Protein 5U4S (pdb70)

B-factor: mean 19.59, std 11.09, range [6.73, 88.9]

Secondary structure (DSSP, 8-state):
--STT-EEEESSTTSHHHHHHHHHHHHTT-SEEEEEES---TTEEEEE--TT-HHHHHHHHHT-TT--EEEE---------SSS-SSTTHHHHHHIIIIIIHHHHHHHHHHHHHHH-EEEEEE--GGGSS--GGGHHHHHHHHHHHHHHHHHHHHHGGGTEEEEEEEE--BSSGGGTTSPSP-B-HHHHHHHHHHTTTS--SEEEESHHHHHHHHHHHHSHHHHHHHHH-/--STT-EEEESSTTSHHHHHHHHHHHHTT-SEEEEEESSGGG-S---TTEEEEE--TT-HHHHHHHHHT-TT--EEEE---------SSS-SSTTHHHHHHIIIIIIHHHHHHHHHHHHHHH-EEEEEE--GGGTS--GGGHHHHHHHHHHHHHHHHHHHHHGGGTEEEEEEEE--BSSGGGTTSPSP-B-HHHHHHHHHHGGGSS-SEEEESHHHHHHHHHHHHHHHHHHHHHT--

Sequence (467 aa):
MQIIEGCVACVVTGADRGLGAGLLEALLERGARKVYAGVRKKGPRRVVPVVEIDITNVEQVARAASRAKDITLLINNAGLNRMMQPVLEAHDPEAARAEMEVNYFGTLNMMMRAFSSPALKSSNGGAIINVLSILARVALLPSMASLSSASKAAALRMMTEGARAELAPHRVRVISSVVLPGPIDTEMSRNVPPPKIAVREEAVDAVLAALEGGADEVYMMGAMAQEIIAQGLAADRQALHARLLTMQIEGCVACVVTGADRGLGAGLLEALLERGARKKVYAGVRKKECLSDVGPRVVPVVEIDITNVEQVARAASSRAKDITLLINNAGLNRMMQPVLEAHDPEAARAEMEVNYFGTLNMMMRAFSSPALKSSNGGAIINVLSILARVALPSMASLSSASKAAALRMMTEGARAELAPHRVRVISSVVLPGPIDTEMSSRNVPPPPKIAVREAVDAVLAALEGGADEVYMMGAMAQEIIAQGLAADRQALHARLLTP

Nearest PDB structures (foldseek):
  5u4s-assembly1_B  TM=1.004E+00  e=1.227E-51  Burkholderia cenocepacia J2315
  5u4s-assembly1_A  TM=1.000E+00  e=6.648E-48  Burkholderia cenocepacia J2315
  8sbz-assembly1_A  TM=8.765E-01  e=1.008E-16  Klebsiella aerogenes KCTC 2190
  8sbz-assembly2_B  TM=8.788E-01  e=4.267E-16  Klebsiella aerogenes KCTC 2190
  6hno-assembly1_A  TM=8.871E-01  e=1.497E-15  Homo sapiens

InterPro domains:
  IPR002347 Short-chain dehydrogenase/reductase SDR [PF00106] (7-185)
  IPR002347 Short-chain dehydrogenase/reductase SDR [PR00080] (71-82)
  IPR002347 Short-chain dehydrogenase/reductase SDR [PR00080] (124-132)
  IPR002347 Short-chain dehydrogenase/reductase SDR [PR00080] (144-163)
  IPR002347 Short-chain dehydrogenase/reductase SDR [PR00081] (7-24)
  IPR002347 Short-chain dehydrogenase/reductase SDR [PR00081] (71-82)
  IPR002347 Short-chain dehydrogenase/reductase SDR [PR00081] (118-134)
  IPR002347 Short-chain dehydrogenase/reductase SDR [PR00081] (144-163)
  IPR002347 Short-chain dehydrogenase/reductase SDR [PR00081] (165-182)
  IPR036291 NAD(P)-binding domain superfamily [SSF51735] (2-217)

Organism: Burkholderia cenocepacia (strain ATCC BAA-245 / DSM 16553 / LMG 16656 / NCTC 13227 / J2315 / CF5610) (NCBI:txid216591)

Structure (mmCIF, N/CA/C/O backbone):
data_5U4S
#
_entry.id   5U4S
#
_cell.length_a   39.270
_cell.length_b   75.660
_cell.length_c   146.010
_cell.angle_alpha   90.000
_cell.angle_beta   90.000
_cell.angle_gamma   90.000
#
_symmetry.space_group_name_H-M   'P 21 21 21'
#
loop_
_entity.id
_entity.type
_entity.pdbx_description
1 polymer 'Putative short chain dehydrogenase'
2 non-polymer 'NADP NICOTINAMIDE-ADENINE-DINUCLEOTIDE PHOSPHATE'
3 non-polymer 'BENZOIC ACID'
4 non-polymer 'PHOSPHATE ION'
5 water water
#
loop_
_atom_site.group_PDB
_atom_site.id
_atom_site.type_symbol
_atom_site.label_atom_id
_atom_site.label_alt_id
_atom_site.label_comp_id
_atom_site.label_asym_id
_atom_site.label_entity_id
_atom_site.label_seq_id
_atom_site.pdbx_PDB_ins_code
_atom_site.Cartn_x
_atom_site.Cartn_y
_atom_site.Cartn_z
_atom_site.occupancy
_atom_site.B_iso_or_equiv
_atom_site.auth_seq_id
_atom_site.auth_comp_id
_atom_site.auth_asym_id
_atom_site.auth_atom_id
_atom_site.pdbx_PDB_model_num
ATOM 1 N N . MET A 1 9 ? 39.250 35.521 51.192 1.00 61.39 1 MET A N 1
ATOM 2 C CA . MET A 1 9 ? 37.870 35.080 51.027 1.00 54.44 1 MET A CA 1
ATOM 3 C C . MET A 1 9 ? 37.730 33.597 51.336 1.00 50.70 1 MET A C 1
ATOM 4 O O . MET A 1 9 ? 38.020 32.739 50.499 1.00 48.20 1 MET A O 1
ATOM 9 N N . GLN A 1 10 ? 37.289 33.299 52.548 1.00 48.01 2 GLN A N 1
ATOM 10 C CA . GLN A 1 10 ? 36.963 31.939 52.932 1.00 38.61 2 GLN A CA 1
ATOM 11 C C . GLN A 1 10 ? 35.454 31.747 52.882 1.00 27.88 2 GLN A C 1
ATOM 12 O O . GLN A 1 10 ? 34.677 32.696 53.018 1.00 27.03 2 GLN A O 1
ATOM 14 N N . ILE A 1 11 ? 35.050 30.500 52.680 1.00 23.51 3 ILE A N 1
ATOM 15 C CA A ILE A 1 11 ? 33.642 30.155 52.804 0.53 19.91 3 ILE A CA 1
ATOM 16 C CA B ILE A 1 11 ? 33.645 30.129 52.810 0.47 20.12 3 ILE A CA 1
ATOM 17 C C . ILE A 1 11 ? 33.200 30.221 54.263 1.00 19.27 3 ILE A C 1
ATOM 18 O O . ILE A 1 11 ? 32.047 30.571 54.558 1.00 18.81 3 ILE A O 1
ATOM 27 N N . GLU A 1 12 ? 34.087 29.900 55.185 1.00 20.35 4 GLU A N 1
ATOM 28 C CA . GLU A 1 12 ? 33.750 29.895 56.594 1.00 19.79 4 GLU A CA 1
ATOM 29 C C . GLU A 1 12 ? 33.264 31.274 57.024 1.00 21.26 4 GLU A C 1
ATOM 30 O O . GLU A 1 12 ? 33.995 32.261 56.897 1.00 23.38 4 GLU A O 1
ATOM 36 N N . GLY A 1 13 ? 32.013 31.352 57.516 1.00 21.51 5 GLY A N 1
ATOM 37 C CA . GLY A 1 13 ? 31.442 32.603 57.983 1.00 18.13 5 GLY A CA 1
ATOM 38 C C . GLY A 1 13 ? 30.785 33.460 56.909 1.00 18.35 5 GLY A C 1
ATOM 39 O O . GLY A 1 13 ? 30.229 34.518 57.239 1.00 19.75 5 GLY A O 1
ATOM 40 N N . CYS A 1 14 ? 30.831 33.055 55.641 1.00 16.36 6 CYS A N 1
ATOM 41 C CA . CYS A 1 14 ? 30.335 33.932 54.591 1.00 16.13 6 CYS A CA 1
ATOM 42 C C . CYS A 1 14 ? 28.804 33.923 54.521 1.00 16.82 6 CYS A C 1
ATOM 43 O O . CYS A 1 14 ? 28.126 33.067 55.104 1.00 16.02 6 CYS A O 1
ATOM 46 N N . VAL A 1 15 ? 28.261 34.883 53.765 1.00 15.90 7 VAL A N 1
ATOM 47 C CA . VAL A 1 15 ? 26.853 34.908 53.389 1.00 14.94 7 VAL A CA 1
ATOM 48 C C . VAL A 1 15 ? 26.810 34.694 51.884 1.00 15.14 7 VAL A C 1
ATOM 49 O O . VAL A 1 15 ? 27.307 35.529 51.115 1.00 15.94 7 VAL A O 1
ATOM 53 N N . ALA A 1 16 ? 26.245 33.574 51.453 1.00 12.78 8 ALA A N 1
ATOM 54 C CA . ALA A 1 16 ? 26.253 33.196 50.047 1.00 13.57 8 ALA A CA 1
ATOM 55 C C . ALA A 1 16 ? 24.851 33.248 49.460 1.00 13.05 8 ALA A C 1
ATOM 56 O O . ALA A 1 16 ? 23.850 33.123 50.169 1.00 15.04 8 ALA A O 1
ATOM 58 N N . CYS A 1 17 ? 24.788 33.468 48.152 1.00 13.43 9 CYS A N 1
ATOM 59 C CA . CYS A 1 17 ? 23.577 33.223 47.376 1.00 12.94 9 CYS A CA 1
ATOM 60 C C . CYS A 1 17 ? 23.972 32.344 46.204 1.00 12.73 9 CYS A C 1
ATOM 61 O O . CYS A 1 17 ? 24.962 32.628 45.511 1.00 12.60 9 CYS A O 1
ATOM 64 N N . VAL A 1 18 ? 23.226 31.272 45.990 1.00 10.96 10 VAL A N 1
ATOM 65 C CA A VAL A 1 18 ? 23.436 30.364 44.862 0.37 12.31 10 VAL A CA 1
ATOM 66 C CA B VAL A 1 18 ? 23.447 30.420 44.833 0.63 11.85 10 VAL A CA 1
ATOM 67 C C . VAL A 1 18 ? 22.118 30.221 44.123 1.00 10.90 10 VAL A C 1
ATOM 68 O O . VAL A 1 18 ? 21.105 29.882 44.741 1.00 13.25 10 VAL A O 1
ATOM 75 N N . THR A 1 19 ? 22.123 30.456 42.812 1.00 9.97 11 THR A N 1
ATOM 76 C CA . THR A 1 19 ? 20.931 30.241 42.006 1.00 10.60 11 THR A CA 1
ATOM 77 C C . THR A 1 19 ? 20.908 28.808 41.483 1.00 10.58 11 THR A C 1
ATOM 78 O O . THR A 1 19 ? 21.929 28.118 41.430 1.00 11.91 11 THR A O 1
ATOM 82 N N . GLY A 1 20 ? 19.717 28.364 41.090 1.00 12.98 12 GLY A N 1
ATOM 83 C CA . GLY A 1 20 ? 19.577 26.972 40.697 1.00 13.82 12 GLY A CA 1
ATOM 84 C C . GLY A 1 20 ? 19.820 26.006 41.837 1.00 14.00 12 GLY A C 1
ATOM 85 O O . GLY A 1 20 ? 20.379 24.929 41.625 1.00 14.19 12 GLY A O 1
ATOM 86 N N . ALA A 1 21 ? 19.379 26.347 43.052 1.00 12.96 13 ALA A N 1
ATOM 87 C CA . ALA A 1 21 ? 19.748 25.564 44.225 1.00 12.72 13 ALA A CA 1
ATOM 88 C C . ALA A 1 21 ? 18.889 24.321 44.440 1.00 14.51 13 ALA A C 1
ATOM 89 O O . ALA A 1 21 ? 19.132 23.572 45.402 1.00 16.23 13 ALA A O 1
ATOM 91 N N . ASP A 1 22 ? 17.885 24.076 43.594 1.00 14.89 14 ASP A N 1
ATOM 92 C CA . ASP A 1 22 ? 16.951 22.969 43.791 1.00 16.27 14 ASP A CA 1
ATOM 93 C C . ASP A 1 22 ? 17.412 21.648 43.172 1.00 16.52 14 ASP A C 1
ATOM 94 O O . ASP A 1 22 ? 16.833 20.594 43.493 1.00 18.28 14 ASP A O 1
ATOM 99 N N . ARG A 1 23 ? 18.421 21.666 42.294 1.00 14.09 15 ARG A N 1
ATOM 100 C CA . ARG A 1 23 ? 18.880 20.422 41.688 1.00 15.72 15 ARG A CA 1
ATOM 101 C C . ARG A 1 23 ? 20.304 20.605 41.181 1.00 11.84 15 ARG A C 1
ATOM 102 O O . ARG A 1 23 ? 20.838 21.715 41.150 1.00 12.20 15 ARG A O 1
ATOM 110 N N . GLY A 1 24 ? 20.909 19.480 40.794 1.00 14.87 16 GLY A N 1
ATOM 111 C CA . GLY A 1 24 ? 22.175 19.500 40.080 1.00 13.83 16 GLY A CA 1
ATOM 112 C C . GLY A 1 24 ? 23.303 20.168 40.839 1.00 12.33 16 GLY A C 1
ATOM 113 O O . GLY A 1 24 ? 23.463 20.002 42.060 1.00 14.34 16 GLY A O 1
ATOM 114 N N . LEU A 1 25 ? 24.109 20.938 40.101 1.00 11.82 17 LEU A N 1
ATOM 115 C CA . LEU A 1 25 ? 25.292 21.554 40.699 1.00 10.87 17 LEU A CA 1
ATOM 116 C C . LEU A 1 25 ? 24.902 22.552 41.783 1.00 11.37 17 LEU A C 1
ATOM 117 O O . LEU A 1 25 ? 25.553 22.621 42.831 1.00 11.01 17 LEU A O 1
ATOM 122 N N . GLY A 1 26 ? 23.819 23.304 41.571 1.00 11.87 18 GLY A N 1
ATOM 123 C CA . GLY A 1 26 ? 23.419 24.289 42.570 1.00 10.19 18 GLY A CA 1
ATOM 124 C C . GLY A 1 26 ? 23.006 23.656 43.885 1.00 12.13 18 GLY A C 1
ATOM 125 O O . GLY A 1 26 ? 23.349 24.151 44.961 1.00 12.09 18 GLY A O 1
ATOM 126 N N . ALA A 1 27 ? 22.279 22.542 43.823 1.00 11.18 19 ALA A N 1
ATOM 127 C CA . ALA A 1 27 ? 21.924 21.829 45.049 1.00 10.79 19 ALA A CA 1
ATOM 128 C C . ALA A 1 27 ? 23.168 21.295 45.755 1.00 12.65 19 ALA A C 1
ATOM 129 O O . ALA A 1 27 ? 23.254 21.321 46.996 1.00 14.45 19 ALA A O 1
ATOM 131 N N . GLY A 1 28 ? 24.143 20.803 44.989 1.00 13.55 20 GLY A N 1
ATOM 132 C CA . GLY A 1 28 ? 25.392 20.364 45.597 1.00 12.95 20 GLY A CA 1
ATOM 133 C C . GLY A 1 28 ? 26.161 21.510 46.231 1.00 12.18 20 GLY A C 1
ATOM 134 O O . GLY A 1 28 ? 26.780 21.343 47.289 1.00 13.31 20 GLY A O 1
ATOM 135 N N . LEU A 1 29 ? 26.150 22.672 45.590 1.00 12.06 21 LEU A N 1
ATOM 136 C CA . LEU A 1 29 ? 26.823 23.846 46.135 1.00 11.33 21 LEU A CA 1
ATOM 137 C C . LEU A 1 29 ? 26.159 24.306 47.422 1.00 11.63 21 LEU A C 1
ATOM 138 O O . LEU A 1 29 ? 26.852 24.673 48.379 1.00 12.71 21 LEU A O 1
ATOM 143 N N . LEU A 1 30 ? 24.822 24.321 47.466 1.00 11.82 22 LEU A N 1
ATOM 144 C CA . LEU A 1 30 ? 24.120 24.683 48.699 1.00 11.78 22 LEU A CA 1
ATOM 145 C C . LEU A 1 30 ? 24.563 23.795 49.852 1.00 12.58 22 LEU A C 1
ATOM 146 O O . LEU A 1 30 ? 24.919 24.287 50.940 1.00 13.78 22 LEU A O 1
ATOM 151 N N . GLU A 1 31 ? 24.550 22.474 49.632 1.00 12.99 23 GLU A N 1
ATOM 152 C CA . GLU A 1 31 ? 24.929 21.541 50.683 1.00 15.87 23 GLU A CA 1
ATOM 153 C C . GLU A 1 31 ? 26.377 21.756 51.120 1.00 14.57 23 GLU A C 1
ATOM 154 O O . GLU A 1 31 ? 26.681 21.805 52.321 1.00 15.02 23 GLU A O 1
ATOM 160 N N . ALA A 1 32 ? 27.282 21.927 50.157 1.00 14.25 24 ALA A N 1
ATOM 161 C CA . ALA A 1 32 ? 28.688 22.071 50.516 1.00 15.05 24 ALA A CA 1
ATOM 162 C C . ALA A 1 32 ? 28.962 23.399 51.208 1.00 13.65 24 ALA A C 1
ATOM 163 O O . ALA A 1 32 ? 29.788 23.458 52.126 1.00 16.09 24 ALA A O 1
ATOM 165 N N . LEU A 1 33 ? 28.278 24.472 50.802 1.00 13.65 25 LEU A N 1
ATOM 166 C CA . LEU A 1 33 ? 28.473 25.756 51.476 1.00 14.81 25 LEU A CA 1
ATOM 167 C C . LEU A 1 33 ? 28.115 25.652 52.948 1.00 15.67 25 LEU A C 1
ATOM 168 O O . LEU A 1 33 ? 28.827 26.183 53.809 1.00 15.90 25 LEU A O 1
ATOM 173 N N . LEU A 1 34 ? 27.014 24.966 53.252 1.00 13.51 26 LEU A N 1
ATOM 174 C CA . LEU A 1 34 ? 26.620 24.769 54.641 1.00 15.93 26 LEU A CA 1
ATOM 175 C C . LEU A 1 34 ? 27.656 23.940 55.391 1.00 16.28 26 LEU A C 1
ATOM 176 O O . LEU A 1 34 ? 28.071 24.296 56.499 1.00 17.34 26 LEU A O 1
ATOM 181 N N . GLU A 1 35 ? 28.107 22.835 54.785 1.00 15.42 27 GLU A N 1
ATOM 182 C CA . GLU A 1 35 ? 29.077 21.960 55.437 1.00 16.75 27 GLU A CA 1
ATOM 183 C C . GLU A 1 35 ? 30.385 22.684 55.691 1.00 15.67 27 GLU A C 1
ATOM 184 O O . GLU A 1 35 ? 31.057 22.419 56.693 1.00 17.76 27 GLU A O 1
ATOM 190 N N . ARG A 1 36 ? 30.752 23.604 54.805 1.00 16.28 28 ARG A N 1
ATOM 191 C CA . ARG A 1 36 ? 32.010 24.323 54.924 1.00 18.41 28 ARG A CA 1
ATOM 192 C C . ARG A 1 36 ? 31.901 25.599 55.747 1.00 18.26 28 ARG A C 1
ATOM 193 O O . ARG A 1 36 ? 32.889 26.324 55.872 1.00 18.79 28 ARG A O 1
ATOM 201 N N . GLY A 1 37 ? 30.738 25.890 56.312 1.00 15.64 29 GLY A N 1
ATOM 202 C CA . GLY A 1 37 ? 30.641 26.923 57.321 1.00 18.23 29 GLY A CA 1
ATOM 203 C C . GLY A 1 37 ? 30.063 28.262 56.893 1.00 17.11 29 GLY A C 1
ATOM 204 O O . GLY A 1 37 ? 30.227 29.236 57.647 1.00 18.61 29 GLY A O 1
ATOM 205 N N . ALA A 1 38 ? 29.369 28.343 55.755 1.00 15.04 30 ALA A N 1
ATOM 206 C CA . ALA A 1 38 ? 28.659 29.578 55.449 1.00 13.67 30 ALA A CA 1
ATOM 207 C C . ALA A 1 38 ? 27.686 29.857 56.588 1.00 16.86 30 ALA A C 1
ATOM 208 O O . ALA A 1 38 ? 26.999 28.944 57.059 1.00 17.42 30 ALA A O 1
ATOM 210 N N . ARG A 1 39 ? 27.638 31.113 57.053 1.00 14.85 31 ARG A N 1
ATOM 211 C CA . ARG A 1 39 ? 26.722 31.445 58.143 1.00 15.65 31 ARG A CA 1
ATOM 212 C C . ARG A 1 39 ? 25.274 31.568 57.678 1.00 15.20 31 ARG A C 1
ATOM 213 O O . ARG A 1 39 ? 24.367 31.418 58.520 1.00 16.40 31 ARG A O 1
ATOM 221 N N . LYS A 1 40 ? 25.052 31.815 56.381 1.00 14.89 32 LYS A N 1
ATOM 222 C CA . LYS A 1 40 ? 23.728 31.968 55.786 1.00 15.86 32 LYS A CA 1
ATOM 223 C C . LYS A 1 40 ? 23.859 31.722 54.291 1.00 15.64 32 LYS A C 1
ATOM 224 O O . LYS A 1 40 ? 24.824 32.167 53.674 1.00 14.71 32 LYS A O 1
ATOM 230 N N . VAL A 1 41 ? 22.907 30.999 53.717 1.00 14.61 33 VAL A N 1
ATOM 231 C CA . VAL A 1 41 ? 22.850 30.820 52.267 1.00 13.71 33 VAL A CA 1
ATOM 232 C C . VAL A 1 41 ? 21.450 31.180 51.785 1.00 14.47 33 VAL A C 1
ATOM 233 O O . VAL A 1 41 ? 20.459 30.583 52.241 1.00 14.78 33 VAL A O 1
ATOM 237 N N . TYR A 1 42 ? 21.378 32.152 50.876 1.00 13.93 34 TYR A N 1
ATOM 238 C CA . TYR A 1 42 ? 20.152 32.455 50.139 1.00 13.41 34 TYR A CA 1
ATOM 239 C C . TYR A 1 42 ? 20.085 31.467 48.989 1.00 11.81 34 TYR A C 1
ATOM 240 O O . TYR A 1 42 ? 20.932 31.497 48.084 1.00 13.62 34 TYR A O 1
ATOM 249 N N . ALA A 1 43 ? 19.132 30.546 49.050 1.00 13.00 35 ALA A N 1
ATOM 250 C CA . ALA A 1 43 ? 19.017 29.456 48.075 1.00 12.83 35 ALA A CA 1
ATOM 251 C C . ALA A 1 43 ? 18.010 29.876 47.017 1.00 12.85 35 ALA A C 1
ATOM 252 O O . ALA A 1 43 ? 16.806 29.896 47.262 1.00 14.00 35 ALA A O 1
ATOM 254 N N . GLY A 1 44 ? 18.517 30.241 45.841 1.00 13.71 36 GLY A N 1
ATOM 255 C CA . GLY A 1 44 ? 17.651 30.751 44.801 1.00 13.19 36 GLY A CA 1
ATOM 256 C C . GLY A 1 44 ? 17.033 29.592 44.063 1.00 15.18 36 GLY A C 1
ATOM 257 O O . GLY A 1 44 ? 17.743 28.699 43.576 1.00 16.99 36 GLY A O 1
ATOM 258 N N . VAL A 1 45 ? 15.706 29.605 43.969 1.00 16.28 37 VAL A N 1
ATOM 259 C CA . VAL A 1 45 ? 14.943 28.558 43.307 1.00 21.62 37 VAL A CA 1
ATOM 260 C C . VAL A 1 45 ? 13.750 29.200 42.612 1.00 23.94 37 VAL A C 1
ATOM 261 O O . VAL A 1 45 ? 13.327 30.314 42.936 1.00 19.70 37 VAL A O 1
ATOM 265 N N . ARG A 1 46 ? 13.207 28.484 41.638 1.00 26.27 38 ARG A N 1
ATOM 266 C CA . ARG A 1 46 ? 12.014 29.002 40.982 1.00 29.27 38 ARG A CA 1
ATOM 267 C C . ARG A 1 46 ? 10.743 28.670 41.748 1.00 38.19 38 ARG A C 1
ATOM 268 O O . ARG A 1 46 ? 9.761 29.417 41.657 1.00 44.91 38 ARG A O 1
ATOM 276 N N . LYS A 1 47 ? 10.742 27.581 42.516 1.00 35.09 39 LYS A N 1
ATOM 277 C CA . LYS A 1 47 ? 9.599 27.198 43.339 1.00 42.58 39 LYS A CA 1
ATOM 278 C C . LYS A 1 47 ? 10.123 26.818 44.719 1.00 45.35 39 LYS A C 1
ATOM 279 O O . LYS A 1 47 ? 10.813 25.804 44.865 1.00 47.14 39 LYS A O 1
ATOM 281 N N . LYS A 1 48 ? 9.798 27.626 45.727 1.00 46.56 40 LYS A N 1
ATOM 282 C CA . LYS A 1 48 ? 10.311 27.415 47.085 1.00 45.37 40 LYS A CA 1
ATOM 283 C C . LYS A 1 48 ? 9.856 26.100 47.709 1.00 47.63 40 LYS A C 1
ATOM 284 O O . LYS A 1 48 ? 10.567 25.530 48.534 1.00 43.67 40 LYS A O 1
ATOM 290 N N . GLY A 1 55 ? 17.095 23.807 57.382 1.00 48.96 47 GLY A N 1
ATOM 291 C CA . GLY A 1 55 ? 17.713 24.420 58.548 1.00 45.53 47 GLY A CA 1
ATOM 292 C C . GLY A 1 55 ? 17.657 25.939 58.536 1.00 44.04 47 GLY A C 1
ATOM 293 O O . GLY A 1 55 ? 17.425 26.537 57.488 1.00 43.21 47 GLY A O 1
ATOM 294 N N . PRO A 1 56 ? 17.885 26.567 59.696 1.00 41.54 48 PRO A N 1
ATOM 295 C CA . PRO A 1 56 ? 17.735 28.035 59.784 1.00 36.95 48 PRO A CA 1
ATOM 296 C C . PRO A 1 56 ? 18.785 28.838 59.015 1.00 36.67 48 PRO A C 1
ATOM 297 O O . PRO A 1 56 ? 18.525 30.008 58.711 1.00 42.79 48 PRO A O 1
ATOM 301 N N . ARG A 1 57 ? 19.954 28.266 58.694 1.00 25.10 49 ARG A N 1
ATOM 302 C CA A ARG A 1 57 ? 20.949 28.975 57.894 0.60 20.90 49 ARG A CA 1
ATOM 303 C CA B ARG A 1 57 ? 20.958 28.963 57.889 0.40 20.83 49 ARG A CA 1
ATOM 304 C C . ARG A 1 57 ? 20.593 29.043 56.412 1.00 19.35 49 ARG A C 1
ATOM 305 O O . ARG A 1 57 ? 21.327 29.670 55.651 1.00 19.40 49 ARG A O 1
ATOM 320 N N . VAL A 1 58 ? 19.504 28.415 55.982 1.00 18.44 50 VAL A N 1
ATOM 321 C CA . VAL A 1 58 ? 19.068 28.454 54.592 1.00 16.54 50 VAL A CA 1
ATOM 322 C C . VAL A 1 58 ? 17.864 29.376 54.493 1.00 16.64 50 VAL A C 1
ATOM 323 O O . VAL A 1 58 ? 16.878 29.212 55.227 1.00 19.68 50 VAL A O 1
ATOM 327 N N . VAL A 1 59 ? 17.950 30.343 53.589 1.00 16.05 51 VAL A N 1
ATOM 328 C CA . VAL A 1 59 ? 16.856 31.259 53.299 1.00 17.36 51 VAL A CA 1
ATOM 329 C C . VAL A 1 59 ? 16.434 30.987 51.855 1.00 14.92 51 VAL A C 1
ATOM 330 O O . VAL A 1 59 ? 17.113 31.428 50.918 1.00 16.21 51 VAL A O 1
ATOM 334 N N . PRO A 1 60 ? 15.350 30.247 51.624 1.00 15.80 52 PRO A N 1
ATOM 335 C CA . PRO A 1 60 ? 14.872 30.071 50.245 1.00 18.10 52 PRO A CA 1
ATOM 336 C C . PRO A 1 60 ? 14.413 31.409 49.689 1.00 17.34 52 PRO A C 1
ATOM 337 O O . PRO A 1 60 ? 13.745 32.190 50.370 1.00 19.67 52 PRO A O 1
ATOM 341 N N . VAL A 1 61 ? 14.773 31.674 48.438 1.00 15.57 53 VAL A N 1
ATOM 342 C CA A VAL A 1 61 ? 14.408 32.918 47.764 0.61 16.19 53 VAL A CA 1
ATOM 343 C CA B VAL A 1 61 ? 14.381 32.908 47.776 0.39 16.48 53 VAL A CA 1
ATOM 344 C C . VAL A 1 61 ? 13.917 32.571 46.367 1.00 14.31 53 VAL A C 1
ATOM 345 O O . VAL A 1 61 ? 14.590 31.836 45.638 1.00 14.87 53 VAL A O 1
ATOM 352 N N . GLU A 1 62 ? 12.748 33.087 45.996 1.00 16.24 54 GLU A N 1
ATOM 353 C CA . GLU A 1 62 ? 12.212 32.867 44.657 1.00 16.47 54 GLU A CA 1
ATOM 354 C C . GLU A 1 62 ? 12.969 33.726 43.646 1.00 17.16 54 GLU A C 1
ATOM 355 O O . GLU A 1 62 ? 12.852 34.958 43.654 1.00 17.63 54 GLU A O 1
ATOM 361 N N . ILE A 1 63 ? 13.759 33.086 42.782 1.00 13.17 55 ILE A N 1
ATOM 362 C CA . ILE A 1 63 ? 14.486 33.830 41.752 1.00 13.68 55 ILE A CA 1
ATOM 363 C C . ILE A 1 63 ? 14.456 33.118 40.407 1.00 12.80 55 ILE A C 1
ATOM 364 O O . ILE A 1 63 ? 15.196 32.157 40.191 1.00 15.09 55 ILE A O 1
ATOM 369 N N . ASP A 1 64 ? 13.615 33.596 39.499 1.00 13.07 56 ASP A N 1
ATOM 370 C CA . ASP A 1 64 ? 13.847 33.395 38.072 1.00 13.12 56 ASP A CA 1
ATOM 371 C C . ASP A 1 64 ? 14.810 34.499 37.656 1.00 12.17 56 ASP A C 1
ATOM 372 O O . ASP A 1 64 ? 14.468 35.687 37.749 1.00 13.26 56 ASP A O 1
ATOM 377 N N . ILE A 1 65 ? 16.026 34.113 37.247 1.00 12.29 57 ILE A N 1
ATOM 378 C CA . ILE A 1 65 ? 17.061 35.117 37.011 1.00 11.79 57 ILE A CA 1
ATOM 379 C C . ILE A 1 65 ? 16.755 36.003 35.820 1.00 11.59 57 ILE A C 1
ATOM 380 O O . ILE A 1 65 ? 17.375 37.064 35.679 1.00 12.83 57 ILE A O 1
ATOM 385 N N . THR A 1 66 ? 15.793 35.619 34.981 1.00 11.70 58 THR A N 1
ATOM 386 C CA . THR A 1 66 ? 15.376 36.469 33.876 1.00 12.09 58 THR A CA 1
ATOM 387 C C . THR A 1 66 ? 14.263 37.436 34.255 1.00 14.33 58 THR A C 1
ATOM 388 O O . THR A 1 66 ? 13.853 38.247 33.417 1.00 16.78 58 THR A O 1
ATOM 392 N N . ASN A 1 67 ? 13.738 37.348 35.476 1.00 14.87 59 ASN A N 1
ATOM 393 C CA . ASN A 1 67 ? 12.668 38.218 35.941 1.00 17.01 59 ASN A CA 1
ATOM 394 C C . ASN A 1 67 ? 13.322 39.313 36.781 1.00 17.33 59 ASN A C 1
ATOM 395 O O . ASN A 1 67 ? 13.752 39.063 37.906 1.00 17.34 59 ASN A O 1
ATOM 400 N N . VAL A 1 68 ? 13.385 40.531 36.235 1.00 20.03 60 VAL A N 1
ATOM 401 C CA . VAL A 1 68 ? 14.153 41.609 36.858 1.00 19.01 60 VAL A CA 1
ATOM 402 C C . VAL A 1 68 ? 13.571 42.006 38.212 1.00 21.87 60 VAL A C 1
ATOM 403 O O . VAL A 1 68 ? 14.316 42.360 39.139 1.00 21.73 60 VAL A O 1
ATOM 407 N N . GLU A 1 69 ? 12.249 41.925 38.359 1.00 21.59 61 GLU A N 1
ATOM 408 C CA . GLU A 1 69 ? 11.619 42.261 39.632 1.00 23.38 61 GLU A CA 1
ATOM 409 C C . GLU A 1 69 ? 11.946 41.238 40.716 1.00 22.92 61 GLU A C 1
ATOM 410 O O . GLU A 1 69 ? 12.243 41.618 41.858 1.00 23.48 61 GLU A O 1
ATOM 412 N N . GLN A 1 70 ? 11.903 39.936 40.391 1.00 19.06 62 GLN A N 1
ATOM 413 C CA . GLN A 1 70 ? 12.293 38.926 41.376 1.00 20.40 62 GLN A CA 1
ATOM 414 C C . GLN A 1 70 ? 13.759 39.070 41.764 1.00 18.20 62 GLN A C 1
ATOM 415 O O . GLN A 1 70 ? 14.119 38.921 42.941 1.00 18.31 62 GLN A O 1
ATOM 421 N N . VAL A 1 71 ? 14.619 39.370 40.784 1.00 16.49 63 VAL A N 1
ATOM 422 C CA . VAL A 1 71 ? 16.029 39.591 41.066 1.00 15.07 63 VAL A CA 1
ATOM 423 C C . VAL A 1 71 ? 16.209 40.789 41.994 1.00 16.87 63 VAL A C 1
ATOM 424 O O . VAL A 1 71 ? 16.944 40.715 42.989 1.00 16.71 63 VAL A O 1
ATOM 428 N N . ALA A 1 72 ? 15.528 41.905 41.689 1.00 18.68 64 ALA A N 1
ATOM 429 C CA . ALA A 1 72 ? 15.640 43.098 42.532 1.00 20.74 64 ALA A CA 1
ATOM 430 C C . ALA A 1 72 ? 15.150 42.833 43.951 1.00 20.44 64 ALA A C 1
ATOM 431 O O . ALA A 1 72 ? 15.786 43.260 44.926 1.00 21.35 64 ALA A O 1
ATOM 433 N N . ARG A 1 73 ? 14.015 42.143 44.090 1.00 20.32 65 ARG A N 1
ATOM 434 C CA . ARG A 1 73 ? 13.501 41.845 45.425 1.00 20.37 65 ARG A CA 1
ATOM 435 C C . ARG A 1 73 ? 14.481 40.971 46.201 1.00 20.84 65 ARG A C 1
ATOM 436 O O . ARG A 1 73 ? 14.725 41.199 47.392 1.00 21.76 65 ARG A O 1
ATOM 438 N N . ALA A 1 74 ? 15.091 39.987 45.533 1.00 19.06 66 ALA A N 1
ATOM 439 C CA . ALA A 1 74 ? 16.045 39.130 46.224 1.00 18.05 66 ALA A CA 1
ATOM 440 C C . ALA A 1 74 ? 17.260 39.921 46.694 1.00 19.14 66 ALA A C 1
ATOM 441 O O . ALA A 1 74 ? 17.728 39.747 47.831 1.00 18.93 66 ALA A O 1
ATOM 443 N N . ALA A 1 75 ? 17.777 40.816 45.841 1.00 17.94 67 ALA A N 1
ATOM 444 C CA . ALA A 1 75 ? 18.947 41.600 46.227 1.00 16.79 67 ALA A CA 1
ATOM 445 C C . ALA A 1 75 ? 18.627 42.543 47.378 1.00 19.57 67 ALA A C 1
ATOM 446 O O . ALA A 1 75 ? 19.478 42.767 48.248 1.00 22.11 67 ALA A O 1
ATOM 448 N N . SER A 1 76 ? 17.408 43.087 47.409 1.00 21.59 68 SER A N 1
ATOM 449 C CA . SER A 1 76 ? 17.034 44.001 48.484 1.00 21.43 68 SER A CA 1
ATOM 450 C C . SER A 1 76 ? 16.908 43.291 49.820 1.00 25.50 68 SER A C 1
ATOM 451 O O . SER A 1 76 ? 16.974 43.952 50.861 1.00 28.84 68 SER A O 1
ATOM 454 N N . ARG A 1 77 ? 16.749 41.970 49.813 1.00 20.72 69 ARG A N 1
ATOM 455 C CA . ARG A 1 77 ? 16.665 41.174 51.028 1.00 23.44 69 ARG A CA 1
ATOM 456 C C . ARG A 1 77 ? 17.945 40.394 51.306 1.00 23.49 69 ARG A C 1
ATOM 457 O O . ARG A 1 77 ? 17.936 39.504 52.163 1.00 27.99 69 ARG A O 1
ATOM 459 N N . ALA A 1 78 ? 19.043 40.705 50.611 1.00 20.67 70 ALA A N 1
ATOM 460 C CA . ALA A 1 78 ? 20.323 40.020 50.748 1.00 18.58 70 ALA A CA 1
ATOM 461 C C . ALA A 1 78 ? 21.465 41.024 50.852 1.00 17.00 70 ALA A C 1
ATOM 462 O O . ALA A 1 78 ? 22.529 40.848 50.250 1.00 19.09 70 ALA A O 1
ATOM 464 N N . LYS A 1 79 ? 21.278 42.078 51.638 1.00 20.63 71 LYS A N 1
ATOM 465 C CA . LYS A 1 79 ? 22.280 43.137 51.678 1.00 22.31 71 LYS A CA 1
ATOM 466 C C . LYS A 1 79 ? 23.530 42.745 52.449 1.00 21.10 71 LYS A C 1
ATOM 467 O O . LYS A 1 79 ? 24.510 43.498 52.425 1.00 21.54 71 LYS A O 1
ATOM 473 N N . ASP A 1 80 ? 23.511 41.599 53.135 1.00 19.71 72 ASP A N 1
ATOM 474 C CA . ASP A 1 80 ? 24.664 41.063 53.840 1.00 17.98 72 ASP A CA 1
ATOM 475 C C . ASP A 1 80 ? 25.507 40.103 52.999 1.00 17.99 72 ASP A C 1
ATOM 476 O O . ASP A 1 80 ? 26.450 39.502 53.527 1.00 19.77 72 ASP A O 1
ATOM 481 N N . ILE A 1 81 ? 25.219 39.977 51.700 1.00 16.78 73 ILE A N 1
ATOM 482 C CA . ILE A 1 81 ? 25.875 38.961 50.879 1.00 15.72 73 ILE A CA 1
ATOM 483 C C . ILE A 1 81 ? 27.367 39.247 50.750 1.00 15.31 73 ILE A C 1
ATOM 484 O O . ILE A 1 81 ? 27.795 40.400 50.597 1.00 17.20 73 ILE A O 1
ATOM 489 N N . THR A 1 82 ? 28.171 38.183 50.811 1.00 15.30 74 THR A N 1
ATOM 490 C CA . THR A 1 82 ? 29.590 38.262 50.500 1.00 14.99 74 THR A CA 1
ATOM 491 C C . THR A 1 82 ? 30.024 37.294 49.404 1.00 15.61 74 THR A C 1
ATOM 492 O O . THR A 1 82 ? 31.150 37.410 48.920 1.00 15.97 74 THR A O 1
ATOM 496 N N . LEU A 1 83 ? 29.182 36.346 49.005 1.00 12.92 75 LEU A N 1
ATOM 497 C CA . LEU A 1 83 ? 29.538 35.403 47.950 1.00 13.82 75 LEU A CA 1
ATOM 498 C C . LEU A 1 83 ? 28.324 35.154 47.066 1.00 12.04 75 LEU A C 1
ATOM 499 O O . LEU A 1 83 ? 27.293 34.673 47.543 1.00 13.05 75 LEU A O 1
ATOM 504 N N . LEU A 1 84 ? 28.433 35.469 45.773 1.00 11.26 76 LEU A N 1
ATOM 505 C CA . LEU A 1 84 ? 27.383 35.153 44.807 1.00 12.35 76 LEU A CA 1
ATOM 506 C C . LEU A 1 84 ? 27.895 34.086 43.849 1.00 10.13 76 LEU A C 1
ATOM 507 O O . LEU A 1 84 ? 28.942 34.274 43.221 1.00 11.61 76 LEU A O 1
ATOM 512 N N . ILE A 1 85 ? 27.162 32.976 43.734 1.00 10.37 77 ILE A N 1
ATOM 513 C CA . ILE A 1 85 ? 27.451 31.939 42.736 1.00 9.27 77 ILE A CA 1
ATOM 514 C C . ILE A 1 85 ? 26.306 31.924 41.731 1.00 10.12 77 ILE A C 1
ATOM 515 O O . ILE A 1 85 ? 25.192 31.465 42.031 1.00 9.83 77 ILE A O 1
ATOM 520 N N . ASN A 1 86 ? 26.591 32.431 40.527 1.00 10.41 78 ASN A N 1
ATOM 521 C CA . ASN A 1 86 ? 25.625 32.416 39.422 1.00 9.21 78 ASN A CA 1
ATOM 522 C C . ASN A 1 86 ? 25.741 31.060 38.750 1.00 9.00 78 ASN A C 1
ATOM 523 O O . ASN A 1 86 ? 26.561 30.850 37.846 1.00 9.99 78 ASN A O 1
ATOM 528 N N . ASN A 1 87 ? 24.885 30.136 39.186 1.00 9.59 79 ASN A N 1
ATOM 529 C CA . ASN A 1 87 ? 24.904 28.753 38.744 1.00 8.30 79 ASN A CA 1
ATOM 530 C C . ASN A 1 87 ? 23.779 28.415 37.764 1.00 10.09 79 ASN A C 1
ATOM 531 O O . ASN A 1 87 ? 23.981 27.578 36.883 1.00 9.78 79 ASN A O 1
ATOM 536 N N . ALA A 1 88 ? 22.601 29.029 37.889 1.00 10.19 80 ALA A N 1
ATOM 537 C CA . ALA A 1 88 ? 21.504 28.713 36.981 1.00 9.86 80 ALA A CA 1
ATOM 538 C C . ALA A 1 88 ? 21.935 28.840 35.513 1.00 10.39 80 ALA A C 1
ATOM 539 O O . ALA A 1 88 ? 22.656 29.766 35.134 1.00 10.79 80 ALA A O 1
ATOM 541 N N . GLY A 1 89 ? 21.462 27.900 34.685 1.00 10.17 81 GLY A N 1
ATOM 542 C CA . GLY A 1 89 ? 21.758 27.933 33.258 1.00 9.72 81 GLY A CA 1
ATOM 543 C C . GLY A 1 89 ? 20.818 27.035 32.487 1.00 10.28 81 GLY A C 1
ATOM 544 O O . GLY A 1 89 ? 20.084 26.225 33.060 1.00 11.27 81 GLY A O 1
ATOM 545 N N . LEU A 1 90 ? 20.843 27.202 31.161 1.00 9.83 82 LEU A N 1
ATOM 546 C CA . LEU A 1 90 ? 19.961 26.495 30.237 1.00 10.70 82 LEU A CA 1
ATOM 547 C C . LEU A 1 90 ? 20.731 26.086 28.988 1.00 9.66 82 LEU A C 1
ATOM 548 O O . LEU A 1 90 ? 21.376 26.929 28.356 1.00 10.85 82 LEU A O 1
ATOM 553 N N . ASN A 1 91 ? 20.624 24.816 28.597 1.00 10.43 83 ASN A N 1
ATOM 554 C CA . ASN A 1 91 ? 21.217 24.319 27.355 1.00 11.49 83 ASN A CA 1
ATOM 555 C C . ASN A 1 91 ? 20.118 23.640 26.552 1.00 12.43 83 ASN A C 1
ATOM 556 O O . ASN A 1 91 ? 19.673 22.534 26.893 1.00 14.49 83 ASN A O 1
ATOM 561 N N . ARG A 1 92 ? 19.704 24.287 25.457 1.00 9.70 84 ARG A N 1
ATOM 562 C CA . ARG A 1 92 ? 18.665 23.737 24.585 1.00 10.67 84 ARG A CA 1
ATOM 563 C C . ARG A 1 92 ? 19.200 22.721 23.587 1.00 11.99 84 ARG A C 1
ATOM 564 O O . ARG A 1 92 ? 18.393 22.064 22.913 1.00 12.98 84 ARG A O 1
ATOM 572 N N . MET A 1 93 ? 20.524 22.602 23.453 1.00 11.46 85 MET A N 1
ATOM 573 C CA A MET A 1 93 ? 21.164 21.608 22.584 0.52 12.38 85 MET A CA 1
ATOM 574 C CA B MET A 1 93 ? 21.154 21.597 22.588 0.48 12.59 85 MET A CA 1
ATOM 575 C C . MET A 1 93 ? 20.622 21.661 21.155 1.00 11.84 85 MET A C 1
ATOM 576 O O . MET A 1 93 ? 20.135 20.677 20.599 1.00 14.54 85 MET A O 1
ATOM 585 N N . GLN A 1 94 ? 20.745 22.845 20.553 1.00 10.87 86 GLN A N 1
ATOM 586 C CA . GLN A 1 94 ? 20.374 23.033 19.157 1.00 10.48 86 GLN A CA 1
ATOM 587 C C . GLN A 1 94 ? 21.466 23.780 18.399 1.00 10.75 86 GLN A C 1
ATOM 588 O O . GLN A 1 94 ? 22.141 24.660 18.957 1.00 11.24 86 GLN A O 1
ATOM 594 N N . PRO A 1 95 ? 21.655 23.438 17.118 1.00 11.99 87 PRO A N 1
ATOM 595 C CA . PRO A 1 95 ? 22.582 24.199 16.261 1.00 11.74 87 PRO A CA 1
ATOM 596 C C . PRO A 1 95 ? 22.031 25.589 15.967 1.00 11.11 87 PRO A C 1
ATOM 597 O O . PRO A 1 95 ? 20.837 25.862 16.146 1.00 11.20 87 PRO A O 1
ATOM 601 N N . VAL A 1 96 ? 22.906 26.473 15.471 1.00 11.06 88 VAL A N 1
ATOM 602 C CA . VAL A 1 96 ? 22.465 27.839 15.159 1.00 11.31 88 VAL A CA 1
ATOM 603 C C . VAL A 1 96 ? 21.638 27.921 13.881 1.00 10.75 88 VAL A C 1
ATOM 604 O O . VAL A 1 96 ? 20.694 28.718 13.811 1.00 12.56 88 VAL A O 1
ATOM 608 N N . LEU A 1 97 ? 21.982 27.175 12.816 1.00 10.48 89 LEU A N 1
ATOM 609 C CA . LEU A 1 97 ? 21.275 27.387 11.549 1.00 12.40 89 LEU A CA 1
ATOM 610 C C . LEU A 1 97 ? 20.028 26.518 11.475 1.00 18.19 89 LEU A C 1
ATOM 611 O O . LEU A 1 97 ? 18.909 27.030 11.364 1.00 21.16 89 LEU A O 1
ATOM 616 N N . GLU A 1 98 ? 20.207 25.202 11.547 1.00 15.77 90 GLU A N 1
ATOM 617 C CA . GLU A 1 98 ? 19.114 24.234 11.412 1.00 18.08 90 GLU A CA 1
ATOM 618 C C . GLU A 1 98 ? 18.437 23.932 12.741 1.00 18.53 90 GLU A C 1
ATOM 619 O O . GLU A 1 98 ? 18.167 22.777 13.081 1.00 22.37 90 GLU A O 1
ATOM 625 N N . ALA A 1 99 ? 18.195 24.955 13.547 1.00 15.01 91 ALA A N 1
ATOM 626 C CA . ALA A 1 99 ? 17.563 24.748 14.845 1.00 14.82 91 ALA A CA 1
ATOM 627 C C . ALA A 1 99 ? 16.105 24.363 14.666 1.00 15.29 91 ALA A C 1
ATOM 628 O O . ALA A 1 99 ? 15.373 24.976 13.881 1.00 16.62 91 ALA A O 1
ATOM 630 N N . HIS A 1 100 ? 15.671 23.360 15.420 1.00 13.82 92 HIS A N 1
ATOM 631 C CA . HIS A 1 100 ? 14.264 23.007 15.373 1.00 15.13 92 HIS A CA 1
ATOM 632 C C . HIS A 1 100 ? 13.398 24.140 15.908 1.00 14.58 92 HIS A C 1
ATOM 633 O O . HIS A 1 100 ? 12.300 24.386 15.391 1.00 16.35 92 HIS A O 1
ATOM 640 N N . ASP A 1 101 ? 13.856 24.812 16.960 1.00 15.04 93 ASP A N 1
ATOM 641 C CA . ASP A 1 101 ? 13.166 25.974 17.515 1.00 14.15 93 ASP A CA 1
ATOM 642 C C . ASP A 1 101 ? 13.954 27.225 17.140 1.00 12.49 93 ASP A C 1
ATOM 643 O O . ASP A 1 101 ? 15.062 27.423 17.663 1.00 12.07 93 ASP A O 1
ATOM 648 N N . PRO A 1 102 ? 13.441 28.098 16.267 1.00 13.05 94 PRO A N 1
ATOM 649 C CA . PRO A 1 102 ? 14.211 29.291 15.885 1.00 12.53 94 PRO A CA 1
ATOM 650 C C . PRO A 1 102 ? 14.503 30.224 17.052 1.00 12.56 94 PRO A C 1
ATOM 651 O O . PRO A 1 102 ? 15.402 31.068 16.937 1.00 12.79 94 PRO A O 1
ATOM 655 N N . GLU A 1 103 ? 13.786 30.091 18.174 1.00 11.45 95 GLU A N 1
ATOM 656 C CA . GLU A 1 103 ? 14.010 30.950 19.334 1.00 10.72 95 GLU A CA 1
ATOM 657 C C . GLU A 1 103 ? 14.757 30.260 20.465 1.00 11.88 95 GLU A C 1
ATOM 658 O O . GLU A 1 103 ? 14.906 30.859 21.539 1.00 10.93 95 GLU A O 1
ATOM 664 N N . ALA A 1 104 ? 15.246 29.030 20.265 1.00 10.49 96 ALA A N 1
ATOM 665 C CA . ALA A 1 104 ? 16.069 28.391 21.301 1.00 11.37 96 ALA A CA 1
ATOM 666 C C . ALA A 1 104 ? 17.306 29.222 21.620 1.00 10.76 96 ALA A C 1
ATOM 667 O O . ALA A 1 104 ? 17.690 29.345 22.790 1.00 11.07 96 ALA A O 1
ATOM 669 N N . ALA A 1 105 ? 17.941 29.798 20.596 1.00 10.17 97 ALA A N 1
ATOM 670 C CA . ALA A 1 105 ? 19.113 30.641 20.831 1.00 7.81 97 ALA A CA 1
ATOM 671 C C . ALA A 1 105 ? 18.759 31.833 21.709 1.00 8.69 97 ALA A C 1
ATOM 672 O O . ALA A 1 105 ? 19.495 32.158 22.657 1.00 9.46 97 ALA A O 1
ATOM 674 N N . ARG A 1 106 ? 17.595 32.440 21.469 1.00 9.52 98 ARG A N 1
ATOM 675 C CA . ARG A 1 106 ? 17.172 33.581 22.275 1.00 8.16 98 ARG A CA 1
ATOM 676 C C . ARG A 1 106 ? 16.871 33.161 23.706 1.00 10.33 98 ARG A C 1
ATOM 677 O O . ARG A 1 106 ? 17.169 33.905 24.650 1.00 9.77 98 ARG A O 1
ATOM 685 N N . ALA A 1 107 ? 16.309 31.967 23.885 1.00 10.00 99 ALA A N 1
ATOM 686 C CA . ALA A 1 107 ? 16.022 31.471 25.230 1.00 9.43 99 ALA A CA 1
ATOM 687 C C . ALA A 1 107 ? 17.307 31.257 26.027 1.00 9.64 99 ALA A C 1
ATOM 688 O O . ALA A 1 107 ? 17.394 31.637 27.207 1.00 10.20 99 ALA A O 1
ATOM 690 N N . GLU A 1 108 ? 18.311 30.617 25.409 1.00 9.22 100 GLU A N 1
ATOM 691 C CA . GLU A 1 108 ? 19.603 30.416 26.071 1.00 8.11 100 GLU A CA 1
ATOM 692 C C . GLU A 1 108 ? 20.265 31.744 26.393 1.00 8.60 100 GLU A C 1
ATOM 693 O O . GLU A 1 108 ? 20.841 31.902 27.485 1.00 9.66 100 GLU A O 1
ATOM 699 N N . MET A 1 109 ? 20.224 32.699 25.463 1.00 9.45 101 MET A N 1
ATOM 700 C CA . MET A 1 109 ? 20.814 34.003 25.723 1.00 9.42 101 MET A CA 1
ATOM 701 C C . MET A 1 109 ? 20.101 34.692 26.888 1.00 8.82 101 MET A C 1
ATOM 702 O O . MET A 1 109 ? 20.754 35.310 27.750 1.00 9.64 101 MET A O 1
ATOM 707 N N . GLU A 1 110 ? 18.774 34.551 26.968 1.00 9.81 102 GLU A N 1
ATOM 708 C CA . GLU A 1 110 ? 18.023 35.189 28.048 1.00 8.61 102 GLU A CA 1
ATOM 709 C C . GLU A 1 110 ? 18.471 34.689 29.415 1.00 9.87 102 GLU A C 1
ATOM 710 O O . GLU A 1 110 ? 18.617 35.483 30.354 1.00 10.83 102 GLU A O 1
ATOM 716 N N . VAL A 1 111 ? 18.647 33.374 29.569 1.00 8.55 103 VAL A N 1
ATOM 717 C CA . VAL A 1 111 ? 19.039 32.816 30.870 1.00 9.12 103 VAL A CA 1
ATOM 718 C C . VAL A 1 111 ? 20.520 33.055 31.126 1.00 9.85 103 VAL A C 1
ATOM 719 O O . VAL A 1 111 ? 20.901 33.662 32.135 1.00 10.81 103 VAL A O 1
ATOM 723 N N . ASN A 1 112 ? 21.377 32.598 30.202 1.00 8.63 104 ASN A N 1
ATOM 724 C CA . ASN A 1 112 ? 22.793 32.467 30.533 1.00 8.92 104 ASN A CA 1
ATOM 725 C C . ASN A 1 112 ? 23.525 33.799 30.469 1.00 9.59 104 ASN A C 1
ATOM 726 O O . ASN A 1 112 ? 24.543 33.976 31.153 1.00 11.11 104 ASN A O 1
ATOM 731 N N . TYR A 1 113 ? 23.065 34.731 29.637 1.00 7.86 105 TYR A N 1
ATOM 732 C CA . TYR A 1 113 ? 23.680 36.037 29.523 1.00 8.26 105 TYR A CA 1
ATOM 733 C C . TYR A 1 113 ? 22.859 37.097 30.234 1.00 8.58 105 TYR A C 1
ATOM 734 O O . TYR A 1 113 ? 23.328 37.643 31.241 1.00 9.71 105 TYR A O 1
ATOM 743 N N . PHE A 1 114 ? 21.628 37.383 29.762 1.00 9.11 106 PHE A N 1
ATOM 744 C CA . PHE A 1 114 ? 20.843 38.441 30.399 1.00 9.77 106 PHE A CA 1
ATOM 745 C C . PHE A 1 114 ? 20.503 38.130 31.856 1.00 9.16 106 PHE A C 1
ATOM 746 O O . PHE A 1 114 ? 20.529 39.030 32.707 1.00 10.31 106 PHE A O 1
ATOM 754 N N . GLY A 1 115 ? 20.183 36.873 32.174 1.00 9.56 107 GLY A N 1
ATOM 755 C CA . GLY A 1 115 ? 19.833 36.552 33.559 1.00 9.84 107 GLY A CA 1
ATOM 756 C C . GLY A 1 115 ? 21.020 36.700 34.492 1.00 10.34 107 GLY A C 1
ATOM 757 O O . GLY A 1 115 ? 20.907 37.300 35.568 1.00 11.16 107 GLY A O 1
ATOM 758 N N . THR A 1 116 ? 22.180 36.184 34.074 1.00 9.89 108 THR A N 1
ATOM 759 C CA . THR A 1 116 ? 23.384 36.348 34.875 1.00 9.85 108 THR A CA 1
ATOM 760 C C . THR A 1 116 ? 23.740 37.822 35.009 1.00 11.37 108 THR A C 1
ATOM 761 O O . THR A 1 116 ? 24.089 38.282 36.105 1.00 11.84 108 THR A O 1
ATOM 765 N N . LEU A 1 117 ? 23.604 38.588 33.921 1.00 10.64 109 LEU A N 1
ATOM 766 C CA . LEU A 1 117 ? 23.833 40.025 33.981 1.00 9.16 109 LEU A CA 1
ATOM 767 C C . LEU A 1 117 ? 22.887 40.704 34.973 1.00 11.88 109 LEU A C 1
ATOM 768 O O . LEU A 1 117 ? 23.322 41.561 35.764 1.00 11.35 109 LEU A O 1
ATOM 773 N N . ASN A 1 118 ? 21.600 40.329 34.964 1.00 10.56 110 ASN A N 1
ATOM 774 C CA . ASN A 1 118 ? 20.656 40.894 35.931 1.00 11.07 110 ASN A CA 1
ATOM 775 C C . ASN A 1 118 ? 21.133 40.666 37.359 1.00 11.46 110 ASN A C 1
ATOM 776 O O . ASN A 1 118 ? 21.049 41.571 38.202 1.00 12.21 110 ASN A O 1
ATOM 781 N N . MET A 1 119 ? 21.597 39.449 37.648 1.00 10.00 111 MET A N 1
ATOM 782 C CA . MET A 1 119 ? 22.062 39.109 38.985 1.00 10.29 111 MET A CA 1
ATOM 783 C C . MET A 1 119 ? 23.299 39.922 39.352 1.00 11.61 111 MET A C 1
ATOM 784 O O . MET A 1 119 ? 23.401 40.433 40.476 1.00 12.97 111 MET A O 1
ATOM 789 N N . MET A 1 120 ? 24.261 40.025 38.424 1.00 11.59 112 MET A N 1
ATOM 790 C CA A MET A 1 120 ? 25.452 40.807 38.729 0.38 12.86 112 MET A CA 1
ATOM 791 C CA B MET A 1 120 ? 25.470 40.823 38.656 0.62 12.54 112 MET A CA 1
ATOM 792 C C . MET A 1 120 ? 25.115 42.269 38.993 1.00 13.84 112 MET A C 1
ATOM 793 O O . MET A 1 120 ? 25.646 42.862 39.943 1.00 14.35 112 MET A O 1
ATOM 802 N N . ARG A 1 121 ? 24.224 42.865 38.193 1.00 12.22 113 ARG A N 1
ATOM 803 C CA . ARG A 1 121 ? 23.866 44.269 38.390 1.00 12.47 113 ARG A CA 1
ATOM 804 C C . ARG A 1 121 ? 23.169 44.493 39.730 1.00 13.49 113 ARG A C 1
ATOM 805 O O . ARG A 1 121 ? 23.444 45.483 40.416 1.00 15.30 113 ARG A O 1
ATOM 813 N N . ALA A 1 122 ? 22.278 43.580 40.128 1.00 13.16 114 ALA A N 1
ATOM 814 C CA . ALA A 1 122 ? 21.478 43.802 41.333 1.00 13.39 114 ALA A CA 1
ATOM 815 C C . ALA A 1 122 ? 22.244 43.535 42.632 1.00 14.37 114 ALA A C 1
ATOM 816 O O . ALA A 1 122 ? 21.996 44.214 43.638 1.00 16.22 114 ALA A O 1
ATOM 818 N N . PHE A 1 123 ? 23.169 42.565 42.625 1.00 14.66 115 PHE A N 1
ATOM 819 C CA . PHE A 1 123 ? 23.863 42.129 43.831 1.00 13.77 115 PHE A CA 1
ATOM 820 C C . PHE A 1 123 ? 25.225 42.788 44.009 1.00 14.26 115 PHE A C 1
ATOM 821 O O . PHE A 1 123 ? 25.744 42.805 45.128 1.00 15.47 115 PHE A O 1
ATOM 829 N N A SER A 1 124 ? 25.806 43.340 42.943 0.53 16.23 116 SER A N 1
ATOM 830 N N B SER A 1 124 ? 25.818 43.347 42.959 0.47 16.16 116 SER A N 1
ATOM 831 C CA A SER A 1 124 ? 27.107 43.997 43.063 0.53 17.06 116 SER A CA 1
ATOM 832 C CA B SER A 1 124 ? 27.138 43.944 43.127 0.47 17.16 116 SER A CA 1
ATOM 833 C C A SER A 1 124 ? 27.159 45.127 44.084 0.53 17.27 116 SER A C 1
ATOM 834 C C B SER A 1 124 ? 27.189 45.155 44.066 0.47 17.39 116 SER A C 1
ATOM 835 O O A SER A 1 124 ? 28.197 45.257 44.756 0.53 19.35 116 SER A O 1
ATOM 836 O O B SER A 1 124 ? 28.250 45.356 44.682 0.47 19.45 116 SER A O 1
ATOM 841 N N . PRO A 1 125 ? 26.140 45.980 44.233 1.00 18.77 117 PRO A N 1
ATOM 842 C CA . PRO A 1 125 ? 26.247 47.048 45.242 1.00 21.76 117 PRO A CA 1
ATOM 843 C C . PRO A 1 125 ? 26.523 46.534 46.644 1.00 20.28 117 PRO A C 1
ATOM 844 O O . PRO A 1 125 ? 27.409 47.064 47.337 1.00 21.80 117 PRO A O 1
ATOM 848 N N . ALA A 1 126 ? 25.810 45.491 47.077 1.00 17.86 118 ALA A N 1
ATOM 849 C CA . ALA A 1 126 ? 26.060 44.947 48.413 1.00 18.94 118 ALA A CA 1
ATOM 850 C C . ALA A 1 126 ? 27.424 44.265 48.487 1.00 19.40 118 ALA A C 1
ATOM 851 O O . ALA A 1 126 ? 28.121 44.373 49.507 1.00 20.41 118 ALA A O 1
ATOM 853 N N . LEU A 1 127 ? 27.819 43.547 47.430 1.00 17.56 119 LEU A N 1
ATOM 854 C CA . LEU A 1 127 ? 29.150 42.947 47.415 1.00 16.43 119 LEU A CA 1
ATOM 855 C C . LEU A 1 127 ? 30.243 44.009 47.525 1.00 20.59 119 LEU A C 1
ATOM 856 O O . LEU A 1 127 ? 31.233 43.818 48.242 1.00 19.96 119 LEU A O 1
ATOM 861 N N . LYS A 1 128 ? 30.084 45.142 46.829 1.00 19.90 120 LYS A N 1
ATOM 862 C CA . LYS A 1 128 ? 31.069 46.209 46.972 1.00 21.08 120 LYS A CA 1
ATOM 863 C C . LYS A 1 128 ? 31.097 46.762 48.388 1.00 23.16 120 LYS A C 1
ATOM 864 O O . LYS A 1 128 ? 32.162 47.151 48.875 1.00 25.82 120 LYS A O 1
ATOM 870 N N . SER A 1 129 ? 29.944 46.820 49.055 1.00 21.37 121 SER A N 1
ATOM 871 C CA A SER A 1 129 ? 29.900 47.366 50.406 0.63 22.11 121 SER A CA 1
ATOM 872 C CA B SER A 1 129 ? 29.901 47.366 50.408 0.37 21.93 121 SER A CA 1
ATOM 873 C C . SER A 1 129 ? 30.521 46.407 51.412 1.00 23.48 121 SER A C 1
ATOM 874 O O . SER A 1 129 ? 31.223 46.837 52.338 1.00 25.92 121 SER A O 1
ATOM 879 N N . ASN A 1 130 ? 30.274 45.105 51.254 1.00 21.98 122 ASN A N 1
ATOM 880 C CA . ASN A 1 130 ? 30.734 44.142 52.246 1.00 23.37 122 ASN A CA 1
ATOM 881 C C . ASN A 1 130 ? 32.113 43.582 51.935 1.00 23.79 122 ASN A C 1
ATOM 882 O O . ASN A 1 130 ? 32.797 43.112 52.855 1.00 27.05 122 ASN A O 1
ATOM 887 N N . GLY A 1 131 ? 32.555 43.673 50.687 1.00 22.40 123 GLY A N 1
ATOM 888 C CA . GLY A 1 131 ? 33.641 42.863 50.180 1.00 23.58 123 GLY A CA 1
ATOM 889 C C . GLY A 1 131 ? 33.181 41.450 49.868 1.00 21.03 123 GLY A C 1
ATOM 890 O O . GLY A 1 131 ? 32.300 40.917 50.552 1.00 24.77 123 GLY A O 1
ATOM 891 N N . GLY A 1 132 ? 33.779 40.817 48.880 1.00 18.72 124 GLY A N 1
ATOM 892 C CA . GLY A 1 132 ? 33.373 39.440 48.639 1.00 18.27 124 GLY A CA 1
ATOM 893 C C . GLY A 1 132 ? 33.780 38.969 47.251 1.00 17.84 124 GLY A C 1
ATOM 894 O O . GLY A 1 132 ? 34.810 39.380 46.720 1.00 16.87 124 GLY A O 1
ATOM 895 N N . ALA A 1 133 ? 32.957 38.086 46.693 1.00 14.62 125 ALA A N 1
ATOM 896 C CA . ALA A 1 133 ? 33.339 37.422 45.454 1.00 14.61 125 ALA A CA 1
ATOM 897 C C . ALA A 1 133 ? 32.106 36.998 44.672 1.00 13.53 125 ALA A C 1
ATOM 898 O O . ALA A 1 133 ? 31.041 36.749 45.247 1.00 15.15 125 ALA A O 1
ATOM 900 N N . ILE A 1 134 ? 32.275 36.918 43.344 1.00 14.17 126 ILE A N 1
ATOM 901 C CA . ILE A 1 134 ? 31.289 36.362 42.422 1.00 11.56 126 ILE A CA 1
ATOM 902 C C . ILE A 1 134 ? 31.953 35.222 41.667 1.00 13.56 126 ILE A C 1
ATOM 903 O O . ILE A 1 134 ? 33.068 35.387 41.157 1.00 13.85 126 ILE A O 1
ATOM 908 N N . ILE A 1 135 ? 31.277 34.069 41.597 1.00 11.76 127 ILE A N 1
ATOM 909 C CA . ILE A 1 135 ? 31.687 32.951 40.746 1.00 10.41 127 ILE A CA 1
ATOM 910 C C . ILE A 1 135 ? 30.582 32.730 39.734 1.00 9.80 127 ILE A C 1
ATOM 911 O O . ILE A 1 135 ? 29.431 32.469 40.123 1.00 11.14 127 ILE A O 1
ATOM 916 N N . ASN A 1 136 ? 30.918 32.811 38.438 1.00 9.42 128 ASN A N 1
ATOM 917 C CA . ASN A 1 136 ? 29.968 32.532 37.363 1.00 8.83 128 ASN A CA 1
ATOM 918 C C . ASN A 1 136 ? 30.264 31.150 36.800 1.00 10.69 128 ASN A C 1
ATOM 919 O O . ASN A 1 136 ? 31.380 30.902 36.336 1.00 11.04 128 ASN A O 1
ATOM 924 N N . VAL A 1 137 ? 29.277 30.248 36.860 1.00 9.48 129 VAL A N 1
ATOM 925 C CA . VAL A 1 137 ? 29.413 28.910 36.274 1.00 10.27 129 VAL A CA 1
ATOM 926 C C . VAL A 1 137 ? 29.065 29.020 34.796 1.00 10.23 129 VAL A C 1
ATOM 927 O O . VAL A 1 137 ? 27.900 29.216 34.424 1.00 10.07 129 VAL A O 1
ATOM 931 N N . LEU A 1 138 ? 30.085 28.899 33.946 1.00 9.26 130 LEU A N 1
ATOM 932 C CA . LEU A 1 138 ? 29.892 29.084 32.510 1.00 9.16 130 LEU A CA 1
ATOM 933 C C . LEU A 1 138 ? 29.912 27.721 31.836 1.00 10.79 130 LEU A C 1
ATOM 934 O O . LEU A 1 138 ? 29.070 26.876 32.165 1.00 11.10 130 LEU A O 1
ATOM 939 N N . SER A 1 139 ? 30.844 27.481 30.912 1.00 10.53 131 SER A N 1
ATOM 940 C CA . SER A 1 139 ? 30.991 26.210 30.210 1.00 10.22 131 SER A CA 1
ATOM 941 C C . SER A 1 139 ? 32.273 26.316 29.410 1.00 9.89 131 SER A C 1
ATOM 942 O O . SER A 1 139 ? 32.637 27.412 28.981 1.00 10.48 131 SER A O 1
ATOM 945 N N . ILE A 1 140 ? 32.934 25.175 29.204 1.00 9.14 132 ILE A N 1
ATOM 946 C CA . ILE A 1 140 ? 34.041 25.168 28.246 1.00 9.53 132 ILE A CA 1
ATOM 947 C C . ILE A 1 140 ? 33.568 25.656 26.883 1.00 10.33 132 ILE A C 1
ATOM 948 O O . ILE A 1 140 ? 34.361 26.205 26.107 1.00 10.56 132 ILE A O 1
ATOM 953 N N . LEU A 1 141 ? 32.277 25.473 26.558 1.00 8.66 133 LEU A N 1
ATOM 954 C CA . LEU A 1 141 ? 31.781 25.920 25.255 1.00 8.15 133 LEU A CA 1
ATOM 955 C C . LEU A 1 141 ? 31.694 27.439 25.142 1.00 8.79 133 LEU A C 1
ATOM 956 O O . LEU A 1 141 ? 31.468 27.953 24.040 1.00 9.20 133 LEU A O 1
ATOM 961 N N . ALA A 1 142 ? 31.949 28.180 26.222 1.00 8.27 134 ALA A N 1
ATOM 962 C CA . ALA A 1 142 ? 32.166 29.619 26.069 1.00 7.87 134 ALA A CA 1
ATOM 963 C C . ALA A 1 142 ? 33.358 29.916 25.179 1.00 7.96 134 ALA A C 1
ATOM 964 O O . ALA A 1 142 ? 33.426 31.012 24.620 1.00 10.07 134 ALA A O 1
ATOM 966 N N . ARG A 1 143 ? 34.259 28.946 24.992 1.00 9.57 135 ARG A N 1
ATOM 967 C CA . ARG A 1 143 ? 35.473 29.178 24.219 1.00 9.04 135 ARG A CA 1
ATOM 968 C C . ARG A 1 143 ? 35.465 28.582 22.820 1.00 10.07 135 ARG A C 1
ATOM 969 O O . ARG A 1 143 ? 36.296 28.983 21.999 1.00 9.84 135 ARG A O 1
ATOM 977 N N . VAL A 1 144 ? 34.573 27.638 22.520 1.00 9.06 136 VAL A N 1
ATOM 978 C CA . VAL A 1 144 ? 34.501 27.051 21.182 1.00 9.91 136 VAL A CA 1
ATOM 979 C C . VAL A 1 144 ? 33.135 26.405 21.051 1.00 9.69 136 VAL A C 1
ATOM 980 O O . VAL A 1 144 ? 32.613 25.836 22.012 1.00 10.14 136 VAL A O 1
ATOM 984 N N . ALA A 1 145 ? 32.547 26.515 19.867 1.00 9.47 137 ALA A N 1
ATOM 985 C CA . ALA A 1 145 ? 31.252 25.878 19.642 1.00 10.19 137 ALA A CA 1
ATOM 986 C C . ALA A 1 145 ? 31.387 24.370 19.433 1.00 10.80 137 ALA A C 1
ATOM 987 O O . ALA A 1 145 ? 32.365 23.874 18.858 1.00 12.80 137 ALA A O 1
ATOM 989 N N . LEU A 1 146 ? 30.416 23.632 19.947 1.00 11.06 138 LEU A N 1
ATOM 990 C CA A LEU A 1 146 ? 30.122 22.330 19.366 0.67 10.60 138 LEU A CA 1
ATOM 991 C CA B LEU A 1 146 ? 30.095 22.323 19.409 0.33 11.64 138 LEU A CA 1
ATOM 992 C C . LEU A 1 146 ? 28.938 22.530 18.449 1.00 12.09 138 LEU A C 1
ATOM 993 O O . LEU A 1 146 ? 27.971 23.189 18.835 1.00 12.74 138 LEU A O 1
ATOM 1002 N N . PRO A 1 147 ? 28.982 22.028 17.234 1.00 11.56 139 PRO A N 1
ATOM 1003 C CA . PRO A 1 147 ? 27.920 22.360 16.268 1.00 11.63 139 PRO A CA 1
ATOM 1004 C C . PRO A 1 147 ? 26.508 22.074 16.761 1.00 13.07 139 PRO A C 1
ATOM 1005 O O . PRO A 1 147 ? 25.602 22.868 16.470 1.00 13.55 139 PRO A O 1
ATOM 1009 N N . SER A 1 148 ? 26.289 20.962 17.468 1.00 12.28 140 SER A N 1
ATOM 1010 C CA . SER A 1 148 ? 24.943 20.609 17.910 1.00 11.20 140 SER A CA 1
ATOM 1011 C C . SER A 1 148 ? 24.449 21.460 19.069 1.00 13.30 140 SER A C 1
ATOM 1012 O O . SER A 1 148 ? 23.274 21.337 19.447 1.00 14.42 140 SER A O 1
ATOM 1015 N N . MET A 1 149 ? 25.312 22.291 19.660 1.00 11.70 141 MET A N 1
ATOM 1016 C CA . MET A 1 149 ? 24.985 23.122 20.815 1.00 11.41 141 MET A CA 1
ATOM 1017 C C . MET A 1 149 ? 25.544 24.519 20.627 1.00 9.42 141 MET A C 1
ATOM 1018 O O . MET A 1 149 ? 25.941 25.167 21.599 1.00 10.95 141 MET A O 1
ATOM 1023 N N . ALA A 1 150 ? 25.562 25.013 19.390 1.00 10.01 142 ALA A N 1
ATOM 1024 C CA . ALA A 1 150 ? 26.323 26.234 19.148 1.00 10.04 142 ALA A CA 1
ATOM 1025 C C . ALA A 1 150 ? 25.645 27.457 19.748 1.00 9.26 142 ALA A C 1
ATOM 1026 O O . ALA A 1 150 ? 26.319 28.437 20.076 1.00 9.69 142 ALA A O 1
ATOM 1028 N N . SER A 1 151 ? 24.314 27.455 19.860 1.00 9.63 143 SER A N 1
ATOM 1029 C CA . SER A 1 151 ? 23.655 28.595 20.499 1.00 9.89 143 SER A CA 1
ATOM 1030 C C . SER A 1 151 ? 23.878 28.610 22.011 1.00 11.68 143 SER A C 1
ATOM 1031 O O . SER A 1 151 ? 23.980 29.694 22.605 1.00 10.84 143 SER A O 1
ATOM 1034 N N . LEU A 1 152 ? 23.997 27.440 22.647 1.00 9.25 144 LEU A N 1
ATOM 1035 C CA . LEU A 1 152 ? 24.422 27.429 24.053 1.00 9.12 144 LEU A CA 1
ATOM 1036 C C . LEU A 1 152 ? 25.817 28.026 24.157 1.00 8.44 144 LEU A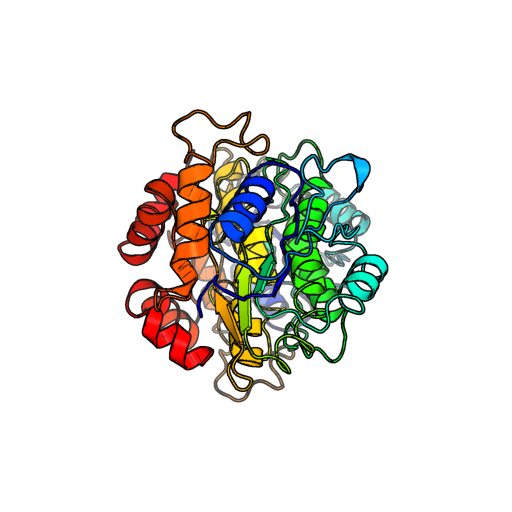 C 1
ATOM 1037 O O . LEU A 1 152 ? 26.084 28.901 24.997 1.00 8.48 144 LEU A O 1
ATOM 1042 N N . SER A 1 153 ? 26.718 27.589 23.265 1.00 8.67 145 SER A N 1
ATOM 1043 C CA A SER A 1 153 ? 28.083 28.098 23.252 0.84 8.32 145 SER A CA 1
ATOM 1044 C CA B SER A 1 153 ? 28.084 28.104 23.246 0.16 8.30 145 SER A CA 1
ATOM 1045 C C . SER A 1 153 ? 28.101 29.619 23.144 1.00 8.17 145 SER A C 1
ATOM 1046 O O . SER A 1 153 ? 28.794 30.295 23.909 1.00 8.74 145 SER A O 1
ATOM 1051 N N . ALA A 1 154 ? 27.324 30.165 22.209 1.00 7.75 146 ALA A N 1
ATOM 1052 C CA . ALA A 1 154 ? 27.259 31.619 22.035 1.00 8.05 146 ALA A CA 1
ATOM 1053 C C . ALA A 1 154 ? 26.822 32.336 23.316 1.00 7.24 146 ALA A C 1
ATOM 1054 O O . ALA A 1 154 ? 27.407 33.366 23.685 1.00 8.35 146 ALA A O 1
ATOM 1056 N N . SER A 1 155 ? 25.787 31.830 23.989 1.00 7.78 147 SER A N 1
ATOM 1057 C CA . SER A 1 155 ? 25.328 32.499 25.214 1.00 7.30 147 SER A CA 1
ATOM 1058 C C . SER A 1 155 ? 26.381 32.440 26.320 1.00 8.77 147 SER A C 1
ATOM 1059 O O . SER A 1 155 ? 26.520 33.391 27.103 1.00 8.78 147 SER A O 1
ATOM 1062 N N . LYS A 1 156 ? 27.138 31.341 26.388 1.00 8.12 148 LYS A N 1
ATOM 1063 C CA . LYS A 1 156 ? 28.166 31.246 27.419 1.00 8.07 148 LYS A CA 1
ATOM 1064 C C . LYS A 1 156 ? 29.386 32.101 27.080 1.00 8.63 148 LYS A C 1
ATOM 1065 O O . LYS A 1 156 ? 30.033 32.623 27.999 1.00 8.27 148 LYS A O 1
ATOM 1071 N N . ALA A 1 157 ? 29.721 32.254 25.787 1.00 7.69 149 ALA A N 1
ATOM 1072 C CA . ALA A 1 157 ? 30.796 33.162 25.378 1.00 6.80 149 ALA A CA 1
ATOM 1073 C C . ALA A 1 157 ? 30.445 34.602 25.714 1.00 7.99 149 ALA A C 1
ATOM 1074 O O . ALA A 1 157 ? 31.292 35.370 26.204 1.00 7.62 149 ALA A O 1
ATOM 1076 N N . ALA A 1 158 ? 29.184 34.996 25.454 1.00 6.95 150 ALA A N 1
ATOM 1077 C CA . ALA A 1 158 ? 28.722 36.315 25.885 1.00 8.31 150 ALA A CA 1
ATOM 1078 C C . ALA A 1 158 ? 28.926 36.484 27.385 1.00 8.01 150 ALA A C 1
ATOM 1079 O O . ALA A 1 158 ? 29.430 37.519 27.843 1.00 8.21 150 ALA A O 1
ATOM 1081 N N . ALA A 1 159 ? 28.529 35.474 28.164 1.00 7.87 151 ALA A N 1
ATOM 1082 C CA . ALA A 1 159 ? 28.670 35.557 29.618 1.00 8.26 151 ALA A CA 1
ATOM 1083 C C . ALA A 1 159 ? 30.134 35.628 30.043 1.00 8.72 151 ALA A C 1
ATOM 1084 O O . ALA A 1 159 ? 30.445 36.272 31.056 1.00 9.44 151 ALA A O 1
ATOM 1086 N N . LEU A 1 160 ? 31.040 34.980 29.308 1.00 8.25 152 LEU A N 1
ATOM 1087 C CA . LEU A 1 160 ? 32.464 35.057 29.644 1.00 8.39 152 LEU A CA 1
ATOM 1088 C C . LEU A 1 160 ? 33.030 36.457 29.424 1.00 7.81 152 LEU A C 1
ATOM 1089 O O . LEU A 1 160 ? 33.740 36.984 30.285 1.00 9.11 152 LEU A O 1
ATOM 1094 N N . ARG A 1 161 ? 32.734 37.091 28.281 1.00 7.68 153 ARG A N 1
ATOM 1095 C CA . ARG A 1 161 ? 33.167 38.477 28.084 1.00 8.00 153 ARG A CA 1
ATOM 1096 C C . ARG A 1 161 ? 32.569 39.386 29.154 1.00 8.36 153 ARG A C 1
ATOM 1097 O O . ARG A 1 161 ? 33.234 40.291 29.663 1.00 8.98 153 ARG A O 1
ATOM 1105 N N . MET A 1 162 ? 31.293 39.174 29.478 1.00 8.94 154 MET A N 1
ATOM 1106 C CA A MET A 1 162 ? 30.666 39.970 30.527 0.51 9.23 154 MET A CA 1
ATOM 1107 C CA B MET A 1 162 ? 30.635 39.933 30.540 0.49 9.76 154 MET A CA 1
ATOM 1108 C C . MET A 1 162 ? 31.366 39.768 31.865 1.00 9.09 154 MET A C 1
ATOM 1109 O O . MET A 1 162 ? 31.557 40.740 32.605 1.00 9.90 154 MET A O 1
ATOM 1118 N N . THR A 1 163 ? 31.769 38.533 32.174 1.00 8.39 155 THR A N 1
ATOM 1119 C CA . THR A 1 163 ? 32.471 38.267 33.433 1.00 8.23 155 THR A CA 1
ATOM 1120 C C . THR A 1 163 ? 33.798 39.018 33.476 1.00 9.96 155 THR A C 1
ATOM 1121 O O . THR A 1 163 ? 34.173 39.564 34.524 1.00 10.62 155 THR A O 1
ATOM 1125 N N . GLU A 1 164 ? 34.517 39.068 32.343 1.00 9.36 156 GLU A N 1
ATOM 1126 C CA . GLU A 1 164 ? 35.773 39.817 32.257 1.00 9.51 156 GLU A CA 1
ATOM 1127 C C . GLU A 1 164 ? 35.552 41.304 32.494 1.00 9.53 156 GLU A C 1
ATOM 1128 O O . GLU A 1 164 ? 36.316 41.948 33.223 1.00 11.06 156 GLU A O 1
ATOM 1134 N N . GLY A 1 165 ? 34.521 41.879 31.857 1.00 10.39 157 GLY A N 1
ATOM 1135 C CA . GLY A 1 165 ? 34.247 43.289 32.079 1.00 11.29 157 GLY A CA 1
ATOM 1136 C C . GLY A 1 165 ? 33.885 43.583 33.524 1.00 10.32 157 GLY A C 1
ATOM 1137 O O . GLY A 1 165 ? 34.371 44.553 34.113 1.00 11.42 157 GLY A O 1
ATOM 1138 N N . ALA A 1 166 ? 33.021 42.743 34.107 1.00 10.34 158 ALA A N 1
ATOM 1139 C CA . ALA A 1 166 ? 32.631 42.921 35.500 1.00 11.35 158 ALA A CA 1
ATOM 1140 C C . ALA A 1 166 ? 33.831 42.771 36.429 1.00 12.27 158 ALA A C 1
ATOM 1141 O O . ALA A 1 166 ? 33.959 43.518 37.405 1.00 12.46 158 ALA A O 1
ATOM 1143 N N . ARG A 1 167 ? 34.722 41.811 36.138 1.00 12.38 159 ARG A N 1
ATOM 1144 C CA . ARG A 1 167 ? 35.931 41.652 36.941 1.00 12.16 159 ARG A CA 1
ATOM 1145 C C . ARG A 1 167 ? 36.723 42.951 36.987 1.00 12.16 159 ARG A C 1
ATOM 1146 O O . ARG A 1 167 ? 37.153 43.396 38.058 1.00 14.39 159 ARG A O 1
ATOM 1154 N N . ALA A 1 168 ? 36.909 43.598 35.834 1.00 12.69 160 ALA A N 1
ATOM 1155 C CA . ALA A 1 168 ? 37.650 44.851 35.819 1.00 14.71 160 ALA A CA 1
ATOM 1156 C C . ALA A 1 168 ? 36.913 45.953 36.576 1.00 15.92 160 ALA A C 1
ATOM 1157 O O . ALA A 1 168 ? 37.538 46.749 37.279 1.00 18.55 160 ALA A O 1
ATOM 1159 N N . GLU A 1 169 ? 35.585 46.025 36.434 1.00 14.18 161 GLU A N 1
ATOM 1160 C CA . GLU A 1 169 ? 34.844 47.090 37.103 1.00 13.73 161 GLU A CA 1
ATOM 1161 C C . GLU A 1 169 ? 34.857 46.926 38.620 1.00 15.31 161 GLU A C 1
ATOM 1162 O O . GLU A 1 169 ? 34.837 47.927 39.350 1.00 18.01 161 GLU A O 1
ATOM 1168 N N . LEU A 1 170 ? 34.860 45.678 39.106 1.00 14.52 162 LEU A N 1
ATOM 1169 C CA . LEU A 1 170 ? 34.717 45.398 40.530 1.00 14.73 162 LEU A CA 1
ATOM 1170 C C . LEU A 1 170 ? 36.049 45.259 41.254 1.00 16.38 162 LEU A C 1
ATOM 1171 O O . LEU A 1 170 ? 36.078 45.381 42.485 1.00 16.20 162 LEU A O 1
ATOM 1176 N N . ALA A 1 171 ? 37.140 44.998 40.536 1.00 16.68 163 ALA A N 1
ATOM 1177 C CA . ALA A 1 171 ? 38.435 44.791 41.181 1.00 17.80 163 ALA A CA 1
ATOM 1178 C C . ALA A 1 171 ? 38.854 45.921 42.117 1.00 19.86 163 ALA A C 1
ATOM 1179 O O . ALA A 1 171 ? 39.389 45.618 43.197 1.00 22.40 163 ALA A O 1
ATOM 1181 N N . PRO A 1 172 ? 38.671 47.208 41.793 1.00 19.50 164 PRO A N 1
ATOM 1182 C CA . PRO A 1 172 ? 39.053 48.268 42.739 1.00 23.74 164 PRO A CA 1
ATOM 1183 C C . PRO A 1 172 ? 38.122 48.392 43.931 1.00 24.09 164 PRO A C 1
ATOM 1184 O O . PRO A 1 172 ? 38.403 49.199 44.828 1.00 28.89 164 PRO A O 1
ATOM 1188 N N . HIS A 1 173 ? 37.051 47.605 43.989 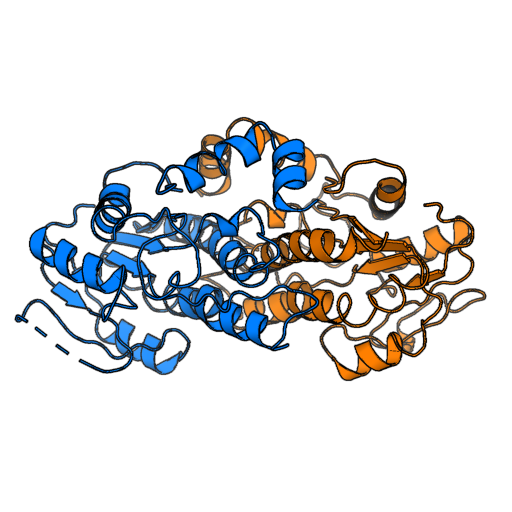1.00 20.78 165 HIS A N 1
ATOM 1189 C CA . HIS A 1 173 ? 35.998 47.742 44.985 1.00 23.77 165 HIS A CA 1
ATOM 1190 C C . HIS A 1 173 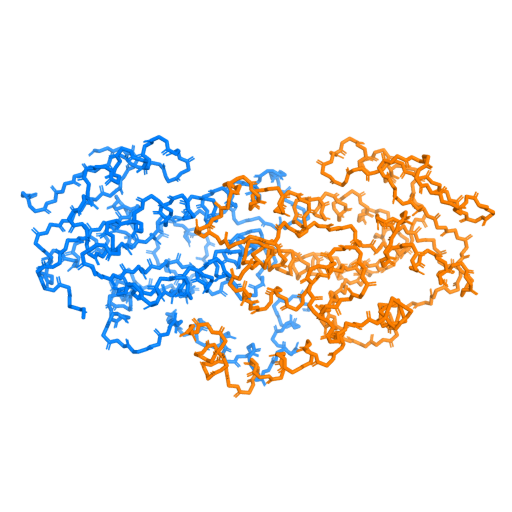? 35.831 46.480 45.825 1.00 27.77 165 HIS A C 1
ATOM 1191 O O . HIS A 1 173 ? 34.730 46.182 46.300 1.00 33.30 165 HIS A O 1
ATOM 1198 N N . ARG A 1 174 ? 36.915 45.726 45.991 1.00 25.86 166 ARG A N 1
ATOM 1199 C CA . ARG A 1 174 ? 36.984 44.619 46.945 1.00 28.66 166 ARG A CA 1
ATOM 1200 C C . ARG A 1 174 ? 36.086 43.439 46.573 1.00 23.72 166 ARG A C 1
ATOM 1201 O O . ARG A 1 174 ? 35.648 42.690 47.449 1.00 25.45 166 ARG A O 1
ATOM 1203 N N . VAL A 1 175 ? 35.807 43.238 45.285 1.00 21.16 167 VAL A N 1
ATOM 1204 C CA . VAL A 1 175 ? 35.009 42.103 44.837 1.00 21.98 167 VAL A CA 1
ATOM 1205 C C . VAL A 1 175 ? 35.781 41.359 43.753 1.00 19.58 167 VAL A C 1
ATOM 1206 O O . VAL A 1 175 ? 36.063 41.921 42.683 1.00 19.21 167 VAL A O 1
ATOM 1210 N N . ARG A 1 176 ? 36.123 40.099 44.029 1.00 17.44 168 ARG A N 1
ATOM 1211 C CA . ARG A 1 176 ? 36.796 39.220 43.081 1.00 16.83 168 ARG A CA 1
ATOM 1212 C C . ARG A 1 176 ? 35.768 38.507 42.214 1.00 14.66 168 ARG A C 1
ATOM 1213 O O . ARG A 1 176 ? 34.725 38.080 42.707 1.00 18.59 168 ARG A O 1
ATOM 1221 N N . VAL A 1 177 ? 36.055 38.383 40.918 1.00 13.68 169 VAL A N 1
ATOM 1222 C CA . VAL A 1 177 ? 35.107 37.808 39.962 1.00 14.57 169 VAL A CA 1
ATOM 1223 C C . VAL A 1 177 ? 35.814 36.690 39.205 1.00 14.09 169 VAL A C 1
ATOM 1224 O O . VAL A 1 177 ? 36.851 36.930 38.568 1.00 16.55 169 VAL A O 1
ATOM 1228 N N . ILE A 1 178 ? 35.255 35.472 39.263 1.00 13.69 170 ILE A N 1
ATOM 1229 C CA . ILE A 1 178 ? 35.901 34.264 38.750 1.00 13.92 170 ILE A CA 1
ATOM 1230 C C . ILE A 1 178 ? 34.936 33.556 37.818 1.00 11.75 170 ILE A C 1
ATOM 1231 O O . ILE A 1 178 ? 33.745 33.458 38.122 1.00 12.47 170 ILE A O 1
ATOM 1236 N N . SER A 1 179 ? 35.434 33.055 36.684 1.00 11.51 171 SER A N 1
ATOM 1237 C CA A SER A 1 179 ? 34.638 32.174 35.844 0.63 9.44 171 SER A CA 1
ATOM 1238 C CA B SER A 1 179 ? 34.668 32.177 35.803 0.37 12.23 171 SER A CA 1
ATOM 1239 C C . SER A 1 179 ? 35.111 30.740 36.022 1.00 11.50 171 SER A C 1
ATOM 1240 O O . SER A 1 179 ? 36.308 30.472 36.177 1.00 12.32 171 SER A O 1
ATOM 1245 N N . VAL A 1 180 ? 34.158 29.818 36.002 1.00 11.12 172 VAL A N 1
ATOM 1246 C CA A VAL A 1 180 ? 34.521 28.419 35.944 0.41 12.69 172 VAL A CA 1
ATOM 1247 C CA B VAL A 1 180 ? 34.385 28.374 36.050 0.59 11.34 172 VAL A CA 1
ATOM 1248 C C . VAL A 1 180 ? 33.859 27.787 34.732 1.00 11.95 172 VAL A C 1
ATOM 1249 O O . VAL A 1 180 ? 32.727 28.104 34.341 1.00 11.34 172 VAL A O 1
ATOM 1256 N N . LEU A 1 181 ? 34.656 26.972 34.037 1.00 10.84 173 LEU A N 1
ATOM 1257 C CA . LEU A 1 181 ? 34.331 26.494 32.692 1.00 10.81 173 LEU A CA 1
ATOM 1258 C C . LEU A 1 181 ? 34.351 24.971 32.686 1.00 12.40 173 LEU A C 1
ATOM 1259 O O . LEU A 1 181 ? 35.399 24.360 32.421 1.00 13.62 173 LEU A O 1
ATOM 1264 N N . PRO A 1 182 ? 33.232 24.312 32.988 1.00 10.87 174 PRO A N 1
ATOM 1265 C CA . PRO A 1 182 ? 33.207 22.842 33.004 1.00 11.80 174 PRO A CA 1
ATOM 1266 C C . PRO A 1 182 ? 32.904 22.241 31.647 1.00 11.70 174 PRO A C 1
ATOM 1267 O O . PRO A 1 182 ? 32.247 22.837 30.788 1.00 11.30 174 PRO A O 1
ATOM 1271 N N . GLY A 1 183 ? 33.399 21.014 31.479 1.00 12.58 175 GLY A N 1
ATOM 1272 C CA . GLY A 1 183 ? 32.836 20.091 30.515 1.00 13.19 175 GLY A CA 1
ATOM 1273 C C . GLY A 1 183 ? 31.626 19.395 31.114 1.00 13.68 175 GLY A C 1
ATOM 1274 O O . GLY A 1 183 ? 31.079 19.852 32.127 1.00 15.32 175 GLY A O 1
ATOM 1275 N N . PRO A 1 184 ? 31.208 18.272 30.539 1.00 14.64 176 PRO A N 1
ATOM 1276 C CA . PRO A 1 184 ? 29.958 17.637 30.978 1.00 15.22 176 PRO A CA 1
ATOM 1277 C C . PRO A 1 184 ? 29.990 17.232 32.443 1.00 16.73 176 PRO A C 1
ATOM 1278 O O . PRO A 1 184 ? 30.976 16.681 32.929 1.00 18.18 176 PRO A O 1
ATOM 1282 N N . ILE A 1 185 ? 28.880 17.522 33.138 1.00 15.33 177 ILE A N 1
ATOM 1283 C CA . ILE A 1 185 ? 28.657 17.163 34.535 1.00 15.70 177 ILE A CA 1
ATOM 1284 C C . ILE A 1 185 ? 27.428 16.270 34.571 1.00 16.64 177 ILE A C 1
ATOM 1285 O O . ILE A 1 185 ? 26.484 16.473 33.805 1.00 17.65 177 ILE A O 1
ATOM 1290 N N . ASP A 1 186 ? 27.414 15.297 35.493 1.00 17.63 178 ASP A N 1
ATOM 1291 C CA . ASP A 1 186 ? 26.330 14.310 35.548 1.00 18.80 178 ASP A CA 1
ATOM 1292 C C . ASP A 1 186 ? 25.106 14.889 36.263 1.00 20.32 178 ASP A C 1
ATOM 1293 O O . ASP A 1 186 ? 24.844 14.616 37.437 1.00 23.62 178 ASP A O 1
ATOM 1298 N N . THR A 1 187 ? 24.334 15.695 35.530 1.00 19.94 179 THR A N 1
ATOM 1299 C CA . THR A 1 187 ? 23.069 16.283 35.979 1.00 17.47 179 THR A CA 1
ATOM 1300 C C . THR A 1 187 ? 22.030 16.142 34.868 1.00 18.29 179 THR A C 1
ATOM 1301 O O . THR A 1 187 ? 22.321 15.678 33.760 1.00 20.64 179 THR A O 1
ATOM 1305 N N . GLU A 1 188 ? 20.809 16.576 35.162 1.00 18.48 180 GLU A N 1
ATOM 1306 C CA . GLU A 1 188 ? 19.723 16.477 34.194 1.00 21.21 180 GLU A CA 1
ATOM 1307 C C . GLU A 1 188 ? 20.036 17.212 32.898 1.00 21.73 180 GLU A C 1
ATOM 1308 O O . GLU A 1 188 ? 19.628 16.762 31.813 1.00 21.71 180 GLU A O 1
ATOM 1314 N N . MET A 1 189 ? 20.773 18.324 32.986 1.00 19.38 181 MET A N 1
ATOM 1315 C CA . MET A 1 189 ? 21.088 19.109 31.795 1.00 20.41 181 MET A CA 1
ATOM 1316 C C . MET A 1 189 ? 21.751 18.256 30.723 1.00 24.28 181 MET A C 1
ATOM 1317 O O . MET A 1 189 ? 21.487 18.430 29.523 1.00 21.96 181 MET A O 1
ATOM 1322 N N . SER A 1 190 ? 22.615 17.328 31.136 1.00 18.33 182 SER A N 1
ATOM 1323 C CA . SER A 1 190 ? 23.415 16.519 30.223 1.00 21.32 182 SER A CA 1
ATOM 1324 C C . SER A 1 190 ? 22.924 15.080 30.098 1.00 23.00 182 SER A C 1
ATOM 1325 O O . SER A 1 190 ? 23.712 14.207 29.726 1.00 26.35 182 SER A O 1
ATOM 1328 N N . ARG A 1 191 ? 21.643 14.817 30.383 1.00 20.67 183 ARG A N 1
ATOM 1329 C CA . ARG A 1 191 ? 21.101 13.465 30.257 1.00 24.67 183 ARG A CA 1
ATOM 1330 C C . ARG A 1 191 ? 21.408 12.861 28.890 1.00 33.12 183 ARG A C 1
ATOM 1331 O O . ARG A 1 191 ? 21.700 11.665 28.782 1.00 35.62 183 ARG A O 1
ATOM 1339 N N . ASN A 1 192 ? 21.370 13.674 27.833 1.00 31.59 184 ASN A N 1
ATOM 1340 C CA . ASN A 1 192 ? 21.551 13.141 26.490 1.00 36.59 184 ASN A CA 1
ATOM 1341 C C . ASN A 1 192 ? 22.976 13.219 25.997 1.00 38.07 184 ASN A C 1
ATOM 1342 O O . ASN A 1 192 ? 23.279 12.710 24.914 1.00 44.54 184 ASN A O 1
ATOM 1347 N N . VAL A 1 193 ? 23.857 13.837 26.760 1.00 32.87 185 VAL A N 1
ATOM 1348 C CA . VAL A 1 193 ? 25.292 13.763 26.498 1.00 31.13 185 VAL A CA 1
ATOM 1349 C C . VAL A 1 193 ? 25.779 12.397 26.974 1.00 38.51 185 VAL A C 1
ATOM 1350 O O . VAL A 1 193 ? 25.495 12.013 28.121 1.00 34.56 185 VAL A O 1
ATOM 1354 N N . PRO A 1 194 ? 26.469 11.620 26.143 1.00 50.43 186 PRO A N 1
ATOM 1355 C CA . PRO A 1 194 ? 26.902 10.296 26.571 1.00 50.72 186 PRO A CA 1
ATOM 1356 C C . PRO A 1 194 ? 27.987 10.420 27.625 1.00 44.73 186 PRO A C 1
ATOM 1357 O O . PRO A 1 194 ? 28.621 11.479 27.741 1.00 40.09 186 PRO A O 1
ATOM 1361 N N . PRO A 1 195 ? 28.221 9.380 28.424 1.00 44.68 187 PRO A N 1
ATOM 1362 C CA . PRO A 1 195 ? 29.377 9.392 29.334 1.00 43.90 187 PRO A CA 1
ATOM 1363 C C . PRO A 1 195 ? 30.649 9.679 28.557 1.00 44.65 187 PRO A C 1
ATOM 1364 O O . PRO A 1 195 ? 30.705 9.436 27.343 1.00 49.60 187 PRO A O 1
ATOM 1368 N N . PRO A 1 196 ? 31.702 10.193 29.213 1.00 37.91 188 PRO A N 1
ATOM 1369 C CA . PRO A 1 196 ? 31.858 10.414 30.652 1.00 38.14 188 PRO A CA 1
ATOM 1370 C C . PRO A 1 196 ? 31.434 11.807 31.106 1.00 35.72 188 PRO A C 1
ATOM 1371 O O . PRO A 1 196 ? 31.533 12.786 30.362 1.00 36.93 188 PRO A O 1
ATOM 1375 N N . LYS A 1 197 ? 30.984 11.886 32.353 1.00 30.83 189 LYS A N 1
ATOM 1376 C CA . LYS A 1 197 ? 30.546 13.136 32.946 1.00 24.42 189 LYS A CA 1
ATOM 1377 C C . LYS A 1 197 ? 31.164 13.283 34.330 1.00 28.63 189 LYS A C 1
ATOM 1378 O O . LYS A 1 197 ? 31.374 12.298 35.044 1.00 30.00 189 LYS A O 1
ATOM 1384 N N . ILE A 1 198 ? 31.477 14.525 34.691 1.00 24.14 190 ILE A N 1
ATOM 1385 C CA . ILE A 1 198 ? 31.986 14.840 36.020 1.00 25.94 190 ILE A CA 1
ATOM 1386 C C . ILE A 1 198 ? 30.890 14.587 37.045 1.00 21.51 190 ILE A C 1
ATOM 1387 O O . ILE A 1 198 ? 29.732 14.979 36.846 1.00 23.20 190 ILE A O 1
ATOM 1392 N N . ALA A 1 199 ? 31.243 13.920 38.149 1.00 20.81 191 ALA A N 1
ATOM 1393 C CA . ALA A 1 199 ? 30.306 13.771 39.256 1.00 21.02 191 ALA A CA 1
ATOM 1394 C C . ALA A 1 199 ? 30.003 15.130 39.881 1.00 19.47 191 ALA A C 1
ATOM 1395 O O . ALA A 1 199 ? 30.864 16.006 39.941 1.00 20.57 191 ALA A O 1
ATOM 1397 N N . VAL A 1 200 ? 28.759 15.299 40.345 1.00 20.65 192 VAL A N 1
ATOM 1398 C CA . VAL A 1 200 ? 28.344 16.557 40.962 1.00 19.76 192 VAL A CA 1
ATOM 1399 C C . VAL A 1 200 ? 29.280 16.949 42.091 1.00 19.28 192 VAL A C 1
ATOM 1400 O O . VAL A 1 200 ? 29.690 18.111 42.196 1.00 18.67 192 VAL A O 1
ATOM 1404 N N . ARG A 1 201 ? 29.640 15.985 42.947 1.00 22.21 193 ARG A N 1
ATOM 1405 C CA . ARG A 1 201 ? 30.484 16.304 44.094 1.00 22.92 193 ARG A CA 1
ATOM 1406 C C . ARG A 1 201 ? 31.845 16.821 43.651 1.00 21.10 193 ARG A C 1
ATOM 1407 O O . ARG A 1 201 ? 32.363 17.778 44.234 1.00 21.56 193 ARG A O 1
ATOM 1409 N N . GLU A 1 202 ? 32.427 16.218 42.603 1.00 21.06 194 GLU A N 1
ATOM 1410 C CA A GLU A 1 202 ? 33.696 16.715 42.082 0.57 22.97 194 GLU A CA 1
ATOM 1411 C CA B GLU A 1 202 ? 33.696 16.713 42.061 0.43 23.11 194 GLU A CA 1
ATOM 1412 C C . GLU A 1 202 ? 33.546 18.126 41.526 1.00 19.70 194 GLU A C 1
ATOM 1413 O O . GLU A 1 202 ? 34.421 18.977 41.725 1.00 21.49 194 GLU A O 1
ATOM 1424 N N . ALA A 1 203 ? 32.455 18.383 40.801 1.00 17.83 195 ALA A N 1
ATOM 1425 C CA . ALA A 1 203 ? 32.201 19.713 40.271 1.00 16.41 195 ALA A CA 1
ATOM 1426 C C . ALA A 1 203 ? 32.043 20.736 41.390 1.00 14.45 195 ALA A C 1
ATOM 1427 O O . ALA A 1 203 ? 32.588 21.838 41.311 1.00 16.57 195 ALA A O 1
ATOM 1429 N N . VAL A 1 204 ? 31.323 20.367 42.450 1.00 16.47 196 VAL A N 1
ATOM 1430 C CA . VAL A 1 204 ? 31.165 21.247 43.605 1.00 18.39 196 VAL A CA 1
ATOM 1431 C C . VAL A 1 204 ? 32.527 21.603 44.190 1.00 16.02 196 VAL A C 1
ATOM 1432 O O . VAL A 1 204 ? 32.828 22.778 44.442 1.00 16.83 196 VAL A O 1
ATOM 1436 N N . ASP A 1 205 ? 33.378 20.595 44.376 1.00 18.05 197 ASP A N 1
ATOM 1437 C CA . ASP A 1 205 ? 34.698 20.827 44.957 1.00 19.61 197 ASP A CA 1
ATOM 1438 C C . ASP A 1 205 ? 35.504 21.774 44.085 1.00 19.11 197 ASP A C 1
ATOM 1439 O O . ASP A 1 205 ? 36.207 22.655 44.592 1.00 20.31 197 ASP A O 1
ATOM 1444 N N . ALA A 1 206 ? 35.414 21.609 42.764 1.00 16.42 198 ALA A N 1
ATOM 1445 C CA . ALA A 1 206 ? 36.201 22.457 41.874 1.00 17.87 198 ALA A CA 1
ATOM 1446 C C . ALA A 1 206 ? 35.703 23.900 41.882 1.00 16.26 198 ALA A C 1
ATOM 1447 O O . ALA A 1 206 ? 36.506 24.843 41.857 1.00 18.70 198 ALA A O 1
ATOM 1449 N N . VAL A 1 207 ? 34.382 24.102 41.925 1.00 14.35 199 VAL A N 1
ATOM 1450 C CA . VAL A 1 207 ? 33.843 25.463 41.986 1.00 15.83 199 VAL A CA 1
ATOM 1451 C C . VAL A 1 207 ? 34.301 26.165 43.262 1.00 17.28 199 VAL A C 1
ATOM 1452 O O . VAL A 1 207 ? 34.767 27.310 43.235 1.00 16.89 199 VAL A O 1
ATOM 1456 N N . LEU A 1 208 ? 34.149 25.500 44.405 1.00 15.68 200 LEU A N 1
ATOM 1457 C CA . LEU A 1 208 ? 34.450 26.176 45.665 1.00 16.42 200 LEU A CA 1
ATOM 1458 C C . LEU A 1 208 ? 35.947 26.353 45.868 1.00 21.17 200 LEU A C 1
ATOM 1459 O O . LEU A 1 208 ? 36.374 27.350 46.464 1.00 20.94 200 LEU A O 1
ATOM 1464 N N . ALA A 1 209 ? 36.762 25.417 45.365 1.00 17.40 201 ALA A N 1
ATOM 1465 C CA . ALA A 1 209 ? 38.209 25.576 45.450 1.00 19.59 201 ALA A CA 1
ATOM 1466 C C . ALA A 1 209 ? 38.705 26.803 44.698 1.00 20.99 201 ALA A C 1
ATOM 1467 O O . ALA A 1 209 ? 39.782 27.318 45.029 1.00 22.33 201 ALA A O 1
ATOM 1469 N N . ALA A 1 210 ? 37.930 27.302 43.732 1.00 19.52 202 ALA A N 1
ATOM 1470 C CA . ALA A 1 210 ? 38.339 28.483 42.975 1.00 19.18 202 ALA A CA 1
ATOM 1471 C C . ALA A 1 210 ? 38.572 29.696 43.877 1.00 21.39 202 ALA A C 1
ATOM 1472 O O . ALA A 1 210 ? 39.404 30.549 43.554 1.00 24.10 202 ALA A O 1
ATOM 1474 N N . LEU A 1 211 ? 37.872 29.784 45.018 1.00 23.95 203 LEU A N 1
ATOM 1475 C CA . LEU A 1 211 ? 38.076 30.921 45.915 1.00 26.62 203 LEU A CA 1
ATOM 1476 C C . LEU A 1 211 ? 39.448 30.910 46.569 1.00 34.05 203 LEU A C 1
ATOM 1477 O O . LEU A 1 211 ? 39.948 31.971 46.960 1.00 34.28 203 LEU A O 1
ATOM 1482 N N . GLU A 1 212 ? 40.048 29.735 46.739 1.00 33.91 204 GLU A N 1
ATOM 1483 C CA . GLU A 1 212 ? 41.366 29.636 47.352 1.00 30.81 204 GLU A CA 1
ATOM 1484 C C . GLU A 1 212 ? 42.487 29.737 46.336 1.00 38.28 204 GLU A C 1
ATOM 1485 O O . GLU A 1 212 ? 43.628 30.008 46.719 1.00 46.69 204 GLU A O 1
ATOM 1487 N N . GLY A 1 213 ? 42.196 29.527 45.056 1.00 35.11 205 GLY A N 1
ATOM 1488 C CA . GLY A 1 213 ? 43.191 29.730 44.029 1.00 34.27 205 GLY A CA 1
ATOM 1489 C C . GLY A 1 213 ? 43.245 31.174 43.563 1.00 30.96 205 GLY A C 1
ATOM 1490 O O . GLY A 1 213 ? 42.388 31.998 43.873 1.00 41.40 205 GLY A O 1
ATOM 1491 N N . GLY A 1 214 ? 44.277 31.481 42.791 1.00 28.51 206 GLY A N 1
ATOM 1492 C CA . GLY A 1 214 ? 44.448 32.806 42.244 1.00 31.35 206 GLY A CA 1
ATOM 1493 C C . GLY A 1 214 ? 44.021 32.968 40.806 1.00 31.47 206 GLY A C 1
ATOM 1494 O O . GLY A 1 214 ? 44.105 34.079 40.272 1.00 39.51 206 GLY A O 1
ATOM 1495 N N . ALA A 1 215 ? 43.557 31.903 40.157 1.00 26.92 207 ALA A N 1
ATOM 1496 C CA . ALA A 1 215 ? 43.179 31.980 38.751 1.00 24.98 207 ALA A CA 1
ATOM 1497 C C . ALA A 1 215 ? 41.824 32.658 38.578 1.00 22.73 207 ALA A C 1
ATOM 1498 O O . ALA A 1 215 ? 40.905 32.460 39.377 1.00 21.06 207 ALA A O 1
ATOM 1500 N N . ASP A 1 216 ? 41.709 33.452 37.513 1.00 20.63 208 ASP A N 1
ATOM 1501 C CA . ASP A 1 216 ? 40.458 34.099 37.151 1.00 23.19 208 ASP A CA 1
ATOM 1502 C C . ASP A 1 216 ? 39.572 33.236 36.258 1.00 17.86 208 ASP A C 1
ATOM 1503 O O . ASP A 1 216 ? 38.388 33.554 36.106 1.00 16.86 208 ASP A O 1
ATOM 1508 N N . GLU A 1 217 ? 40.128 32.184 35.648 1.00 16.21 209 GLU A N 1
ATOM 1509 C CA . GLU A 1 217 ? 39.416 31.189 34.853 1.00 15.84 209 GLU A CA 1
ATOM 1510 C C . GLU A 1 217 ? 39.804 29.825 35.375 1.00 19.70 209 GLU A C 1
ATOM 1511 O O . GLU A 1 217 ? 40.997 29.517 35.472 1.00 20.94 209 GLU A O 1
ATOM 1517 N N . VAL A 1 218 ? 38.818 28.994 35.675 1.00 14.68 210 VAL A N 1
ATOM 1518 C CA . VAL A 1 218 ? 39.054 27.676 36.224 1.00 15.72 210 VAL A CA 1
ATOM 1519 C C . VAL A 1 218 ? 38.418 26.652 35.309 1.00 16.04 210 VAL A C 1
ATOM 1520 O O . VAL A 1 218 ? 37.211 26.709 35.056 1.00 15.92 210 VAL A O 1
ATOM 1524 N N . TYR A 1 219 ? 39.222 25.726 34.799 1.00 13.59 211 TYR A N 1
ATOM 1525 C CA . TYR A 1 219 ? 38.747 24.676 33.912 1.00 14.30 211 TYR A CA 1
ATOM 1526 C C . TYR A 1 219 ? 38.479 23.420 34.720 1.00 18.05 211 TYR A C 1
ATOM 1527 O O . TYR A 1 219 ? 39.358 22.942 35.443 1.00 22.86 211 TYR A O 1
ATOM 1536 N N . MET A 1 220 ? 37.274 22.888 34.603 1.00 15.94 212 MET A N 1
ATOM 1537 C CA A MET A 1 220 ? 36.835 21.767 35.424 0.41 16.76 212 MET A CA 1
ATOM 1538 C CA B MET A 1 220 ? 36.835 21.769 35.428 0.59 16.72 212 MET A CA 1
ATOM 1539 C C . MET A 1 220 ? 36.778 20.512 34.574 1.00 15.43 212 MET A C 1
ATOM 1540 O O . MET A 1 220 ? 35.987 20.438 33.630 1.00 17.20 212 MET A O 1
ATOM 1549 N N . GLY A 1 221 ? 37.608 19.527 34.915 1.00 18.24 213 GLY A N 1
ATOM 1550 C CA . GLY A 1 221 ? 37.582 18.238 34.261 1.00 18.97 213 GLY A CA 1
ATOM 1551 C C . GLY A 1 221 ? 38.522 18.151 33.068 1.00 20.44 213 GLY A C 1
ATOM 1552 O O . GLY A 1 221 ? 38.980 19.150 32.511 1.00 18.30 213 GLY A O 1
ATOM 1553 N N . ALA A 1 222 ? 38.783 16.915 32.659 1.00 18.42 214 ALA A N 1
ATOM 1554 C CA . ALA A 1 222 ? 39.835 16.666 31.682 1.00 18.04 214 ALA A CA 1
ATOM 1555 C C . ALA A 1 222 ? 39.473 17.213 30.303 1.00 21.08 214 ALA A C 1
ATOM 1556 O O . ALA A 1 222 ? 40.345 17.744 29.595 1.00 18.45 214 ALA A O 1
ATOM 1558 N N . MET A 1 223 ? 38.201 17.097 29.894 1.00 17.85 215 MET A N 1
ATOM 1559 C CA . MET A 1 223 ? 37.805 17.622 28.589 1.00 21.80 215 MET A CA 1
ATOM 1560 C C . MET A 1 223 ? 38.047 19.118 28.525 1.00 18.28 215 MET A C 1
ATOM 1561 O O . MET A 1 223 ? 38.598 19.634 27.547 1.00 18.36 215 MET A O 1
ATOM 1566 N N . ALA A 1 224 ? 37.628 19.835 29.567 1.00 14.34 216 ALA A N 1
ATOM 1567 C CA . ALA A 1 224 ? 37.779 21.280 29.566 1.00 13.18 216 ALA A CA 1
ATOM 1568 C C . ALA A 1 224 ? 39.247 21.674 29.534 1.00 13.37 216 ALA A C 1
ATOM 1569 O O . ALA A 1 224 ? 39.638 22.586 28.790 1.00 14.43 216 ALA A O 1
ATOM 1571 N N . GLN A 1 225 ? 40.081 20.983 30.315 1.00 14.62 217 GLN A N 1
ATOM 1572 C CA . GLN A 1 225 ? 41.504 21.303 30.343 1.00 15.84 217 GLN A CA 1
ATOM 1573 C C . GLN A 1 225 ? 42.158 21.044 28.992 1.00 15.67 217 GLN A C 1
ATOM 1574 O O . GLN A 1 225 ? 42.958 21.862 28.515 1.00 16.55 217 GLN A O 1
ATOM 1580 N N . GLU A 1 226 ? 41.772 19.954 28.325 1.00 15.55 218 GLU A N 1
ATOM 1581 C CA . GLU A 1 226 ? 42.336 19.633 27.018 1.00 15.97 218 GLU A CA 1
ATOM 1582 C C . GLU A 1 226 ? 41.914 20.652 25.968 1.00 16.94 218 GLU A C 1
ATOM 1583 O O . GLU A 1 226 ? 42.728 21.056 25.129 1.00 16.12 218 GLU A O 1
ATOM 1585 N N . ILE A 1 227 ? 40.651 21.076 25.993 1.00 14.14 219 ILE A N 1
ATOM 1586 C CA A ILE A 1 227 ? 40.189 22.070 25.032 0.61 13.28 219 ILE A CA 1
ATOM 1587 C CA B ILE A 1 227 ? 40.177 22.076 25.040 0.39 13.63 219 ILE A CA 1
ATOM 1588 C C . ILE A 1 227 ? 40.901 23.395 25.251 1.00 12.96 219 ILE A C 1
ATOM 1589 O O . ILE A 1 227 ? 41.355 24.032 24.291 1.00 13.52 219 ILE A O 1
ATOM 1598 N N . ALA A 1 228 ? 41.032 23.822 26.513 1.00 13.14 220 ALA A N 1
ATOM 1599 C CA . ALA A 1 228 ? 41.746 25.066 26.788 1.00 13.66 220 ALA A CA 1
ATOM 1600 C C . ALA A 1 228 ? 43.171 24.998 26.261 1.00 14.28 220 ALA A C 1
ATOM 1601 O O . ALA A 1 228 ? 43.649 25.928 25.596 1.00 15.65 220 ALA A O 1
ATOM 1603 N N . GLN A 1 229 ? 43.864 23.887 26.519 1.00 14.41 221 GLN A N 1
ATOM 1604 C CA . GLN A 1 229 ? 45.232 23.750 26.024 1.00 15.70 221 GLN A CA 1
ATOM 1605 C C . GLN A 1 229 ? 45.278 23.825 24.499 1.00 17.63 221 GLN A C 1
ATOM 1606 O O . GLN A 1 229 ? 46.141 24.502 23.926 1.00 16.74 221 GLN A O 1
ATOM 1608 N N . GLY A 1 230 ? 44.332 23.173 23.826 1.00 14.24 222 GLY A N 1
ATOM 1609 C CA . GLY A 1 230 ? 44.320 23.169 22.377 1.00 14.26 222 GLY A CA 1
ATOM 1610 C C . GLY A 1 230 ? 43.949 24.508 21.768 1.00 13.43 222 GLY A C 1
ATOM 1611 O O . GLY A 1 230 ? 44.423 24.851 20.680 1.00 13.38 222 GLY A O 1
ATOM 1612 N N . LEU A 1 231 ? 43.072 25.265 22.429 1.00 13.22 223 LEU A N 1
ATOM 1613 C CA . LEU A 1 231 ? 42.712 26.584 21.906 1.00 11.70 223 LEU A CA 1
ATOM 1614 C C . LEU A 1 231 ? 43.874 27.575 21.953 1.00 12.86 223 LEU A C 1
ATOM 1615 O O . LEU A 1 231 ? 43.840 28.569 21.214 1.00 12.49 223 LEU A O 1
ATOM 1620 N N . ALA A 1 232 ? 44.861 27.348 22.831 1.00 12.33 224 ALA A N 1
ATOM 1621 C CA . ALA A 1 232 ? 46.074 28.161 22.898 1.00 12.68 224 ALA A CA 1
ATOM 1622 C C . ALA A 1 232 ? 47.193 27.633 22.005 1.00 15.27 224 ALA A C 1
ATOM 1623 O O . ALA A 1 232 ? 47.915 28.431 21.390 1.00 16.38 224 ALA A O 1
ATOM 1625 N N . ALA A 1 233 ? 47.376 26.302 21.923 1.00 14.16 225 ALA A N 1
ATOM 1626 C CA . ALA A 1 233 ? 48.581 25.708 21.363 1.00 16.11 225 ALA A CA 1
ATOM 1627 C C . ALA A 1 233 ? 48.354 24.817 20.148 1.00 16.45 225 ALA A C 1
ATOM 1628 O O . ALA A 1 233 ? 49.332 24.358 19.554 1.00 21.41 225 ALA A O 1
ATOM 1630 N N . ASP A 1 234 ? 47.109 24.540 19.777 1.00 14.96 226 ASP A N 1
ATOM 1631 C CA . ASP A 1 234 ? 46.805 23.631 18.680 1.00 16.68 226 ASP A CA 1
ATOM 1632 C C . ASP A 1 234 ? 45.500 24.084 18.037 1.00 15.80 226 ASP A C 1
ATOM 1633 O O . ASP A 1 234 ? 44.616 23.270 17.747 1.00 15.04 226 ASP A O 1
ATOM 1638 N N . ARG A 1 235 ? 45.367 25.398 17.812 1.00 14.76 227 ARG A N 1
ATOM 1639 C CA . ARG A 1 235 ? 44.052 26.011 17.621 1.00 13.34 227 ARG A CA 1
ATOM 1640 C C . ARG A 1 235 ? 43.433 25.624 16.285 1.00 15.63 227 ARG A C 1
ATOM 1641 O O . ARG A 1 235 ? 42.238 25.294 16.214 1.00 14.38 227 ARG A O 1
ATOM 1649 N N . GLN A 1 236 ? 44.216 25.684 15.210 1.00 17.87 228 GLN A N 1
ATOM 1650 C CA . GLN A 1 236 ? 43.677 25.346 13.896 1.00 19.44 228 GLN A CA 1
ATOM 1651 C C . GLN A 1 236 ? 43.243 23.888 13.841 1.00 18.24 228 GLN A C 1
ATOM 1652 O O . GLN A 1 236 ? 42.152 23.574 13.335 1.00 20.57 228 GLN A O 1
ATOM 1654 N N . ALA A 1 237 ? 44.054 22.984 14.389 1.00 16.74 229 ALA A N 1
ATOM 1655 C CA . ALA A 1 237 ? 43.709 21.569 14.349 1.00 17.47 229 ALA A CA 1
ATOM 1656 C C . ALA A 1 237 ? 42.510 21.267 15.239 1.00 18.84 229 ALA A C 1
ATOM 1657 O O . ALA A 1 237 ? 41.661 20.444 14.879 1.00 20.39 229 ALA A O 1
ATOM 1659 N N . LEU A 1 238 ? 42.421 21.912 16.400 1.00 15.43 230 LEU A N 1
ATOM 1660 C CA . LEU A 1 238 ? 41.279 21.679 17.278 1.00 15.08 230 LEU A CA 1
ATOM 1661 C C . LEU A 1 238 ? 39.994 22.161 16.623 1.00 16.99 230 LEU A C 1
ATOM 1662 O O . LEU A 1 238 ? 38.967 21.471 16.670 1.00 16.95 230 LEU A O 1
ATOM 1667 N N . HIS A 1 239 ? 40.044 23.328 15.980 1.00 15.87 231 HIS A N 1
ATOM 1668 C CA . HIS A 1 239 ? 38.886 23.826 15.247 1.00 16.40 231 HIS A CA 1
ATOM 1669 C C . HIS A 1 239 ? 38.455 22.844 14.176 1.00 20.52 231 HIS A C 1
ATOM 1670 O O . HIS A 1 239 ? 37.265 22.550 14.037 1.00 18.88 231 HIS A O 1
ATOM 1677 N N . ALA A 1 240 ? 39.411 22.303 13.424 1.00 19.15 232 ALA A N 1
ATOM 1678 C CA . ALA A 1 240 ? 39.057 21.342 12.384 1.00 19.43 232 ALA A CA 1
ATOM 1679 C C . ALA A 1 240 ? 38.425 20.092 12.987 1.00 22.60 232 ALA A C 1
ATOM 1680 O O . ALA A 1 240 ? 37.455 19.549 12.438 1.00 25.06 232 ALA A O 1
ATOM 1682 N N . ARG A 1 241 ? 38.919 19.647 14.143 1.00 20.46 233 ARG A N 1
ATOM 1683 C CA . ARG A 1 241 ? 38.383 18.428 14.746 1.00 24.36 233 ARG A CA 1
ATOM 1684 C C . ARG A 1 241 ? 36.945 18.619 15.220 1.00 23.35 233 ARG A C 1
ATOM 1685 O O . ARG A 1 241 ? 36.107 17.723 15.050 1.00 26.49 233 ARG A O 1
ATOM 1687 N N . LEU A 1 242 ? 36.643 19.777 15.808 1.00 20.77 234 LEU A N 1
ATOM 1688 C CA . LEU A 1 242 ? 35.323 20.020 16.382 1.00 23.04 234 LEU A CA 1
ATOM 1689 C C . LEU A 1 242 ? 34.309 20.466 15.338 1.00 25.07 234 LEU A C 1
ATOM 1690 O O . LEU A 1 242 ? 33.105 20.244 15.517 1.00 27.15 234 LEU A O 1
ATOM 1695 N N . LEU A 1 243 ? 34.758 21.083 14.253 1.00 26.78 235 LEU A N 1
ATOM 1696 C CA . LEU A 1 243 ? 33.858 21.762 13.333 1.00 27.54 235 LEU A CA 1
ATOM 1697 C C . LEU A 1 243 ? 33.871 21.204 11.922 1.00 31.49 235 LEU A C 1
ATOM 1698 O O . LEU A 1 243 ? 32.824 21.201 11.278 1.00 39.45 235 LEU A O 1
ATOM 1703 N N . THR A 1 244 ? 35.019 20.757 11.413 1.00 37.56 236 THR A N 1
ATOM 1704 C CA . THR A 1 244 ? 35.112 20.319 10.014 1.00 48.04 236 THR A CA 1
ATOM 1705 C C . THR A 1 244 ? 35.912 19.026 9.851 1.00 49.11 236 THR A C 1
ATOM 1706 O O . THR A 1 244 ? 35.692 18.045 10.564 1.00 50.52 236 THR A O 1
ATOM 1710 N N . MET B 1 9 ? 37.391 31.762 -3.426 1.00 48.34 1 MET B N 1
ATOM 1711 C CA . MET B 1 9 ? 36.686 32.281 -4.591 1.00 46.51 1 MET B CA 1
ATOM 1712 C C . MET B 1 9 ? 37.171 33.686 -4.927 1.00 43.76 1 MET B C 1
ATOM 1713 O O . MET B 1 9 ? 37.803 34.356 -4.106 1.00 41.22 1 MET B O 1
ATOM 1718 N N . GLN B 1 10 ? 36.853 34.127 -6.139 1.00 40.36 2 GLN B N 1
ATOM 1719 C CA . GLN B 1 10 ? 37.271 35.420 -6.648 1.00 35.87 2 GLN B CA 1
ATOM 1720 C C . GLN B 1 10 ? 36.153 36.435 -6.470 1.00 29.68 2 GLN B C 1
ATOM 1721 O O . GLN B 1 10 ? 34.967 36.097 -6.471 1.00 29.20 2 GLN B O 1
ATOM 1727 N N . ILE B 1 11 ? 36.544 37.696 -6.321 1.00 23.25 3 ILE B N 1
ATOM 1728 C CA . ILE B 1 11 ? 35.571 38.775 -6.413 1.00 22.16 3 ILE B CA 1
ATOM 1729 C C . ILE B 1 11 ? 35.018 38.888 -7.837 1.00 20.10 3 ILE B C 1
ATOM 1730 O O . ILE B 1 11 ? 33.828 39.163 -8.033 1.00 17.19 3 ILE B O 1
ATOM 1735 N N . GLU B 1 12 ? 35.860 38.685 -8.847 1.00 22.45 4 GLU B N 1
ATOM 1736 C CA . GLU B 1 12 ? 35.424 38.838 -10.232 1.00 19.91 4 GLU B CA 1
ATOM 1737 C C . GLU B 1 12 ? 34.205 37.967 -10.506 1.00 22.95 4 GLU B C 1
ATOM 1738 O O . GLU B 1 12 ? 34.254 36.743 -10.338 1.00 22.60 4 GLU B O 1
ATOM 1744 N N . GLY B 1 13 ? 33.107 38.593 -10.935 1.00 17.77 5 GLY B N 1
ATOM 1745 C CA . GLY B 1 13 ? 31.919 37.836 -11.300 1.00 18.58 5 GLY B CA 1
ATOM 1746 C C . GLY B 1 13 ? 31.029 37.417 -10.140 1.00 17.31 5 GLY B C 1
ATOM 1747 O O . GLY B 1 13 ? 30.007 36.762 -10.372 1.00 19.54 5 GLY B O 1
ATOM 1748 N N . CYS B 1 14 ? 31.374 37.757 -8.905 1.00 14.96 6 CYS B N 1
ATOM 1749 C CA . CYS B 1 14 ? 30.539 37.325 -7.799 1.00 14.09 6 CYS B CA 1
ATOM 1750 C C . CYS B 1 14 ? 29.257 38.150 -7.736 1.00 15.84 6 CYS B C 1
ATOM 1751 O O . CYS B 1 14 ? 29.137 39.226 -8.332 1.00 16.39 6 CYS B O 1
ATOM 1754 N N . VAL B 1 15 ? 28.282 37.618 -7.010 1.00 13.85 7 VAL B N 1
ATOM 1755 C CA . VAL B 1 15 ? 27.057 38.335 -6.685 1.00 14.24 7 VAL B CA 1
ATOM 1756 C C . VAL B 1 15 ? 27.074 38.475 -5.176 1.00 12.15 7 VAL B C 1
ATOM 1757 O O . VAL B 1 15 ? 26.971 37.479 -4.441 1.00 13.47 7 VAL B O 1
ATOM 1761 N N . ALA B 1 16 ? 27.275 39.701 -4.702 1.00 12.91 8 ALA B N 1
ATOM 1762 C CA . ALA B 1 16 ? 27.510 39.937 -3.283 1.00 12.65 8 ALA B CA 1
ATOM 1763 C C . ALA B 1 16 ? 26.324 40.625 -2.637 1.00 13.32 8 ALA B C 1
ATOM 1764 O O . ALA B 1 16 ? 25.565 41.336 -3.295 1.00 13.78 8 ALA B O 1
ATOM 1766 N N . CYS B 1 17 ? 26.177 40.416 -1.325 1.00 11.90 9 CYS B N 1
ATOM 1767 C CA . CYS B 1 17 ? 25.319 41.253 -0.501 1.00 12.26 9 CYS B CA 1
ATOM 1768 C C . CYS B 1 17 ? 26.159 41.749 0.664 1.00 10.49 9 CYS B C 1
ATOM 1769 O O . CYS B 1 17 ? 26.816 40.951 1.340 1.00 11.92 9 CYS B O 1
ATOM 1772 N N . VAL B 1 18 ? 26.153 43.059 0.880 1.00 11.00 10 VAL B N 1
ATOM 1773 C CA A VAL B 1 18 ? 26.877 43.698 1.983 0.70 11.48 10 VAL B CA 1
ATOM 1774 C CA B VAL B 1 18 ? 26.859 43.647 2.007 0.30 10.96 10 VAL B CA 1
ATOM 1775 C C . VAL B 1 18 ? 25.866 44.472 2.806 1.00 9.35 10 VAL B C 1
ATOM 1776 O O . VAL B 1 18 ? 25.215 45.379 2.276 1.00 11.25 10 VAL B O 1
ATOM 1783 N N . THR B 1 19 ? 25.737 44.139 4.083 1.00 9.53 11 THR B N 1
ATOM 1784 C CA . THR B 1 19 ? 24.874 44.934 4.948 1.00 11.22 11 THR B CA 1
ATOM 1785 C C . THR B 1 19 ? 25.646 46.144 5.502 1.00 10.99 11 THR B C 1
ATOM 1786 O O . THR B 1 19 ? 26.878 46.155 5.553 1.00 11.64 11 THR B O 1
ATOM 1790 N N . GLY B 1 20 ? 24.904 47.172 5.912 1.00 11.97 12 GLY B N 1
ATOM 1791 C CA . GLY B 1 20 ? 25.556 48.400 6.353 1.00 12.18 12 GLY B CA 1
ATOM 1792 C C . GLY B 1 20 ? 26.345 49.079 5.254 1.00 11.58 12 GLY B C 1
ATOM 1793 O O . GLY B 1 20 ? 27.454 49.572 5.493 1.00 13.17 12 GLY B O 1
ATOM 1794 N N . ALA B 1 21 ? 25.789 49.121 4.042 1.00 12.51 13 ALA B N 1
ATOM 1795 C CA . ALA B 1 21 ? 26.522 49.562 2.858 1.00 13.32 13 ALA B CA 1
ATOM 1796 C C . ALA B 1 21 ? 26.491 51.072 2.665 1.00 13.84 13 ALA B C 1
ATOM 1797 O O . ALA B 1 21 ? 27.129 51.573 1.724 1.00 15.24 13 ALA B O 1
ATOM 1799 N N . ASP B 1 22 ? 25.780 51.811 3.529 1.00 15.14 14 ASP B N 1
ATOM 1800 C CA . ASP B 1 22 ? 25.613 53.245 3.332 1.00 15.00 14 ASP B CA 1
ATOM 1801 C C . ASP B 1 22 ? 26.758 54.083 3.885 1.00 15.68 14 ASP B C 1
ATOM 1802 O O . ASP B 1 22 ? 26.866 55.263 3.517 1.00 18.43 14 ASP B O 1
ATOM 1807 N N . ARG B 1 23 ? 27.596 53.534 4.766 1.00 14.27 15 ARG B N 1
ATOM 1808 C CA . ARG B 1 23 ? 28.676 54.325 5.343 1.00 14.37 15 ARG B CA 1
ATOM 1809 C C . ARG B 1 23 ? 29.736 53.382 5.900 1.00 14.35 15 ARG B C 1
ATOM 1810 O O . ARG B 1 23 ? 29.563 52.165 5.901 1.00 14.32 15 ARG B O 1
ATOM 1818 N N . GLY B 1 24 ? 30.855 53.963 6.323 1.00 13.25 16 GLY B N 1
ATOM 1819 C CA . GLY B 1 24 ? 31.897 53.206 7.019 1.00 13.83 16 GLY B CA 1
ATOM 1820 C C . GLY B 1 24 ? 32.493 52.070 6.202 1.00 12.66 16 GLY B C 1
ATOM 1821 O O . GLY B 1 24 ? 32.712 52.171 4.984 1.00 12.99 16 GLY B O 1
ATOM 1822 N N . LEU B 1 25 ? 32.784 50.968 6.889 1.00 11.42 17 LEU B N 1
ATOM 1823 C CA . LEU B 1 25 ? 33.422 49.827 6.252 1.00 11.26 17 LEU B CA 1
ATOM 1824 C C . LEU B 1 25 ? 32.551 49.255 5.145 1.00 10.34 17 LEU B C 1
ATOM 1825 O O . LEU B 1 25 ? 33.058 48.895 4.071 1.00 10.71 17 LEU B O 1
ATOM 1830 N N . GLY B 1 26 ? 31.235 49.210 5.354 1.00 10.05 18 GLY B N 1
ATOM 1831 C CA . GLY B 1 26 ? 30.346 48.650 4.345 1.00 10.94 18 GLY B CA 1
ATOM 1832 C C . GLY B 1 26 ? 30.308 49.451 3.056 1.00 11.08 18 GLY B C 1
ATOM 1833 O O . GLY B 1 26 ? 30.279 48.871 1.967 1.00 11.98 18 GLY B O 1
ATOM 1834 N N . ALA B 1 27 ? 30.288 50.785 3.149 1.00 10.38 19 ALA B N 1
ATOM 1835 C CA . ALA B 1 27 ? 30.403 51.611 1.948 1.00 10.56 19 ALA B CA 1
ATOM 1836 C C . ALA B 1 27 ? 31.727 51.351 1.237 1.00 12.18 19 ALA B C 1
ATOM 1837 O O . ALA B 1 27 ? 31.764 51.293 -0.000 1.00 13.77 19 ALA B O 1
ATOM 1839 N N . GLY B 1 28 ? 32.817 51.187 1.992 1.00 10.99 20 GLY B N 1
ATOM 1840 C CA . GLY B 1 28 ? 34.099 50.883 1.376 1.00 11.23 20 GLY B CA 1
ATOM 1841 C C . GLY B 1 28 ? 34.093 49.535 0.684 1.00 10.98 20 GLY B C 1
ATOM 1842 O O . GLY B 1 28 ? 34.640 49.392 -0.420 1.00 12.34 20 GLY B O 1
ATOM 1843 N N . LEU B 1 29 ? 33.468 48.536 1.311 1.00 11.64 21 LEU B N 1
ATOM 1844 C CA . LEU B 1 29 ? 33.363 47.208 0.708 1.00 10.77 21 LEU B CA 1
ATOM 1845 C C . LEU B 1 29 ? 32.553 47.249 -0.583 1.00 11.86 21 LEU B C 1
ATOM 1846 O O . LEU B 1 29 ? 32.939 46.630 -1.582 1.00 13.35 21 LEU B O 1
ATOM 1851 N N . LEU B 1 30 ? 31.438 47.974 -0.587 1.00 12.01 22 LEU B N 1
ATOM 1852 C CA . LEU B 1 30 ? 30.632 48.122 -1.798 1.00 11.78 22 LEU B CA 1
ATOM 1853 C C . LEU B 1 30 ? 31.463 48.693 -2.940 1.00 12.75 22 LEU B C 1
ATOM 1854 O O . LEU B 1 30 ? 31.463 48.157 -4.058 1.00 14.18 22 LEU B O 1
ATOM 1859 N N . GLU B 1 31 ? 32.180 49.789 -2.681 1.00 12.76 23 GLU B N 1
ATOM 1860 C CA . GLU B 1 31 ? 32.984 50.409 -3.733 1.00 14.83 23 GLU B CA 1
ATOM 1861 C C . GLU B 1 31 ? 34.075 49.468 -4.244 1.00 13.06 23 GLU B C 1
ATOM 1862 O O . GLU B 1 31 ? 34.319 49.382 -5.455 1.00 15.70 23 GLU B O 1
ATOM 1868 N N . ALA B 1 32 ? 34.739 48.742 -3.342 1.00 13.53 24 ALA B N 1
ATOM 1869 C CA . ALA B 1 32 ? 35.838 47.881 -3.768 1.00 14.02 24 ALA B CA 1
ATOM 1870 C C . ALA B 1 32 ? 35.333 46.664 -4.532 1.00 14.06 24 ALA B C 1
ATOM 1871 O O . ALA B 1 32 ? 35.964 46.232 -5.507 1.00 14.20 24 ALA B O 1
ATOM 1873 N N . LEU B 1 33 ? 34.202 46.091 -4.103 1.00 13.13 25 LEU B N 1
ATOM 1874 C CA . LEU B 1 33 ? 33.616 44.976 -4.847 1.00 13.08 25 LEU B CA 1
ATOM 1875 C C . LEU B 1 33 ? 33.309 45.384 -6.285 1.00 13.39 25 LEU B C 1
ATOM 1876 O O . LEU B 1 33 ? 33.591 44.634 -7.238 1.00 15.46 25 LEU B O 1
ATOM 1881 N N . LEU B 1 34 ? 32.755 46.583 -6.461 1.00 13.58 26 LEU B N 1
ATOM 1882 C CA . LEU B 1 34 ? 32.470 47.091 -7.801 1.00 14.72 26 LEU B CA 1
ATOM 1883 C C . LEU B 1 34 ? 33.758 47.273 -8.607 1.00 17.37 26 LEU B C 1
ATOM 1884 O O . LEU B 1 34 ? 33.843 46.867 -9.774 1.00 16.82 26 LEU B O 1
ATOM 1889 N N . GLU B 1 35 ? 34.779 47.892 -8.001 1.00 16.74 27 GLU B N 1
ATOM 1890 C CA . GLU B 1 35 ? 36.016 48.164 -8.727 1.00 17.26 27 GLU B CA 1
ATOM 1891 C C . GLU B 1 35 ? 36.732 46.881 -9.118 1.00 17.30 27 GLU B C 1
ATOM 1892 O O . GLU B 1 35 ? 37.422 46.835 -10.151 1.00 19.26 27 GLU B O 1
ATOM 1898 N N . ARG B 1 36 ? 36.569 45.831 -8.318 1.00 16.18 28 ARG B N 1
ATOM 1899 C CA . ARG B 1 36 ? 37.255 44.568 -8.540 1.00 18.45 28 ARG B CA 1
ATOM 1900 C C . ARG B 1 36 ? 36.447 43.595 -9.382 1.00 20.75 28 ARG B C 1
ATOM 1901 O O . ARG B 1 36 ? 36.837 42.427 -9.503 1.00 20.49 28 ARG B O 1
ATOM 1909 N N . GLY B 1 37 ? 35.334 44.040 -9.953 1.00 15.20 29 GLY B N 1
ATOM 1910 C CA . GLY B 1 37 ? 34.671 43.267 -10.983 1.00 16.09 29 GLY B CA 1
ATOM 1911 C C . GLY B 1 37 ? 33.539 42.381 -10.503 1.00 15.41 29 GLY B C 1
ATOM 1912 O O . GLY B 1 37 ? 33.209 41.414 -11.197 1.00 16.08 29 GLY B O 1
ATOM 1913 N N . ALA B 1 38 ? 32.933 42.673 -9.357 1.00 13.37 30 ALA B N 1
ATOM 1914 C CA . ALA B 1 38 ? 31.730 41.95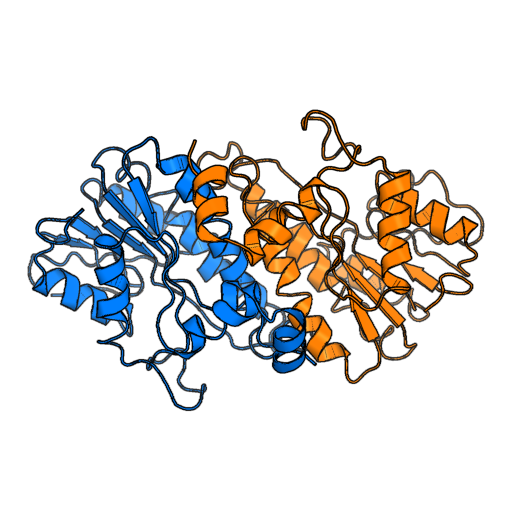2 -8.988 1.00 13.21 30 ALA B CA 1
ATOM 1915 C C . ALA B 1 38 ? 30.688 42.124 -10.090 1.00 14.68 30 ALA B C 1
ATOM 1916 O O . ALA B 1 38 ? 30.599 43.176 -10.735 1.00 15.06 30 ALA B O 1
ATOM 1918 N N . ARG B 1 39 ? 29.894 41.076 -10.311 1.00 13.35 31 ARG B N 1
ATOM 1919 C CA . ARG B 1 39 ? 28.800 41.201 -11.269 1.00 14.37 31 ARG B CA 1
ATOM 1920 C C . ARG B 1 39 ? 27.682 42.088 -10.729 1.00 14.96 31 ARG B C 1
ATOM 1921 O O . ARG B 1 39 ? 27.114 42.901 -11.482 1.00 15.22 31 ARG B O 1
ATOM 1929 N N . LYS B 1 40 ? 27.355 41.942 -9.444 1.00 14.24 32 LYS B N 1
ATOM 1930 C CA A LYS B 1 40 ? 26.223 42.636 -8.850 0.51 15.17 32 LYS B CA 1
ATOM 1931 C CA B LYS B 1 40 ? 26.212 42.622 -8.849 0.49 15.11 32 LYS B CA 1
ATOM 1932 C C . LYS B 1 40 ? 26.442 42.696 -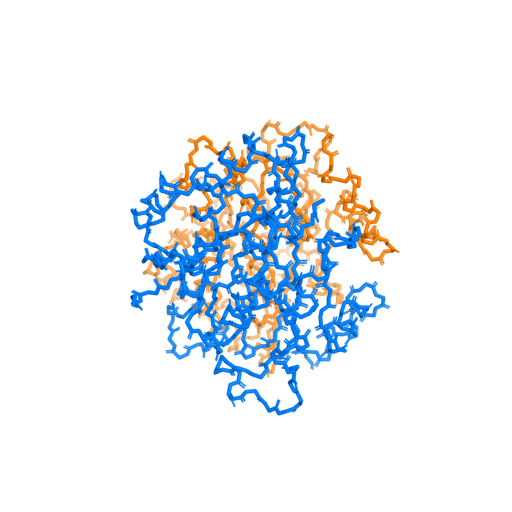7.350 1.00 14.83 32 LYS B C 1
ATOM 1933 O O . LYS B 1 40 ? 26.979 41.757 -6.767 1.00 14.02 32 LYS B O 1
ATOM 1944 N N . VAL B 1 41 ? 26.048 43.812 -6.742 1.00 13.20 33 VAL B N 1
ATOM 1945 C CA . VAL B 1 41 ? 26.079 43.936 -5.284 1.00 12.39 33 VAL B CA 1
ATOM 1946 C C . VAL B 1 41 ? 24.713 44.384 -4.776 1.00 15.58 33 VAL B C 1
ATOM 1947 O O . VAL B 1 41 ? 24.230 45.459 -5.154 1.00 14.62 33 VAL B O 1
ATOM 1951 N N . TYR B 1 42 ? 24.105 43.568 -3.905 1.00 13.82 34 TYR B N 1
ATOM 1952 C CA . TYR B 1 42 ? 22.928 43.967 -3.132 1.00 14.05 34 TYR B CA 1
ATOM 1953 C C . TYR B 1 42 ? 23.443 44.782 -1.951 1.00 13.72 34 TYR B C 1
ATOM 1954 O O . TYR B 1 42 ? 24.167 44.266 -1.090 1.00 14.73 34 TYR B O 1
ATOM 1963 N N . ALA B 1 43 ? 23.127 46.069 -1.934 1.00 12.64 35 ALA B N 1
ATOM 1964 C CA . ALA B 1 43 ? 23.647 47.006 -0.938 1.00 12.56 35 ALA B CA 1
ATOM 1965 C C . ALA B 1 43 ? 22.580 47.156 0.131 1.00 14.07 35 ALA B C 1
ATOM 1966 O O . ALA B 1 43 ? 21.573 47.839 -0.067 1.00 13.60 35 ALA B O 1
ATOM 1968 N N . GLY B 1 44 ? 22.793 46.501 1.273 1.00 12.08 36 GLY B N 1
ATOM 1969 C CA . GLY B 1 44 ? 21.827 46.566 2.361 1.00 13.43 36 GLY B CA 1
ATOM 1970 C C . GLY B 1 44 ? 21.930 47.887 3.081 1.00 14.28 36 GLY B C 1
ATOM 1971 O O . GLY B 1 44 ? 23.010 48.278 3.539 1.00 16.24 36 GLY B O 1
ATOM 1972 N N . VAL B 1 45 ? 20.800 48.582 3.194 1.00 14.78 37 VAL B N 1
ATOM 1973 C CA . VAL B 1 45 ? 20.718 49.827 3.941 1.00 17.24 37 VAL B CA 1
ATOM 1974 C C . VAL B 1 45 ? 19.391 49.853 4.689 1.00 17.80 37 VAL B C 1
ATOM 1975 O O . VAL B 1 45 ? 18.452 49.118 4.369 1.00 17.69 37 VAL B O 1
ATOM 1979 N N . ARG B 1 46 ? 19.313 50.707 5.710 1.00 19.09 38 ARG B N 1
ATOM 1980 C CA . ARG B 1 46 ? 18.071 50.823 6.461 1.00 20.88 38 ARG B CA 1
ATOM 1981 C C . ARG B 1 46 ? 17.119 51.826 5.843 1.00 28.93 38 ARG B C 1
ATOM 1982 O O . ARG B 1 46 ? 15.901 51.698 6.006 1.00 36.26 38 ARG B O 1
ATOM 1990 N N . LYS B 1 47 ? 17.654 52.818 5.140 1.00 30.94 39 LYS B N 1
ATOM 1991 C CA . LYS B 1 47 ? 16.863 53.775 4.380 1.00 39.92 39 LYS B CA 1
ATOM 1992 C C . LYS B 1 47 ? 17.565 53.959 3.046 1.00 43.27 39 LYS B C 1
ATOM 1993 O O . LYS B 1 47 ? 18.701 54.444 3.009 1.00 42.15 39 LYS B O 1
ATOM 1995 N N . LYS B 1 48 ? 16.909 53.546 1.956 1.00 45.52 40 LYS B N 1
ATOM 1996 C CA . LYS B 1 48 ? 17.549 53.617 0.644 1.00 47.71 40 LYS B CA 1
ATOM 1997 C C . LYS B 1 48 ? 18.005 55.031 0.297 1.00 50.25 40 LYS B C 1
ATOM 1998 O O . LYS B 1 48 ? 18.936 55.188 -0.500 1.00 52.29 40 LYS B O 1
ATOM 2004 N N . GLU B 1 49 ? 17.394 56.054 0.907 1.00 50.03 41 GLU B N 1
ATOM 2005 C CA . GLU B 1 49 ? 17.819 57.437 0.706 1.00 55.16 41 GLU B CA 1
ATOM 2006 C C . GLU B 1 49 ? 19.228 57.703 1.227 1.00 54.24 41 GLU B C 1
ATOM 2007 O O . GLU B 1 49 ? 19.852 58.688 0.812 1.00 52.91 41 GLU B O 1
ATOM 2009 N N . CYS B 1 50 ? 19.736 56.858 2.131 1.00 53.64 42 CYS B N 1
ATOM 2010 C CA . CYS B 1 50 ? 21.054 57.034 2.734 1.00 55.62 42 CYS B CA 1
ATOM 2011 C C . CYS B 1 50 ? 22.200 56.667 1.802 1.00 50.32 42 CYS B C 1
ATOM 2012 O O . CYS B 1 50 ? 23.356 56.958 2.125 1.00 46.19 42 CYS B O 1
ATOM 2015 N N . LEU B 1 51 ? 21.921 56.032 0.671 1.00 48.13 43 LEU B N 1
ATOM 2016 C CA . LEU B 1 51 ? 22.967 55.481 -0.176 1.00 44.97 43 LEU B CA 1
ATOM 2017 C C . LEU B 1 51 ? 23.346 56.497 -1.246 1.00 49.59 43 LEU B C 1
ATOM 2018 O O . LEU B 1 51 ? 22.476 57.029 -1.945 1.00 54.84 43 LEU B O 1
ATOM 2023 N N . SER B 1 52 ? 24.644 56.773 -1.363 1.00 45.38 44 SER B N 1
ATOM 2024 C CA . SER B 1 52 ? 25.141 57.745 -2.327 1.00 51.35 44 SER B CA 1
ATOM 2025 C C . SER B 1 52 ? 25.554 57.115 -3.653 1.00 54.68 44 SER B C 1
ATOM 2026 O O . SER B 1 52 ? 25.768 57.845 -4.628 1.00 54.69 44 SER B O 1
ATOM 2028 N N . ASP B 1 53 ? 25.662 55.789 -3.717 1.00 57.85 45 ASP B N 1
ATOM 2029 C CA . ASP B 1 53 ? 26.102 55.075 -4.916 1.00 57.06 45 ASP B CA 1
ATOM 2030 C C . ASP B 1 53 ? 25.019 54.069 -5.295 1.00 51.85 45 ASP B C 1
ATOM 2031 O O . ASP B 1 53 ? 24.956 52.975 -4.724 1.00 53.98 45 ASP B O 1
ATOM 2033 N N . VAL B 1 54 ? 24.170 54.433 -6.256 1.00 41.04 46 VAL B N 1
ATOM 2034 C CA . VAL B 1 54 ? 23.068 53.590 -6.704 1.00 41.53 46 VAL B CA 1
ATOM 2035 C C . VAL B 1 54 ? 23.203 53.236 -8.193 1.00 43.79 46 VAL B C 1
ATOM 2036 O O . VAL B 1 54 ? 22.262 52.763 -8.825 1.00 54.12 46 VAL B O 1
ATOM 2040 N N . GLY B 1 55 ? 24.390 53.429 -8.751 1.00 31.11 47 GLY B N 1
ATOM 2041 C CA . GLY B 1 55 ? 24.624 53.216 -10.162 1.00 26.33 47 GLY B CA 1
ATOM 2042 C C . GLY B 1 55 ? 24.571 51.767 -10.622 1.00 20.93 47 GLY B C 1
ATOM 2043 O O . GLY B 1 55 ? 24.112 50.857 -9.921 1.00 19.77 47 GLY B O 1
ATOM 2044 N N . PRO B 1 56 ? 25.040 51.536 -11.844 1.00 19.56 48 PRO B N 1
ATOM 2045 C CA . PRO B 1 56 ? 24.975 50.193 -12.423 1.00 17.77 48 PRO B CA 1
ATOM 2046 C C . PRO B 1 56 ? 25.707 49.169 -11.564 1.00 18.47 48 PRO B C 1
ATOM 2047 O O . PRO B 1 56 ? 26.740 49.462 -10.941 1.00 19.05 48 PRO B O 1
ATOM 2051 N N . ARG B 1 57 ? 25.141 47.962 -11.519 1.00 15.79 49 ARG B N 1
ATOM 2052 C CA . ARG B 1 57 ? 25.582 46.805 -10.740 1.00 16.08 49 ARG B CA 1
ATOM 2053 C C . ARG B 1 57 ? 25.192 46.876 -9.258 1.00 15.43 49 ARG B C 1
ATOM 2054 O O . ARG B 1 57 ? 25.457 45.911 -8.524 1.00 16.13 49 ARG B O 1
ATOM 2062 N N . VAL B 1 58 ? 24.591 47.977 -8.782 1.00 14.64 50 VAL B N 1
ATOM 2063 C CA . VAL B 1 58 ? 24.187 48.137 -7.386 1.00 14.23 50 VAL B CA 1
ATOM 2064 C C . VAL B 1 58 ? 22.678 47.992 -7.302 1.00 15.42 50 VAL B C 1
ATOM 2065 O O . VAL B 1 58 ? 21.929 48.673 -8.016 1.00 17.88 50 VAL B O 1
ATOM 2069 N N . VAL B 1 59 ? 22.231 47.099 -6.433 1.00 14.05 51 VAL B N 1
ATOM 2070 C CA . VAL B 1 59 ? 20.817 46.926 -6.136 1.00 16.64 51 VAL B CA 1
ATOM 2071 C C . VAL B 1 59 ? 20.601 47.286 -4.675 1.00 15.18 51 VAL B C 1
ATOM 2072 O O . VAL B 1 59 ? 20.892 46.493 -3.783 1.00 14.74 51 VAL B O 1
ATOM 2076 N N . PRO B 1 60 ? 20.076 48.477 -4.387 1.00 14.92 52 PRO B N 1
ATOM 2077 C CA . PRO B 1 60 ? 19.773 48.814 -2.989 1.00 15.79 52 PRO B CA 1
ATOM 2078 C C . PRO B 1 60 ? 18.646 47.946 -2.453 1.00 15.57 52 PRO B C 1
ATOM 2079 O O . PRO B 1 60 ? 17.635 47.730 -3.128 1.00 17.98 52 PRO B O 1
ATOM 2083 N N . VAL B 1 61 ? 18.835 47.428 -1.240 1.00 14.97 53 VAL B N 1
ATOM 2084 C CA A VAL B 1 61 ? 17.839 46.598 -0.569 0.67 14.97 53 VAL B CA 1
ATOM 2085 C CA B VAL B 1 61 ? 17.826 46.616 -0.573 0.33 15.89 53 VAL B CA 1
ATOM 2086 C C . VAL B 1 61 ? 17.664 47.118 0.854 1.00 13.94 53 VAL B C 1
ATOM 2087 O O . VAL B 1 61 ? 18.651 47.309 1.579 1.00 14.31 53 VAL B O 1
ATOM 2094 N N . GLU B 1 62 ? 16.418 47.327 1.267 1.00 16.36 54 GLU B N 1
ATOM 2095 C CA . GLU B 1 62 ? 16.152 47.772 2.634 1.00 16.45 54 GLU B CA 1
ATOM 2096 C C . GLU B 1 62 ? 16.307 46.596 3.594 1.00 16.02 54 GLU B C 1
ATOM 2097 O O . GLU B 1 62 ? 15.535 45.633 3.535 1.00 19.06 54 GLU B O 1
ATOM 2103 N N . ILE B 1 63 ? 17.316 46.652 4.463 1.00 13.80 55 ILE B N 1
ATOM 2104 C CA . ILE B 1 63 ? 17.538 45.580 5.436 1.00 13.67 55 ILE B CA 1
ATOM 2105 C C . ILE B 1 63 ? 17.933 46.146 6.790 1.00 14.07 55 ILE B C 1
ATOM 2106 O O . ILE B 1 63 ? 19.082 46.546 6.986 1.00 15.32 55 ILE B O 1
ATOM 2111 N N . ASP B 1 64 ? 17.011 46.169 7.745 1.00 12.87 56 ASP B N 1
ATOM 2112 C CA . ASP B 1 64 ? 17.381 46.224 9.157 1.00 12.62 56 ASP B CA 1
ATOM 2113 C C . ASP B 1 64 ? 17.549 44.770 9.557 1.00 11.08 56 ASP B C 1
ATOM 2114 O O . ASP B 1 64 ? 16.591 43.997 9.496 1.00 11.58 56 ASP B O 1
ATOM 2119 N N . ILE B 1 65 ? 18.781 44.375 9.890 1.00 10.99 57 ILE B N 1
ATOM 2120 C CA . ILE B 1 65 ? 19.066 42.956 10.071 1.00 10.33 57 ILE B CA 1
ATOM 2121 C C . ILE B 1 65 ? 18.337 42.353 11.261 1.00 11.03 57 ILE B C 1
ATOM 2122 O O . ILE B 1 65 ? 18.276 41.120 11.359 1.00 11.31 57 ILE B O 1
ATOM 2127 N N . THR B 1 66 ? 17.792 43.191 12.149 1.00 10.21 58 THR B N 1
ATOM 2128 C CA . THR B 1 66 ? 17.018 42.687 13.283 1.00 10.72 58 THR B CA 1
ATOM 2129 C C . THR B 1 66 ? 15.583 42.373 12.904 1.00 12.40 58 THR B C 1
ATOM 2130 O O . THR B 1 66 ? 14.867 41.794 13.729 1.00 13.22 58 THR B O 1
ATOM 2134 N N . ASN B 1 67 ? 15.155 42.729 11.693 1.00 12.35 59 ASN B N 1
ATOM 2135 C CA . ASN B 1 67 ? 13.769 42.629 11.264 1.00 12.50 59 ASN B CA 1
ATOM 2136 C C . ASN B 1 67 ? 13.655 41.387 10.385 1.00 13.66 59 ASN B C 1
ATOM 2137 O O . ASN B 1 67 ? 14.139 41.377 9.248 1.00 13.31 59 ASN B O 1
ATOM 2142 N N . VAL B 1 68 ? 13.042 40.328 10.924 1.00 14.17 60 VAL B N 1
ATOM 2143 C CA . VAL B 1 68 ? 13.040 39.039 10.232 1.00 15.71 60 VAL B CA 1
ATOM 2144 C C . VAL B 1 68 ? 12.310 39.124 8.891 1.00 17.53 60 VAL B C 1
ATOM 2145 O O . VAL B 1 68 ? 12.717 38.485 7.912 1.00 16.96 60 VAL B O 1
ATOM 2149 N N . GLU B 1 69 ? 11.244 39.931 8.812 1.00 17.20 61 GLU B N 1
ATOM 2150 C CA . GLU B 1 69 ? 10.508 40.085 7.552 1.00 18.17 61 GLU B CA 1
ATOM 2151 C C . GLU B 1 69 ? 11.342 40.799 6.492 1.00 18.11 61 GLU B C 1
ATOM 2152 O O . GLU B 1 69 ? 11.340 40.393 5.321 1.00 18.73 61 GLU B O 1
ATOM 2154 N N . GLN B 1 70 ? 12.049 41.876 6.857 1.00 18.26 62 GLN B N 1
ATOM 2155 C CA . GLN B 1 70 ? 12.891 42.538 5.864 1.00 18.60 62 GLN B CA 1
ATOM 2156 C C . GLN B 1 70 ? 14.021 41.622 5.416 1.00 15.44 62 GLN B C 1
ATOM 2157 O O . GLN B 1 70 ? 14.382 41.601 4.230 1.00 16.84 62 GLN B O 1
ATOM 2163 N N . VAL B 1 71 ? 14.580 40.845 6.339 1.00 13.97 63 VAL B N 1
ATOM 2164 C CA . VAL B 1 71 ? 15.649 39.912 5.985 1.00 12.77 63 VAL B CA 1
ATOM 2165 C C . VAL B 1 71 ? 15.126 38.860 5.012 1.00 15.61 63 VAL B C 1
ATOM 2166 O O . VAL B 1 71 ? 15.767 38.549 4.002 1.00 13.99 63 VAL B O 1
ATOM 2170 N N . ALA B 1 72 ? 13.940 38.322 5.282 1.00 14.75 64 ALA B N 1
ATOM 2171 C CA . ALA B 1 72 ? 13.367 37.308 4.408 1.00 15.15 64 ALA B CA 1
ATOM 2172 C C . ALA B 1 72 ? 13.082 37.871 3.024 1.00 16.89 64 ALA B C 1
ATOM 2173 O O . ALA B 1 72 ? 13.341 37.207 2.013 1.00 17.67 64 ALA B O 1
ATOM 2175 N N . ARG B 1 73 ? 12.503 39.074 2.962 1.00 18.80 65 ARG B N 1
ATOM 2176 C CA . ARG B 1 73 ? 12.219 39.725 1.678 1.00 20.00 65 ARG B CA 1
ATOM 2177 C C . ARG B 1 73 ? 13.502 39.903 0.874 1.00 17.39 65 ARG B C 1
ATOM 2178 O O . ARG B 1 73 ? 13.540 39.612 -0.336 1.00 19.32 65 ARG B O 1
ATOM 2186 N N . ALA B 1 74 ? 14.574 40.343 1.538 1.00 15.28 66 ALA B N 1
ATOM 2187 C CA . ALA B 1 74 ? 15.850 40.526 0.851 1.00 15.76 66 ALA B CA 1
ATOM 2188 C C . ALA B 1 74 ? 16.377 39.200 0.311 1.00 16.23 66 ALA B C 1
ATOM 2189 O O . ALA B 1 74 ? 16.839 39.122 -0.836 1.00 17.02 66 ALA B O 1
ATOM 2191 N N . ALA B 1 75 ? 16.354 38.148 1.135 1.00 14.52 67 ALA B N 1
ATOM 2192 C CA . ALA B 1 75 ? 16.866 36.860 0.678 1.00 15.12 67 ALA B CA 1
ATOM 2193 C C . ALA B 1 75 ? 16.079 36.347 -0.519 1.00 15.94 67 ALA B C 1
ATOM 2194 O O . ALA B 1 75 ? 16.654 35.786 -1.463 1.00 18.01 67 ALA B O 1
ATOM 2196 N N . SER B 1 76 ? 14.764 36.560 -0.517 1.00 17.62 68 SER B N 1
ATOM 2197 C CA A SER B 1 76 ? 13.943 36.095 -1.630 0.73 19.03 68 SER B CA 1
ATOM 2198 C CA B SER B 1 76 ? 13.943 36.097 -1.628 0.27 20.34 68 SER B CA 1
ATOM 2199 C C . SER B 1 76 ? 14.257 36.830 -2.922 1.00 21.57 68 SER B C 1
ATOM 2200 O O . SER B 1 76 ? 13.991 36.292 -4.003 1.00 26.83 68 SER B O 1
ATOM 2205 N N . ARG B 1 77 ? 14.820 38.033 -2.840 1.00 19.87 69 ARG B N 1
ATOM 2206 C CA . ARG B 1 77 ? 15.191 38.809 -4.017 1.00 21.44 69 ARG B CA 1
ATOM 2207 C C . ARG B 1 77 ? 16.655 38.641 -4.401 1.00 20.11 69 ARG B C 1
ATOM 2208 O O . ARG B 1 77 ? 17.100 39.276 -5.359 1.00 24.73 69 ARG B O 1
ATOM 2210 N N . ALA B 1 78 ? 17.403 37.799 -3.697 1.00 17.47 70 ALA B N 1
ATOM 2211 C CA . ALA B 1 78 ? 18.840 37.634 -3.888 1.00 16.49 70 ALA B CA 1
ATOM 2212 C C . ALA B 1 78 ? 19.185 36.163 -3.999 1.00 15.58 70 ALA B C 1
ATOM 2213 O O . ALA B 1 78 ? 20.151 35.694 -3.400 1.00 16.25 70 ALA B O 1
ATOM 2215 N N . LYS B 1 79 ? 18.408 35.408 -4.785 1.00 19.25 71 LYS B N 1
ATOM 2216 C CA . LYS B 1 79 ? 18.640 33.967 -4.874 1.00 20.40 71 LYS B CA 1
ATOM 2217 C C . LYS B 1 79 ? 19.874 33.622 -5.696 1.00 18.89 71 LYS B C 1
ATOM 2218 O O . LYS B 1 79 ? 20.284 32.452 -5.700 1.00 18.71 71 LYS B O 1
ATOM 2224 N N . ASP B 1 80 ? 20.479 34.607 -6.366 1.00 16.27 72 ASP B N 1
ATOM 2225 C CA . ASP B 1 80 ? 21.712 34.423 -7.126 1.00 16.45 72 ASP B CA 1
ATOM 2226 C C . ASP B 1 80 ? 22.972 34.712 -6.315 1.00 16.13 72 ASP B C 1
ATOM 2227 O O . ASP B 1 80 ? 24.065 34.720 -6.876 1.00 16.73 72 ASP B O 1
ATOM 2232 N N . ILE B 1 81 ? 22.855 34.922 -5.006 1.00 14.77 73 ILE B N 1
ATOM 2233 C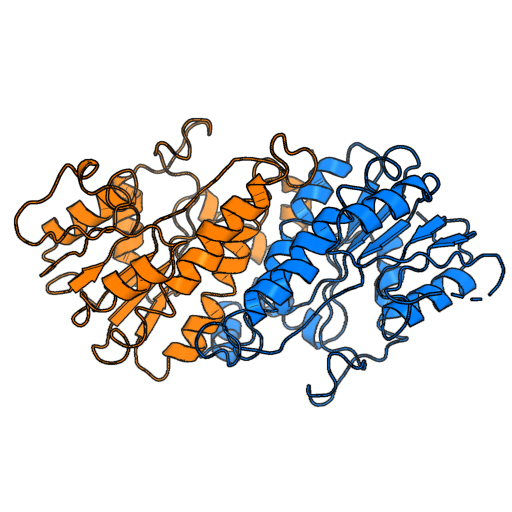 CA . ILE B 1 81 ? 23.998 35.370 -4.218 1.00 13.61 73 ILE B CA 1
ATOM 2234 C C . ILE B 1 81 ? 25.095 34.311 -4.164 1.00 13.19 73 ILE B C 1
ATOM 2235 O O . ILE B 1 81 ? 24.832 33.108 -4.028 1.00 14.10 73 ILE B O 1
ATOM 2240 N N . THR B 1 82 ? 26.355 34.758 -4.267 1.00 14.07 74 THR B N 1
ATOM 2241 C CA . THR B 1 82 ? 27.500 33.896 -3.984 1.00 14.54 74 THR B CA 1
ATOM 2242 C C . THR B 1 82 ? 28.412 34.409 -2.874 1.00 14.78 74 THR B C 1
ATOM 2243 O O . THR B 1 82 ? 29.302 33.669 -2.458 1.00 14.88 74 THR B O 1
ATOM 2247 N N . LEU B 1 83 ? 28.242 35.640 -2.400 1.00 12.76 75 LEU B N 1
ATOM 2248 C CA . LEU B 1 83 ? 29.098 36.160 -1.331 1.00 11.12 75 LEU B CA 1
ATOM 2249 C C . LEU B 1 83 ? 28.249 37.020 -0.414 1.00 11.46 75 LEU B C 1
ATOM 2250 O O . LEU B 1 83 ? 27.665 38.010 -0.869 1.00 12.33 75 LEU B O 1
ATOM 2255 N N . LEU B 1 84 ? 28.170 36.652 0.859 1.00 11.34 76 LEU B N 1
ATOM 2256 C CA . LEU B 1 84 ? 27.472 37.465 1.854 1.00 11.31 76 LEU B CA 1
ATOM 2257 C C . LEU B 1 84 ? 28.505 38.039 2.809 1.00 11.12 76 LEU B C 1
ATOM 2258 O O . LEU B 1 84 ? 29.276 37.280 3.398 1.00 11.11 76 LEU B O 1
ATOM 2263 N N . ILE B 1 85 ? 28.530 39.364 2.959 1.00 9.76 77 ILE B N 1
ATOM 2264 C CA . ILE B 1 85 ? 29.395 40.002 3.962 1.00 9.02 77 ILE B CA 1
ATOM 2265 C C . ILE B 1 85 ? 28.485 40.626 5.011 1.00 10.29 77 ILE B C 1
ATOM 2266 O O . ILE B 1 85 ? 27.788 41.619 4.742 1.00 9.98 77 ILE B O 1
ATOM 2271 N N . ASN B 1 86 ? 28.452 40.005 6.198 1.00 8.89 78 ASN B N 1
ATOM 2272 C CA . ASN B 1 86 ? 27.659 40.517 7.324 1.00 8.13 78 ASN B CA 1
ATOM 2273 C C . ASN B 1 86 ? 28.497 41.566 8.029 1.00 8.40 78 ASN B C 1
ATOM 2274 O O . ASN B 1 86 ? 29.325 41.265 8.898 1.00 9.83 78 ASN B O 1
ATOM 2279 N N . ASN B 1 87 ? 28.339 42.805 7.588 1.00 9.33 79 ASN B N 1
ATOM 2280 C CA . ASN B 1 87 ? 29.122 43.946 8.031 1.00 7.87 79 ASN B CA 1
ATOM 2281 C C . ASN B 1 87 ? 28.382 44.827 9.029 1.00 9.48 79 ASN B C 1
ATOM 2282 O O . ASN B 1 87 ? 29.030 45.393 9.909 1.00 9.91 79 ASN B O 1
ATOM 2287 N N . ALA B 1 88 ? 27.049 44.951 8.953 1.00 10.40 80 ALA B N 1
ATOM 2288 C CA . ALA B 1 88 ? 26.326 45.800 9.911 1.00 9.96 80 ALA B CA 1
ATOM 2289 C C . ALA B 1 88 ? 26.636 45.436 11.357 1.00 9.56 80 ALA B C 1
ATOM 2290 O O . ALA B 1 88 ? 26.728 44.262 11.717 1.00 11.00 80 ALA B O 1
ATOM 2292 N N . GLY B 1 89 ? 26.786 46.473 12.189 1.00 9.06 81 GLY B N 1
ATOM 2293 C CA . GLY B 1 89 ? 27.079 46.255 13.596 1.00 10.01 81 GLY B CA 1
ATOM 2294 C C . GLY B 1 89 ? 26.808 47.514 14.385 1.00 9.83 81 GLY B C 1
ATOM 2295 O O . GLY B 1 89 ? 26.690 48.615 13.839 1.00 10.55 81 GLY B O 1
ATOM 2296 N N . LEU B 1 90 ? 26.708 47.322 15.707 1.00 9.75 82 LEU B N 1
ATOM 2297 C CA . LEU B 1 90 ? 26.414 48.383 16.667 1.00 9.84 82 LEU B CA 1
ATOM 2298 C C . LEU B 1 90 ? 27.317 48.255 17.889 1.00 9.30 82 LEU B C 1
ATOM 2299 O O . LEU B 1 90 ? 27.399 47.185 18.497 1.00 10.49 82 LEU B O 1
ATOM 2304 N N . ASN B 1 91 ? 27.949 49.367 18.278 1.00 10.74 83 ASN B N 1
ATOM 2305 C CA . ASN B 1 91 ? 28.765 49.422 19.490 1.00 10.21 83 ASN B CA 1
ATOM 2306 C C . ASN B 1 91 ? 28.286 50.603 20.319 1.00 11.55 83 ASN B C 1
ATOM 2307 O O . ASN B 1 91 ? 28.520 51.761 19.959 1.00 12.96 83 ASN B O 1
ATOM 2312 N N . ARG B 1 92 ? 27.572 50.308 21.406 1.00 10.65 84 ARG B N 1
ATOM 2313 C CA . ARG B 1 92 ? 27.072 51.362 22.278 1.00 10.69 84 ARG B CA 1
ATOM 2314 C C . ARG B 1 92 ? 28.118 51.867 23.267 1.00 11.59 84 ARG B C 1
ATOM 2315 O O . ARG B 1 92 ? 27.838 52.826 24.002 1.00 13.84 84 ARG B O 1
ATOM 2323 N N . MET B 1 93 ? 29.291 51.230 23.314 1.00 11.26 85 MET B N 1
ATOM 2324 C CA A MET B 1 93 ? 30.419 51.685 24.133 0.51 14.30 85 MET B CA 1
ATOM 2325 C CA B MET B 1 93 ? 30.415 51.706 24.130 0.49 14.38 85 MET B CA 1
ATOM 2326 C C . MET B 1 93 ? 30.036 51.877 25.602 1.00 13.51 85 MET B C 1
ATOM 2327 O O . MET B 1 93 ? 30.233 52.939 26.204 1.00 14.06 85 MET B O 1
ATOM 2336 N N . GLN B 1 94 ? 29.496 50.806 26.182 1.00 10.78 86 GLN B N 1
ATOM 2337 C CA . GLN B 1 94 ? 29.150 50.808 27.596 1.00 12.22 86 GLN B CA 1
ATOM 2338 C C . GLN B 1 94 ? 29.668 49.582 28.337 1.00 10.68 86 GLN B C 1
ATOM 2339 O O . GLN B 1 94 ? 29.697 48.468 27.794 1.00 11.11 86 GLN B O 1
ATOM 2345 N N . PRO B 1 95 ? 30.070 49.760 29.592 1.00 11.31 87 PRO B N 1
ATOM 2346 C CA . PRO B 1 95 ? 30.417 48.598 30.419 1.00 12.13 87 PRO B CA 1
ATOM 2347 C C . PRO B 1 95 ? 29.177 47.782 30.752 1.00 14.14 87 PRO B C 1
ATOM 2348 O O . PRO B 1 95 ? 28.039 48.249 30.621 1.00 11.71 87 PRO B O 1
ATOM 2352 N N . VAL B 1 96 ? 29.410 46.542 31.206 1.00 12.10 88 VAL B N 1
ATOM 2353 C CA . VAL B 1 96 ? 28.280 45.670 31.555 1.00 12.18 88 VAL B CA 1
ATOM 2354 C C . VAL B 1 96 ? 27.604 46.087 32.854 1.00 13.43 88 VAL B C 1
ATOM 2355 O O . VAL B 1 96 ? 26.385 45.942 32.985 1.00 14.41 88 VAL B O 1
ATOM 2359 N N . LEU B 1 97 ? 28.364 46.549 33.850 1.00 12.46 89 LEU B N 1
ATOM 2360 C CA . LEU B 1 97 ? 27.736 46.882 35.132 1.00 13.61 89 LEU B CA 1
ATOM 2361 C C . LEU B 1 97 ? 27.347 48.354 35.208 1.00 16.62 89 LEU B C 1
ATOM 2362 O O . LEU B 1 97 ? 26.161 48.688 35.346 1.00 21.43 89 LEU B O 1
ATOM 2367 N N . GLU B 1 98 ? 28.328 49.247 35.132 1.00 16.59 90 GLU B N 1
ATOM 2368 C CA . GLU B 1 98 ? 28.054 50.676 35.282 1.00 18.53 90 GLU B CA 1
ATOM 2369 C C . GLU B 1 98 ? 27.584 51.312 33.971 1.00 18.91 90 GLU B C 1
ATOM 2370 O O . GLU B 1 98 ? 28.153 52.312 33.528 1.00 24.82 90 GLU B O 1
ATOM 2376 N N . ALA B 1 99 ? 26.577 50.730 33.328 1.00 17.01 91 ALA B N 1
ATOM 2377 C CA . ALA B 1 99 ? 26.097 51.241 32.050 1.00 15.35 91 ALA B CA 1
ATOM 2378 C C . ALA B 1 99 ? 25.152 52.411 32.274 1.00 16.26 91 ALA B C 1
ATOM 2379 O O . ALA B 1 99 ? 24.297 52.371 33.158 1.00 20.01 91 ALA B O 1
ATOM 2381 N N . HIS B 1 100 ? 25.307 53.467 31.475 1.00 15.62 92 HIS B N 1
ATOM 2382 C CA . HIS B 1 100 ? 24.329 54.555 31.507 1.00 16.65 92 HIS B CA 1
ATOM 2383 C C . HIS B 1 100 ? 22.976 54.087 30.990 1.00 17.24 92 HIS B C 1
ATOM 2384 O O . HIS B 1 100 ? 21.932 54.504 31.517 1.00 19.19 92 HIS B O 1
ATOM 2391 N N . ASP B 1 101 ? 22.970 53.246 29.950 1.00 15.52 93 ASP B N 1
ATOM 2392 C CA . ASP B 1 101 ? 21.765 52.668 29.357 1.00 15.58 93 ASP B CA 1
ATOM 2393 C C . ASP B 1 101 ? 21.714 51.183 29.678 1.00 14.57 93 ASP B C 1
ATOM 2394 O O . ASP B 1 101 ? 22.469 50.394 29.082 1.00 14.34 93 ASP B O 1
ATOM 2399 N N . PRO B 1 102 ? 20.869 50.750 30.618 1.00 13.54 94 PRO B N 1
ATOM 2400 C CA . PRO B 1 102 ? 20.832 49.323 30.964 1.00 14.06 94 PRO B CA 1
ATOM 2401 C C . PRO B 1 102 ? 20.353 48.445 29.827 1.00 14.10 94 PRO B C 1
ATOM 2402 O O . PRO B 1 102 ? 20.558 47.228 29.890 1.00 12.43 94 PRO B O 1
ATOM 2406 N N . GLU B 1 103 ? 19.736 49.016 28.784 1.00 13.82 95 GLU B N 1
ATOM 2407 C CA . GLU B 1 103 ? 19.262 48.234 27.654 1.00 13.69 95 GLU B CA 1
ATOM 2408 C C . GLU B 1 103 ? 20.248 48.198 26.505 1.00 12.65 95 GLU B C 1
ATOM 2409 O O . GLU B 1 103 ? 19.983 47.544 25.494 1.00 11.40 95 GLU B O 1
ATOM 2415 N N . ALA B 1 104 ? 21.396 48.866 26.633 1.00 11.02 96 ALA B N 1
ATOM 2416 C CA . ALA B 1 104 ? 22.359 48.879 25.535 1.00 11.11 96 ALA B CA 1
ATOM 2417 C C . ALA B 1 104 ? 22.897 47.482 25.231 1.00 9.91 96 ALA B C 1
ATOM 2418 O O . ALA B 1 104 ? 23.078 47.127 24.059 1.00 10.38 96 ALA B O 1
ATOM 2420 N N . ALA B 1 105 ? 23.167 46.676 26.268 1.00 10.43 97 ALA B N 1
ATOM 2421 C CA . ALA B 1 105 ? 23.690 45.326 26.042 1.00 9.12 97 ALA B CA 1
ATOM 2422 C C . ALA B 1 105 ? 22.739 44.515 25.186 1.00 9.22 97 ALA B C 1
ATOM 2423 O O . ALA B 1 105 ? 23.171 43.831 24.253 1.00 9.17 97 ALA B O 1
ATOM 2425 N N . ARG B 1 106 ? 21.435 44.632 25.458 1.00 10.67 98 ARG B N 1
ATOM 2426 C CA . ARG B 1 106 ? 20.444 43.899 24.683 1.00 10.44 98 ARG B CA 1
ATOM 2427 C C . ARG B 1 106 ? 20.371 44.403 23.245 1.00 9.79 98 ARG B C 1
ATOM 2428 O O . ARG B 1 106 ? 20.205 43.600 22.311 1.00 10.41 98 ARG B O 1
ATOM 2436 N N . ALA B 1 107 ? 20.528 45.716 23.037 1.00 8.51 99 ALA B N 1
ATOM 2437 C CA . ALA B 1 107 ? 20.488 46.257 21.670 1.00 9.20 99 ALA B CA 1
ATOM 2438 C C . ALA B 1 107 ? 21.684 45.780 20.861 1.00 9.40 99 ALA B C 1
ATOM 2439 O O . ALA B 1 107 ? 21.554 45.457 19.665 1.00 10.45 99 ALA B O 1
ATOM 2441 N N . GLU B 1 108 ? 22.875 45.756 21.476 1.00 8.87 100 GLU B N 1
ATOM 2442 C CA . GLU B 1 108 ? 24.048 45.270 20.753 1.00 8.42 100 GLU B CA 1
ATOM 2443 C C . GLU B 1 108 ? 23.914 43.791 20.420 1.00 8.71 100 GLU B C 1
ATOM 2444 O O . GLU B 1 108 ? 24.299 43.359 19.320 1.00 9.57 100 GLU B O 1
ATOM 2450 N N . MET B 1 109 ? 23.401 42.995 21.355 1.00 9.16 101 MET B N 1
ATOM 2451 C CA . MET B 1 109 ? 23.178 41.582 21.079 1.00 9.27 101 MET B CA 1
ATOM 2452 C C . MET B 1 109 ? 22.159 41.404 19.956 1.00 9.91 101 MET B C 1
ATOM 2453 O O . MET B 1 109 ? 22.321 40.534 19.091 1.00 9.52 101 MET B O 1
ATOM 2458 N N . GLU B 1 110 ? 21.140 42.270 19.908 1.00 9.33 102 GLU B N 1
ATOM 2459 C CA . GLU B 1 110 ? 20.112 42.150 18.876 1.00 8.31 102 GLU B CA 1
ATOM 2460 C C . GLU B 1 110 ? 20.694 42.358 17.485 1.00 9.32 102 GLU B C 1
ATOM 2461 O O . GLU B 1 110 ? 20.321 41.633 16.553 1.00 10.46 102 GLU B O 1
ATOM 2467 N N . VAL B 1 111 ? 21.599 43.333 17.320 1.00 8.94 103 VAL B N 1
ATOM 2468 C CA . VAL B 1 111 ? 22.198 43.574 16.011 1.00 8.96 103 VAL B CA 1
ATOM 2469 C C . VAL B 1 111 ? 23.268 42.541 15.722 1.00 9.67 103 VAL B C 1
ATOM 2470 O O . VAL B 1 111 ? 23.229 41.840 14.697 1.00 10.09 103 VAL B O 1
ATOM 2474 N N . ASN B 1 112 ? 24.270 42.451 16.612 1.00 8.07 104 ASN B N 1
ATOM 2475 C CA . ASN B 1 112 ? 25.517 41.782 16.263 1.00 8.00 104 ASN B CA 1
ATOM 2476 C C . ASN B 1 112 ? 25.392 40.271 16.323 1.00 9.85 104 ASN B C 1
ATOM 2477 O O . ASN B 1 112 ? 26.130 39.565 15.606 1.00 10.40 104 ASN B O 1
ATOM 2482 N N . TYR B 1 113 ? 24.492 39.743 17.167 1.00 8.32 105 TYR B N 1
ATOM 2483 C CA . TYR B 1 113 ? 24.265 38.303 17.237 1.00 7.94 105 TYR B CA 1
ATOM 2484 C C . TYR B 1 113 ? 22.969 37.903 16.537 1.00 8.48 105 TYR B C 1
ATOM 2485 O O . TYR B 1 113 ? 23.003 37.199 15.523 1.00 9.25 105 TYR B O 1
ATOM 2494 N N . PHE B 1 114 ? 21.803 38.364 17.026 1.00 9.12 106 PHE B N 1
ATOM 2495 C CA . PHE B 1 114 ? 20.550 37.895 16.431 1.00 8.30 106 PHE B CA 1
ATOM 2496 C C . PHE B 1 114 ? 20.392 38.377 14.993 1.00 9.22 106 PHE B C 1
ATOM 2497 O O . PHE B 1 114 ? 19.904 37.626 14.140 1.00 10.11 106 PHE B O 1
ATOM 2505 N N . GLY B 1 115 ? 20.815 39.608 14.700 1.00 9.21 107 GLY B N 1
ATOM 2506 C CA . GLY B 1 115 ? 20.699 40.108 13.333 1.00 8.84 107 GLY B CA 1
ATOM 2507 C C . GLY B 1 115 ? 21.585 39.355 12.356 1.00 9.22 107 GLY B C 1
ATOM 2508 O O . GLY B 1 115 ? 21.126 38.905 11.285 1.00 10.16 107 GLY B O 1
ATOM 2509 N N . THR B 1 116 ? 22.853 39.170 12.718 1.00 9.27 108 THR B N 1
ATOM 2510 C CA . THR B 1 116 ? 23.730 38.363 11.871 1.00 9.61 108 THR B CA 1
ATOM 2511 C C . THR B 1 116 ? 23.187 36.947 11.713 1.00 8.86 108 THR B C 1
ATOM 2512 O O . THR B 1 116 ? 23.210 36.381 10.599 1.00 10.07 108 THR B O 1
ATOM 2516 N N . LEU B 1 117 ? 22.651 36.367 12.798 1.00 9.60 109 LEU B N 1
ATOM 2517 C CA . LEU B 1 117 ? 22.057 35.035 12.716 1.00 9.20 109 LEU B CA 1
ATOM 2518 C C . LEU B 1 117 ? 20.862 35.008 11.767 1.00 10.22 109 LEU B 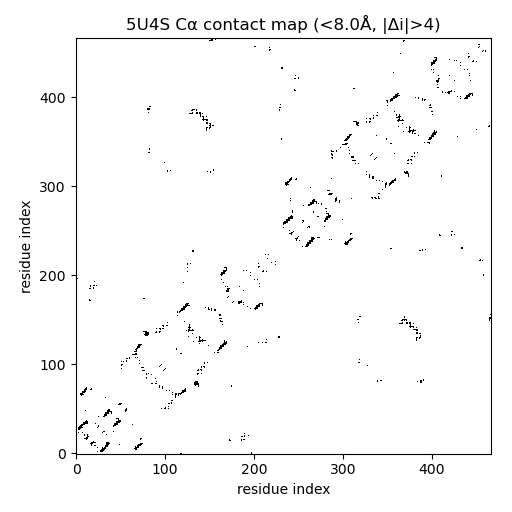C 1
ATOM 2519 O O . LEU B 1 117 ? 20.721 34.071 10.967 1.00 10.81 109 LEU B O 1
ATOM 2524 N N . ASN B 1 118 ? 19.998 36.032 11.818 1.00 9.50 110 ASN B N 1
ATOM 2525 C CA . ASN B 1 118 ? 18.869 36.104 10.888 1.00 9.63 110 ASN B CA 1
ATOM 2526 C C . ASN B 1 118 ? 19.362 36.064 9.450 1.00 9.76 110 ASN B C 1
ATOM 2527 O O . ASN B 1 118 ? 18.782 35.373 8.599 1.00 11.66 110 ASN B O 1
ATOM 2532 N N . MET B 1 119 ? 20.410 36.843 9.156 1.00 9.34 111 MET B N 1
ATOM 2533 C CA . MET B 1 119 ? 20.980 36.883 7.814 1.00 9.48 111 MET B CA 1
ATOM 2534 C C . MET B 1 119 ? 21.543 35.522 7.416 1.00 10.15 111 MET B C 1
ATOM 2535 O O . MET B 1 119 ? 21.304 35.052 6.294 1.00 10.62 111 MET B O 1
ATOM 2540 N N . MET B 1 120 ? 22.288 34.867 8.314 1.00 10.51 112 MET B N 1
ATOM 2541 C CA A MET B 1 120 ? 22.826 33.564 7.945 0.45 11.71 112 MET B CA 1
ATOM 2542 C CA B MET B 1 120 ? 22.835 33.533 8.030 0.55 11.44 112 MET B CA 1
ATOM 2543 C C . MET B 1 120 ? 21.719 32.554 7.682 1.00 11.41 112 MET B C 1
ATOM 2544 O O . MET B 1 120 ? 21.801 31.782 6.716 1.00 11.83 112 MET B O 1
ATOM 2553 N N . ARG B 1 121 ? 20.662 32.561 8.484 1.00 10.38 113 ARG B N 1
ATOM 2554 C CA . ARG B 1 121 ? 19.587 31.601 8.273 1.00 10.75 113 ARG B CA 1
ATOM 2555 C C . ARG B 1 121 ? 18.866 31.853 6.957 1.00 12.28 113 ARG B C 1
ATOM 2556 O O . ARG B 1 121 ? 18.505 30.899 6.248 1.00 14.28 113 ARG B O 1
ATOM 2564 N N . ALA B 1 122 ? 18.621 33.126 6.620 1.00 11.26 114 ALA B N 1
ATOM 2565 C CA . ALA B 1 122 ? 17.799 33.431 5.451 1.00 12.18 114 ALA B CA 1
ATOM 2566 C C . ALA B 1 122 ? 18.562 33.288 4.136 1.00 12.63 114 ALA B C 1
ATOM 2567 O O . ALA B 1 122 ? 17.974 32.879 3.122 1.00 13.64 114 ALA B O 1
ATOM 2569 N N . PHE B 1 123 ? 19.859 33.590 4.132 1.00 11.92 115 PHE B N 1
ATOM 2570 C CA . PHE B 1 123 ? 20.658 33.578 2.911 1.00 13.44 115 PHE B CA 1
ATOM 2571 C C . PHE B 1 123 ? 21.386 32.258 2.677 1.00 14.20 115 PHE B C 1
ATOM 2572 O O . PHE B 1 123 ? 21.816 32.003 1.549 1.00 13.01 115 PHE B O 1
ATOM 2580 N N . SER B 1 124 ? 21.518 31.399 3.686 1.00 14.44 116 SER B N 1
ATOM 2581 C CA A SER B 1 124 ? 22.206 30.121 3.490 0.55 14.12 116 SER B CA 1
ATOM 2582 C CA B SER B 1 124 ? 22.236 30.152 3.456 0.45 14.03 116 SER B CA 1
ATOM 2583 C C . SER B 1 124 ? 21.580 29.228 2.428 1.00 15.90 116 SER B C 1
ATOM 2584 O O . SER B 1 124 ? 22.336 28.538 1.721 1.00 17.12 116 SER B O 1
ATOM 2589 N N . PRO B 1 125 ? 20.245 29.144 2.285 1.00 16.78 117 PRO B N 1
ATOM 2590 C CA . PRO B 1 125 ? 19.705 28.262 1.231 1.00 18.39 117 PRO B CA 1
ATOM 2591 C C . PRO B 1 125 ? 20.268 28.591 -0.137 1.00 19.42 117 PRO B C 1
ATOM 2592 O O . PRO B 1 125 ? 20.750 27.697 -0.854 1.00 18.37 117 PRO B O 1
ATOM 2596 N N . ALA B 1 126 ? 20.278 29.872 -0.500 1.00 14.40 118 ALA B N 1
ATOM 2597 C CA . ALA B 1 126 ? 20.794 30.235 -1.819 1.00 15.62 118 ALA B CA 1
ATOM 2598 C C . ALA B 1 126 ? 22.302 29.998 -1.914 1.00 14.79 118 ALA B C 1
ATOM 2599 O O . ALA B 1 126 ? 22.798 29.541 -2.953 1.00 17.06 118 ALA B O 1
ATOM 2601 N N . LEU B 1 127 ? 23.053 30.303 -0.855 1.00 14.17 119 LEU B N 1
ATOM 2602 C CA . LEU B 1 127 ? 24.496 30.062 -0.871 1.00 13.71 119 LEU B CA 1
ATOM 2603 C C . LEU B 1 127 ? 24.813 28.582 -1.033 1.00 17.30 119 LEU B C 1
ATOM 2604 O O . LEU B 1 127 ? 25.737 28.223 -1.771 1.00 17.65 119 LEU B O 1
ATOM 2609 N N . LYS B 1 128 ? 24.050 27.708 -0.365 1.00 17.04 120 LYS B N 1
ATOM 2610 C CA . LYS B 1 128 ? 24.239 26.273 -0.568 1.00 17.31 120 LYS B CA 1
ATOM 2611 C C . LYS B 1 128 ? 23.975 25.879 -2.014 1.00 21.24 120 LYS B C 1
ATOM 2612 O O . LYS B 1 128 ? 24.704 25.058 -2.585 1.00 23.58 120 LYS B O 1
ATOM 2618 N N . SER B 1 129 ? 22.940 26.453 -2.624 1.00 19.52 121 SER B N 1
ATOM 2619 C CA A SER B 1 129 ? 22.601 26.109 -4.003 0.45 20.69 121 SER B CA 1
ATOM 2620 C CA B SER B 1 129 ? 22.602 26.106 -3.998 0.55 20.63 121 SER B CA 1
ATOM 2621 C C . SER B 1 129 ? 23.660 26.603 -4.977 1.00 20.25 121 SER B C 1
ATOM 2622 O O . SER B 1 129 ? 23.992 25.912 -5.947 1.00 24.27 121 SER B O 1
ATOM 2627 N N . ASN B 1 130 ? 24.189 27.801 -4.749 1.00 18.78 122 ASN B N 1
ATOM 2628 C CA . ASN B 1 130 ? 25.095 28.418 -5.706 1.00 20.05 122 ASN B CA 1
ATOM 2629 C C . ASN B 1 130 ? 26.552 28.107 -5.428 1.00 21.38 122 ASN B C 1
ATOM 2630 O O . ASN B 1 130 ? 27.380 28.235 -6.336 1.00 27.07 122 ASN B O 1
ATOM 2635 N N . GLY B 1 131 ? 26.877 27.655 -4.227 1.00 19.43 123 GLY B N 1
ATOM 2636 C CA . GLY B 1 131 ? 28.256 27.678 -3.798 1.00 20.93 123 GLY B CA 1
ATOM 2637 C C . GLY B 1 131 ? 28.597 29.095 -3.399 1.00 24.06 123 GLY B C 1
ATOM 2638 O O . GLY B 1 131 ? 28.051 30.060 -3.940 1.00 26.50 123 GLY B O 1
ATOM 2639 N N . GLY B 1 132 ? 29.477 29.257 -2.444 1.00 21.56 124 GLY B N 1
ATOM 2640 C CA . GLY B 1 132 ? 29.857 30.626 -2.182 1.00 20.78 124 GLY B CA 1
ATOM 2641 C C . GLY B 1 132 ? 30.458 30.732 -0.798 1.00 18.41 124 GLY B C 1
ATOM 2642 O O . GLY B 1 132 ? 31.036 29.773 -0.286 1.00 18.44 124 GLY B O 1
ATOM 2643 N N . ALA B 1 133 ? 30.352 31.928 -0.232 1.00 15.80 125 ALA B N 1
ATOM 2644 C CA . ALA B 1 133 ? 31.075 32.201 0.993 1.00 12.94 125 ALA B CA 1
ATOM 2645 C C . ALA B 1 133 ? 30.340 33.250 1.808 1.00 13.43 125 ALA B C 1
ATOM 2646 O O . ALA B 1 133 ? 29.604 34.088 1.269 1.00 12.44 125 ALA B O 1
ATOM 2648 N N . ILE B 1 134 ? 30.544 33.175 3.117 1.00 11.60 126 ILE B N 1
ATOM 2649 C CA . ILE B 1 134 ? 30.071 34.166 4.074 1.00 11.80 126 ILE B CA 1
ATOM 2650 C C . ILE B 1 134 ? 31.279 34.719 4.817 1.00 12.53 126 ILE B C 1
ATOM 2651 O O . ILE B 1 134 ? 32.139 33.952 5.281 1.00 12.87 126 ILE B O 1
ATOM 2656 N N . ILE B 1 135 ? 31.352 36.043 4.923 1.00 10.18 127 ILE B N 1
ATOM 2657 C CA . ILE B 1 135 ? 32.339 36.711 5.777 1.00 10.82 127 ILE B CA 1
ATOM 2658 C C . ILE B 1 135 ? 31.580 37.476 6.838 1.00 10.12 127 ILE B C 1
ATOM 2659 O O . ILE B 1 135 ? 30.744 38.333 6.518 1.00 10.03 127 ILE B O 1
ATOM 2664 N N . ASN B 1 136 ? 31.859 37.178 8.111 1.00 9.00 128 ASN B N 1
ATOM 2665 C CA . ASN B 1 136 ? 31.254 37.905 9.219 1.00 9.55 128 ASN B CA 1
ATOM 2666 C C . ASN B 1 136 ? 32.269 38.875 9.803 1.00 10.11 128 ASN B C 1
ATOM 2667 O O . ASN B 1 136 ? 33.368 38.452 10.202 1.00 10.51 128 ASN B O 1
ATOM 2672 N N . VAL B 1 137 ? 31.939 40.172 9.796 1.00 9.51 129 VAL B N 1
ATOM 2673 C CA . VAL B 1 137 ? 32.825 41.187 10.368 1.00 10.00 129 VAL B CA 1
ATOM 2674 C C . VAL B 1 137 ? 32.545 41.264 11.867 1.00 9.60 129 VAL B C 1
ATOM 2675 O O . VAL B 1 137 ? 31.503 41.780 12.308 1.00 10.22 129 VAL B O 1
ATOM 2679 N N . LEU B 1 138 ? 33.470 40.726 12.662 1.00 8.22 130 LEU B N 1
ATOM 2680 C CA . LEU B 1 138 ? 33.263 40.619 14.107 1.00 8.93 130 LEU B CA 1
ATOM 2681 C C . LEU B 1 138 ? 34.076 41.721 14.781 1.00 10.23 130 LEU B C 1
ATOM 2682 O O . LEU B 1 138 ? 33.849 42.895 14.478 1.00 10.97 130 LEU B O 1
ATOM 2687 N N . SER B 1 139 ? 35.004 41.380 15.684 1.00 9.12 131 SER B N 1
ATOM 2688 C CA . SER B 1 139 ? 35.844 42.337 16.397 1.00 8.98 131 SER B CA 1
ATOM 2689 C C . SER B 1 139 ? 36.887 41.516 17.135 1.00 9.21 131 SER B C 1
ATOM 2690 O O . SER B 1 139 ? 36.598 40.391 17.555 1.00 9.77 131 SER B O 1
ATOM 2693 N N . ILE B 1 140 ? 38.080 42.090 17.334 1.00 8.90 132 ILE B N 1
ATOM 2694 C CA . ILE B 1 140 ? 39.012 41.449 18.270 1.00 9.09 132 ILE B CA 1
ATOM 2695 C C . ILE B 1 140 ? 38.389 41.264 19.649 1.00 8.43 132 ILE B C 1
ATOM 2696 O O . ILE B 1 140 ? 38.772 40.344 20.392 1.00 9.92 132 ILE B O 1
ATOM 2701 N N . LEU B 1 141 ? 37.433 42.121 20.020 1.00 8.61 133 LEU B N 1
ATOM 2702 C CA . LEU B 1 141 ? 36.785 41.992 21.318 1.00 9.34 133 LEU B CA 1
ATOM 2703 C C . LEU B 1 141 ? 35.889 40.766 21.410 1.00 8.52 133 LEU B C 1
ATOM 2704 O O . LEU B 1 141 ? 35.450 40.426 22.511 1.00 9.37 133 LEU B O 1
ATOM 2709 N N . ALA B 1 142 ? 35.681 40.033 20.313 1.00 8.34 134 ALA B N 1
ATOM 2710 C CA . ALA B 1 142 ? 35.104 38.698 20.463 1.00 8.13 134 ALA B CA 1
ATOM 2711 C C . ALA B 1 142 ? 35.975 37.776 21.313 1.00 8.05 134 ALA B C 1
ATOM 2712 O O . ALA B 1 142 ? 35.461 36.796 21.858 1.00 9.36 134 ALA B O 1
ATOM 2714 N N . ARG B 1 143 ? 37.271 38.066 21.436 1.00 8.87 135 ARG B N 1
ATOM 2715 C CA . ARG B 1 143 ? 38.220 37.223 22.172 1.00 8.94 135 ARG B CA 1
ATOM 2716 C C . ARG B 1 143 ? 38.492 37.692 23.598 1.00 9.92 135 ARG B C 1
ATOM 2717 O O . ARG B 1 143 ? 38.951 36.885 24.406 1.00 10.26 135 ARG B O 1
ATOM 2725 N N . VAL B 1 144 ? 38.269 38.964 23.918 1.00 9.46 136 VAL B N 1
ATOM 2726 C CA . VAL B 1 144 ? 38.582 39.510 25.246 1.00 9.54 136 VAL B CA 1
ATOM 2727 C C . VAL B 1 144 ? 37.793 40.804 25.395 1.00 9.96 136 VAL B C 1
ATOM 2728 O O . VAL B 1 144 ? 37.678 41.578 24.441 1.00 10.38 136 VAL B O 1
ATOM 2732 N N . ALA B 1 145 ? 37.234 41.029 26.586 1.00 10.58 137 ALA B N 1
ATOM 2733 C CA . ALA B 1 145 ? 36.514 42.274 26.813 1.00 10.51 137 ALA B CA 1
ATOM 2734 C C . ALA B 1 145 ? 37.471 43.445 26.976 1.00 11.94 137 ALA B C 1
ATOM 2735 O O . ALA B 1 145 ? 38.541 43.318 27.576 1.00 14.12 137 ALA B O 1
ATOM 2737 N N . LEU B 1 146 ? 37.090 44.589 26.404 1.00 10.59 138 LEU B N 1
ATOM 2738 C CA . LEU B 1 146 ? 37.551 45.879 26.878 1.00 11.24 138 LEU B CA 1
ATOM 2739 C C . LEU B 1 146 ? 36.490 46.358 27.856 1.00 10.96 138 LEU B C 1
ATOM 2740 O O . LEU B 1 146 ? 35.310 46.424 27.477 1.00 12.29 138 LEU B O 1
ATOM 2745 N N . PRO B 1 147 ? 36.838 46.636 29.117 1.00 13.27 139 PRO B N 1
ATOM 2746 C CA . PRO B 1 147 ? 35.802 46.918 30.126 1.00 12.01 139 PRO B CA 1
ATOM 2747 C C . PRO B 1 147 ? 34.859 48.038 29.740 1.00 12.50 139 PRO B C 1
ATOM 2748 O O . PRO B 1 147 ? 33.651 47.924 29.990 1.00 13.86 139 PRO B O 1
ATOM 2752 N N . SER B 1 148 ? 35.357 49.078 29.069 1.00 12.43 140 SER B N 1
ATOM 2753 C CA . SER B 1 148 ? 34.476 50.182 28.700 1.00 13.51 140 SER B CA 1
ATOM 2754 C C . SER B 1 148 ? 33.475 49.825 27.616 1.00 12.89 140 SER B C 1
ATOM 2755 O O . SER B 1 148 ? 32.550 50.608 27.395 1.00 14.55 140 SER B O 1
ATOM 2758 N N . MET B 1 149 ? 33.638 48.684 26.939 1.00 12.09 141 MET B N 1
ATOM 2759 C CA . MET B 1 149 ? 32.763 48.262 25.839 1.00 10.93 141 MET B CA 1
ATOM 2760 C C . MET B 1 149 ? 32.456 46.781 25.989 1.00 10.41 141 MET B C 1
ATOM 2761 O O . MET B 1 149 ? 32.398 46.032 25.008 1.00 10.96 141 MET B O 1
ATOM 2766 N N . ALA B 1 150 ? 32.282 46.322 27.231 1.00 9.83 142 ALA B N 1
ATOM 2767 C CA . ALA B 1 150 ? 32.229 44.883 27.454 1.00 9.99 142 ALA B CA 1
ATOM 2768 C C . ALA B 1 150 ? 30.959 44.258 26.888 1.00 9.24 142 ALA B C 1
ATOM 2769 O O . ALA B 1 150 ? 30.965 43.070 26.538 1.00 9.29 142 ALA B O 1
ATOM 2771 N N . SER B 1 151 ? 29.859 45.024 26.811 1.00 9.64 143 SER B N 1
ATOM 2772 C CA . SER B 1 151 ? 28.649 44.459 26.208 1.00 10.04 143 SER B CA 1
ATOM 2773 C C . SER B 1 151 ? 28.768 44.324 24.691 1.00 11.96 143 SER B C 1
ATOM 2774 O O . SER B 1 151 ? 28.204 43.381 24.110 1.00 10.65 143 SER B O 1
ATOM 2777 N N . LEU B 1 152 ? 29.507 45.223 24.031 1.00 9.20 144 LEU B N 1
ATOM 2778 C CA . LEU B 1 152 ? 29.820 44.991 22.620 1.00 8.29 144 LEU B CA 1
ATOM 2779 C C . LEU B 1 152 ? 30.642 43.716 22.494 1.00 8.84 144 LEU B C 1
ATOM 2780 O O . LEU B 1 152 ? 30.363 42.848 21.654 1.00 9.13 144 LEU B O 1
ATOM 2785 N N . SER B 1 153 ? 31.656 43.587 23.355 1.00 8.67 145 SER B N 1
ATOM 2786 C CA A SER B 1 153 ? 32.505 42.405 23.352 0.84 8.71 145 SER B CA 1
ATOM 2787 C CA B SER B 1 153 ? 32.504 42.399 23.353 0.16 8.76 145 SER B CA 1
ATOM 2788 C C . SER B 1 153 ? 31.675 41.126 23.466 1.00 8.53 145 SER B C 1
ATOM 2789 O O . SER B 1 153 ? 31.854 40.174 22.684 1.00 8.40 145 SER B O 1
ATOM 2794 N N . ALA B 1 154 ? 30.751 41.086 24.440 1.00 8.29 146 ALA B N 1
ATOM 2795 C CA . ALA B 1 154 ? 29.907 39.905 24.620 1.00 7.04 146 ALA B CA 1
ATOM 2796 C C . ALA B 1 154 ? 29.123 39.571 23.354 1.00 8.27 146 ALA B C 1
ATOM 2797 O O . ALA B 1 154 ? 29.010 38.393 22.988 1.00 8.30 146 ALA B O 1
ATOM 2799 N N . SER B 1 155 ? 28.565 40.597 22.675 1.00 8.06 147 SER B N 1
ATOM 2800 C CA . SER B 1 155 ? 27.768 40.325 21.479 1.00 7.67 147 SER B CA 1
ATOM 2801 C C . SER B 1 155 ? 28.621 39.778 20.347 1.00 7.85 147 SER B C 1
ATOM 2802 O O . SER B 1 155 ? 28.153 38.924 19.575 1.00 8.38 147 SER B O 1
ATOM 2805 N N . LYS B 1 156 ? 29.872 40.236 20.238 1.00 7.24 148 LYS B N 1
ATOM 2806 C CA . LYS B 1 156 ? 30.757 39.751 19.174 1.00 7.51 148 LYS B CA 1
ATOM 2807 C C . LYS B 1 156 ? 31.287 38.357 19.482 1.00 8.25 148 LYS B C 1
ATOM 2808 O O . LYS B 1 156 ? 31.498 37.564 18.557 1.00 8.67 148 LYS B O 1
ATOM 2814 N N . ALA B 1 157 ? 31.486 38.034 20.767 1.00 7.97 149 ALA B N 1
ATOM 2815 C CA . ALA B 1 157 ? 31.862 36.672 21.139 1.00 6.73 149 ALA B CA 1
ATOM 2816 C C . ALA B 1 157 ? 30.748 35.682 20.840 1.00 8.06 149 ALA B C 1
ATOM 2817 O O . ALA B 1 157 ? 31.006 34.570 20.347 1.00 8.47 149 ALA B O 1
ATOM 2819 N N . ALA B 1 158 ? 29.502 36.066 21.151 1.00 7.72 150 ALA B N 1
ATOM 2820 C CA . ALA B 1 158 ? 28.369 35.227 20.772 1.00 7.86 150 ALA B CA 1
ATOM 2821 C C . ALA B 1 158 ? 28.373 35.011 19.264 1.00 7.35 150 ALA B C 1
ATOM 2822 O O . ALA B 1 158 ? 28.182 33.881 18.786 1.00 7.71 150 ALA B O 1
ATOM 2824 N N . ALA B 1 159 ? 28.611 36.088 18.498 1.00 7.77 151 ALA B N 1
ATOM 2825 C CA . ALA B 1 159 ? 28.629 35.958 17.043 1.00 7.96 151 ALA B CA 1
ATOM 2826 C C . ALA B 1 159 ? 29.771 35.061 16.565 1.00 8.32 151 ALA B C 1
ATOM 2827 O O . ALA B 1 159 ? 29.606 34.351 15.558 1.00 9.05 151 ALA B O 1
ATOM 2829 N N . LEU B 1 160 ? 30.910 35.037 17.268 1.00 8.62 152 LEU B N 1
ATOM 2830 C CA . LEU B 1 160 ? 32.012 34.169 16.867 1.00 7.46 152 LEU B CA 1
ATOM 2831 C C . LEU B 1 160 ? 31.675 32.693 17.081 1.00 8.00 152 LEU B C 1
ATOM 2832 O O . LEU B 1 160 ? 31.925 31.859 16.196 1.00 8.77 152 LEU B O 1
ATOM 2837 N N . ARG B 1 161 ? 31.074 32.344 18.231 1.00 8.06 153 ARG B N 1
ATOM 2838 C CA . ARG B 1 161 ? 30.637 30.963 18.422 1.00 7.65 153 ARG B CA 1
ATOM 2839 C C . ARG B 1 161 ? 29.605 30.580 17.376 1.00 7.81 153 ARG B C 1
ATOM 2840 O O . ARG B 1 161 ? 29.631 29.458 16.856 1.00 8.25 153 ARG B O 1
ATOM 2848 N N . MET B 1 162 ? 28.666 31.489 17.095 1.00 8.19 154 MET B N 1
ATOM 2849 C CA A MET B 1 162 ? 27.670 31.257 16.054 0.30 9.49 154 MET B CA 1
ATOM 2850 C CA B MET B 1 162 ? 27.675 31.218 16.067 0.70 7.79 154 MET B CA 1
ATOM 2851 C C . MET B 1 162 ? 28.333 30.969 14.715 1.00 9.13 154 MET B C 1
ATOM 2852 O O . MET B 1 162 ? 27.908 30.061 13.974 1.00 9.07 154 MET B O 1
ATOM 2861 N N . THR B 1 163 ? 29.364 31.743 14.383 1.00 7.84 155 THR B N 1
ATOM 2862 C CA . THR B 1 163 ? 30.052 31.566 13.096 1.00 8.14 155 THR B CA 1
ATOM 2863 C C . THR B 1 163 ? 30.715 30.191 13.019 1.00 10.02 155 THR B C 1
ATOM 2864 O O . THR B 1 163 ? 30.673 29.527 11.974 1.00 10.33 155 THR B O 1
ATOM 2868 N N . GLU B 1 164 ? 31.311 29.739 14.133 1.00 8.64 156 GLU B N 1
ATOM 2869 C CA . GLU B 1 164 ? 31.894 28.403 14.188 1.00 9.44 156 GLU B CA 1
ATOM 2870 C C . GLU B 1 164 ? 30.849 27.328 13.947 1.00 10.02 156 GLU B C 1
ATOM 2871 O O . GLU B 1 164 ? 31.075 26.390 13.177 1.00 10.26 156 GLU B O 1
ATOM 2877 N N . GLY B 1 165 ? 29.698 27.423 14.627 1.00 9.72 157 GLY B N 1
ATOM 2878 C CA . GLY B 1 165 ? 28.660 26.423 14.407 1.00 11.37 157 GLY B CA 1
ATOM 2879 C C . GLY B 1 165 ? 28.132 26.448 12.985 1.00 10.14 157 GLY B C 1
ATOM 2880 O O . GLY B 1 165 ? 27.923 25.398 12.370 1.00 10.83 157 GLY B O 1
ATOM 2881 N N . ALA B 1 166 ? 27.927 27.648 12.446 1.00 9.69 158 ALA B N 1
ATOM 2882 C CA . ALA B 1 166 ? 27.469 27.756 11.062 1.00 10.62 158 ALA B CA 1
ATOM 2883 C C . ALA B 1 166 ? 28.480 27.183 10.075 1.00 11.42 158 ALA B C 1
ATOM 2884 O O . ALA B 1 166 ? 28.092 26.542 9.088 1.00 12.48 158 ALA B O 1
ATOM 2886 N N . ARG B 1 167 ? 29.781 27.415 10.310 1.00 10.60 159 ARG B N 1
ATOM 2887 C CA . ARG B 1 167 ? 30.807 26.818 9.459 1.00 11.37 159 ARG B CA 1
ATOM 2888 C C . ARG B 1 167 ? 30.673 25.304 9.421 1.00 13.55 159 ARG B C 1
ATOM 2889 O O . ARG B 1 167 ? 30.741 24.692 8.346 1.00 13.48 159 ARG B O 1
ATOM 2897 N N . ALA B 1 168 ? 30.457 24.681 10.587 1.00 11.79 160 ALA B N 1
ATOM 2898 C CA . ALA B 1 168 ? 30.310 23.232 10.614 1.00 12.74 160 ALA B CA 1
ATOM 2899 C C . ALA B 1 168 ? 29.070 22.778 9.853 1.00 13.30 160 ALA B C 1
ATOM 2900 O O . ALA B 1 168 ? 29.099 21.761 9.154 1.00 15.41 160 ALA B O 1
ATOM 2902 N N . GLU B 1 169 ? 27.957 23.499 10.008 1.00 12.57 161 GLU B N 1
ATOM 2903 C CA . GLU B 1 169 ? 26.742 23.073 9.325 1.00 13.09 161 GLU B CA 1
ATOM 2904 C C . GLU B 1 169 ? 26.843 23.251 7.815 1.00 13.45 161 GLU B C 1
ATOM 2905 O O . GLU B 1 169 ? 26.229 22.484 7.065 1.00 16.52 161 GLU B O 1
ATOM 2911 N N . LEU B 1 170 ? 27.589 24.258 7.363 1.00 12.95 162 LEU B N 1
ATOM 2912 C CA . LEU B 1 170 ? 27.664 24.591 5.944 1.00 13.26 162 LEU B CA 1
ATOM 2913 C C . LEU B 1 170 ? 28.831 23.938 5.213 1.00 15.14 162 LEU B C 1
ATOM 2914 O O . LEU B 1 170 ? 28.779 23.858 3.980 1.00 15.52 162 LEU B O 1
ATOM 2919 N N . ALA B 1 171 ? 29.847 23.457 5.932 1.00 16.91 163 ALA B N 1
ATOM 2920 C CA . ALA B 1 171 ? 30.987 22.805 5.289 1.00 20.21 163 ALA B CA 1
ATOM 2921 C C . ALA B 1 171 ? 30.606 21.671 4.340 1.00 20.94 163 ALA B C 1
ATOM 2922 O O . ALA B 1 171 ? 31.200 21.599 3.246 1.00 21.42 163 ALA B O 1
ATOM 2924 N N . PRO B 1 172 ? 29.665 20.770 4.654 1.00 20.04 164 PRO B N 1
ATOM 2925 C CA . PRO B 1 172 ? 29.323 19.705 3.691 1.00 24.72 164 PRO B CA 1
ATOM 2926 C C . PRO B 1 172 ? 28.625 20.211 2.443 1.00 23.59 164 PRO B C 1
ATOM 2927 O O . PRO B 1 172 ? 28.470 19.444 1.481 1.00 26.89 164 PRO B O 1
ATOM 2931 N N . HIS B 1 173 ? 28.210 21.476 2.433 1.00 20.93 165 HIS B N 1
ATOM 2932 C CA . HIS B 1 173 ? 27.493 22.078 1.321 1.00 21.62 165 HIS B CA 1
ATOM 2933 C C . HIS B 1 173 ? 28.343 23.097 0.572 1.00 24.01 165 HIS B C 1
ATOM 2934 O O . HIS B 1 173 ? 27.805 23.931 -0.160 1.00 34.46 165 HIS B O 1
ATOM 2941 N N . ARG B 1 174 ? 29.658 23.060 0.769 1.00 24.82 166 ARG B N 1
ATOM 2942 C CA . ARG B 1 174 ? 30.590 23.877 -0.006 1.00 32.47 166 ARG B CA 1
ATOM 2943 C C . ARG B 1 174 ? 30.296 25.374 0.113 1.00 30.04 166 ARG B C 1
ATOM 2944 O O . ARG B 1 174 ? 30.345 26.120 -0.867 1.00 32.78 166 ARG B O 1
ATOM 2946 N N . VAL B 1 175 ? 29.979 25.823 1.325 1.00 18.63 167 VAL B N 1
ATOM 2947 C CA . VAL B 1 175 ? 29.901 27.239 1.626 1.00 16.52 167 VAL B CA 1
ATOM 2948 C C . VAL B 1 175 ? 30.964 27.518 2.671 1.00 15.70 167 VAL B C 1
ATOM 2949 O O . VAL B 1 175 ? 30.885 26.988 3.789 1.00 19.43 167 VAL B O 1
ATOM 2953 N N . ARG B 1 176 ? 31.951 28.332 2.314 1.00 15.13 168 ARG B N 1
ATOM 2954 C CA . ARG B 1 176 ? 32.998 28.726 3.245 1.00 15.61 168 ARG B CA 1
ATOM 2955 C C . ARG B 1 176 ? 32.492 29.807 4.189 1.00 15.83 168 ARG B C 1
ATOM 2956 O O . ARG B 1 176 ? 31.738 30.693 3.788 1.00 16.17 168 ARG B O 1
ATOM 2964 N N . VAL B 1 177 ? 32.925 29.759 5.450 1.00 13.22 169 VAL B N 1
ATOM 2965 C CA . VAL B 1 177 ? 32.465 30.729 6.448 1.00 12.57 169 VAL B CA 1
ATOM 2966 C C . VAL B 1 177 ? 33.681 31.287 7.180 1.00 13.69 169 VAL B C 1
ATOM 2967 O O . VAL B 1 177 ? 34.418 30.531 7.830 1.00 15.22 169 VAL B O 1
ATOM 2971 N N . ILE B 1 178 ? 33.916 32.590 7.049 1.00 12.06 170 ILE B N 1
ATOM 2972 C CA . ILE B 1 178 ? 35.109 33.242 7.587 1.00 12.04 170 ILE B CA 1
ATOM 2973 C C . ILE B 1 178 ? 34.711 34.301 8.612 1.00 11.45 170 ILE B C 1
ATOM 2974 O O . ILE B 1 178 ? 33.771 35.067 8.379 1.00 11.00 170 ILE B O 1
ATOM 2979 N N . SER B 1 179 ? 35.441 34.379 9.731 1.00 11.23 171 SER B N 1
ATOM 2980 C CA A SER B 1 179 ? 35.325 35.486 10.681 0.51 10.79 171 SER B CA 1
ATOM 2981 C CA B SER B 1 179 ? 35.300 35.513 10.631 0.49 10.65 171 SER B CA 1
ATOM 2982 C C . SER B 1 179 ? 36.512 36.421 10.495 1.00 9.39 171 SER B C 1
ATOM 2983 O O . SER B 1 179 ? 37.657 35.956 10.425 1.00 11.50 171 SER B O 1
ATOM 2988 N N . VAL B 1 180 ? 36.255 37.725 10.446 1.00 9.56 172 VAL B N 1
ATOM 2989 C CA A VAL B 1 180 ? 37.299 38.745 10.453 0.76 10.04 172 VAL B CA 1
ATOM 2990 C CA B VAL B 1 180 ? 37.316 38.722 10.471 0.24 10.55 172 VAL B CA 1
ATOM 2991 C C . VAL B 1 180 ? 37.183 39.504 11.766 1.00 11.69 172 VAL B C 1
ATOM 2992 O O . VAL B 1 180 ? 36.075 39.905 12.155 1.00 11.24 172 VAL B O 1
ATOM 2999 N N . LEU B 1 181 ? 38.305 39.683 12.459 1.00 9.24 173 LEU B N 1
ATOM 3000 C CA . LEU B 1 181 ? 38.334 40.252 13.808 1.00 10.44 173 LEU B CA 1
ATOM 3001 C C . LEU B 1 181 ? 39.217 41.492 13.814 1.00 10.07 173 LEU B C 1
ATOM 3002 O O . LEU B 1 181 ? 40.425 41.386 14.062 1.00 11.23 173 LEU B O 1
ATOM 3007 N N . PRO B 1 182 ? 38.665 42.677 13.577 1.00 9.92 174 PRO B N 1
ATOM 3008 C CA . PRO B 1 182 ? 39.486 43.897 13.575 1.00 11.47 174 PRO B CA 1
ATOM 3009 C C . PRO B 1 182 ? 39.609 44.563 14.933 1.00 12.06 174 PRO B C 1
ATOM 3010 O O . PRO B 1 182 ? 38.766 44.406 15.826 1.00 11.28 174 PRO B O 1
ATOM 3014 N N . GLY B 1 183 ? 40.717 45.303 15.093 1.00 10.90 175 GLY B N 1
ATOM 3015 C CA . GLY B 1 183 ? 40.813 46.348 16.083 1.00 13.09 175 GLY B CA 1
ATOM 3016 C C . GLY B 1 183 ? 40.167 47.611 15.543 1.00 11.56 175 GLY B C 1
ATOM 3017 O O . GLY B 1 183 ? 39.442 47.578 14.549 1.00 12.77 175 GLY B O 1
ATOM 3018 N N . PRO B 1 184 ? 40.414 48.747 16.198 1.00 13.11 176 PRO B N 1
ATOM 3019 C CA . PRO B 1 184 ? 39.717 49.989 15.821 1.00 13.36 176 PRO B CA 1
ATOM 3020 C C . PRO B 1 184 ? 39.954 50.393 14.374 1.00 12.86 176 PRO B C 1
ATOM 3021 O O . PRO B 1 184 ? 41.089 50.385 13.886 1.00 14.54 176 PRO B O 1
ATOM 3025 N N . ILE B 1 185 ? 38.860 50.770 13.705 1.00 11.98 177 ILE B N 1
ATOM 3026 C CA . ILE B 1 185 ? 38.839 51.255 12.326 1.00 12.28 177 ILE B CA 1
ATOM 3027 C C . ILE B 1 185 ? 38.333 52.695 12.362 1.00 12.38 177 ILE B C 1
ATOM 3028 O O . ILE B 1 185 ? 37.454 53.027 13.162 1.00 13.74 177 ILE B O 1
ATOM 3033 N N . ASP B 1 186 ? 38.863 53.549 11.483 1.00 13.35 178 ASP B N 1
ATOM 3034 C CA . ASP B 1 186 ? 38.538 54.983 11.500 1.00 12.83 178 ASP B CA 1
ATOM 3035 C C . ASP B 1 186 ? 37.205 55.258 10.800 1.00 15.32 178 ASP B C 1
ATOM 3036 O O . ASP B 1 186 ? 37.148 55.720 9.656 1.00 17.62 178 ASP B O 1
ATOM 3041 N N . THR B 1 187 ? 36.114 54.986 11.513 1.00 14.33 179 THR B N 1
ATOM 3042 C CA . THR B 1 187 ? 34.738 55.228 11.075 1.00 13.90 179 THR B CA 1
ATOM 3043 C C . THR B 1 187 ? 33.982 55.947 12.192 1.00 15.04 179 THR B C 1
ATOM 3044 O O . THR B 1 187 ? 34.508 56.155 13.293 1.00 17.38 179 THR B O 1
ATOM 3048 N N . GLU B 1 188 ? 32.710 56.281 11.917 1.00 14.84 180 GLU B N 1
ATOM 3049 C CA . GLU B 1 188 ? 31.888 56.973 12.910 1.00 17.52 180 GLU B CA 1
ATOM 3050 C C . GLU B 1 188 ? 31.718 56.150 14.181 1.00 16.15 180 GLU B C 1
ATOM 3051 O O . GLU B 1 188 ? 31.577 56.725 15.271 1.00 17.40 180 GLU B O 1
ATOM 3057 N N . MET B 1 189 ? 31.740 54.817 14.064 1.00 14.46 181 MET B N 1
ATOM 3058 C CA . MET B 1 189 ? 31.590 53.957 15.238 1.00 14.29 181 MET B CA 1
ATOM 3059 C C . MET B 1 189 ? 32.654 54.253 16.279 1.00 15.20 181 MET B C 1
ATOM 3060 O O . MET B 1 189 ? 32.394 54.174 17.488 1.00 17.65 181 MET B O 1
ATOM 3065 N N . SER B 1 190 ? 33.863 54.592 15.828 1.00 14.94 182 SER B N 1
ATOM 3066 C CA A SER B 1 190 ? 34.998 54.806 16.714 0.64 15.76 182 SER B CA 1
ATOM 3067 C CA B SER B 1 190 ? 35.015 54.803 16.697 0.36 16.01 182 SER B CA 1
ATOM 3068 C C . SER B 1 190 ? 35.361 56.278 16.876 1.00 19.97 182 SER B C 1
ATOM 3069 O O . SER B 1 190 ? 36.509 56.603 17.200 1.00 20.54 182 SER B O 1
ATOM 3074 N N . ARG B 1 191 ? 34.390 57.180 16.674 1.00 18.85 183 ARG B N 1
ATOM 3075 C CA . ARG B 1 191 ? 34.641 58.614 16.808 1.00 23.61 183 ARG B CA 1
ATOM 3076 C C . ARG B 1 191 ? 35.294 58.963 18.141 1.00 28.19 183 ARG B C 1
ATOM 3077 O O . ARG B 1 191 ? 36.120 59.880 18.207 1.00 33.41 183 ARG B O 1
ATOM 3079 N N . ASN B 1 192 ? 34.957 58.246 19.208 1.00 24.76 184 ASN B N 1
ATOM 3080 C CA . ASN B 1 192 ? 35.490 58.557 20.526 1.00 29.70 184 ASN B CA 1
ATOM 3081 C C . ASN B 1 192 ? 36.738 57.762 20.879 1.00 28.26 184 ASN B C 1
ATOM 3082 O O . ASN B 1 192 ? 37.329 58.003 21.933 1.00 34.35 184 ASN B O 1
ATOM 3087 N N . VAL B 1 193 ? 37.160 56.838 20.024 1.00 24.71 185 VAL B N 1
ATOM 3088 C CA . VAL B 1 193 ? 38.341 56.013 20.260 1.00 24.26 185 VAL B CA 1
ATOM 3089 C C . VAL B 1 193 ? 39.543 56.790 19.736 1.00 25.18 185 VAL B C 1
ATOM 3090 O O . VAL B 1 193 ? 39.540 57.223 18.576 1.00 21.57 185 VAL B O 1
ATOM 3094 N N . PRO B 1 194 ? 40.582 57.013 20.541 1.00 24.30 186 PRO B N 1
ATOM 3095 C CA A PRO B 1 194 ? 41.716 57.797 20.062 0.60 23.15 186 PRO B CA 1
ATOM 3096 C CA B PRO B 1 194 ? 41.711 57.800 20.056 0.40 23.53 186 PRO B CA 1
ATOM 3097 C C . PRO B 1 194 ? 42.440 57.071 18.947 1.00 20.92 186 PRO B C 1
ATOM 3098 O O . PRO B 1 194 ? 42.464 55.829 18.905 1.00 23.19 186 PRO B O 1
ATOM 3105 N N . PRO B 1 195 ? 43.061 57.802 18.019 1.00 26.63 187 PRO B N 1
ATOM 3106 C CA . PRO B 1 195 ? 43.958 57.172 17.045 1.00 28.40 187 PRO B CA 1
ATOM 3107 C C . PRO B 1 195 ? 45.128 56.536 17.772 1.00 31.39 187 PRO B C 1
ATOM 3108 O O . PRO B 1 195 ? 45.448 56.937 18.902 1.00 34.50 187 PRO B O 1
ATOM 3112 N N . PRO B 1 196 ? 45.834 55.580 17.150 1.00 31.03 188 PRO B N 1
ATOM 3113 C CA . PRO B 1 196 ? 45.730 55.133 15.757 1.00 29.29 188 PRO B CA 1
ATOM 3114 C C . PRO B 1 196 ? 44.586 54.167 15.503 1.00 21.98 188 PRO B C 1
ATOM 3115 O O . PRO B 1 196 ? 44.291 53.264 16.303 1.00 24.11 188 PRO B O 1
ATOM 3119 N N . LYS B 1 197 ? 43.910 54.390 14.378 1.00 19.46 189 LYS B N 1
ATOM 3120 C CA . LYS B 1 197 ? 42.849 53.516 13.906 1.00 17.92 189 LYS B CA 1
ATOM 3121 C C . LYS B 1 197 ? 43.151 53.099 12.472 1.00 18.35 189 LYS B C 1
ATOM 3122 O O . LYS B 1 197 ? 43.802 53.837 11.718 1.00 21.31 189 LYS B O 1
ATOM 3128 N N . ILE B 1 198 ? 42.728 51.881 12.125 1.00 16.81 190 ILE B N 1
ATOM 3129 C CA . ILE B 1 198 ? 42.922 51.356 10.770 1.00 17.31 190 ILE B CA 1
ATOM 3130 C C . ILE B 1 198 ? 42.127 52.194 9.778 1.00 15.59 190 ILE B C 1
ATOM 3131 O O . ILE B 1 198 ? 40.949 52.488 10.002 1.00 15.71 190 ILE B O 1
ATOM 3136 N N . ALA B 1 199 ? 42.762 52.571 8.669 1.00 17.30 191 ALA B N 1
ATOM 3137 C CA . ALA B 1 199 ? 42.061 53.309 7.626 1.00 17.21 191 ALA B CA 1
ATOM 3138 C C . ALA B 1 199 ? 41.027 52.404 6.961 1.00 14.95 191 ALA B C 1
ATOM 3139 O O . ALA B 1 199 ? 41.235 51.199 6.821 1.00 15.32 191 ALA B O 1
ATOM 3141 N N . VAL B 1 200 ? 39.891 52.986 6.562 1.00 16.21 192 VAL B N 1
ATOM 3142 C CA . VAL B 1 200 ? 38.853 52.185 5.915 1.00 15.10 192 VAL B CA 1
ATOM 3143 C C . VAL B 1 200 ? 39.406 51.445 4.698 1.00 15.43 192 VAL B C 1
ATOM 3144 O O . VAL B 1 200 ? 39.121 50.259 4.502 1.00 14.95 192 VAL B O 1
ATOM 3148 N N . ARG B 1 201 ? 40.240 52.111 3.887 1.00 16.56 193 ARG B N 1
ATOM 3149 C CA . ARG B 1 201 ? 40.748 51.450 2.688 1.00 20.69 193 ARG B CA 1
ATOM 3150 C C . ARG B 1 201 ? 41.537 50.199 3.049 1.00 18.27 193 ARG B C 1
ATOM 3151 O O . ARG B 1 201 ? 41.383 49.152 2.411 1.00 17.33 193 ARG B O 1
ATOM 3153 N N . GLU B 1 202 ? 42.365 50.279 4.093 1.00 16.90 194 GLU B N 1
ATOM 3154 C CA . GLU B 1 202 ? 43.140 49.120 4.527 1.00 17.03 194 GLU B CA 1
ATOM 3155 C C . GLU B 1 202 ? 42.238 48.027 5.076 1.00 15.39 194 GLU B C 1
ATOM 3156 O O . GLU B 1 202 ? 42.478 46.836 4.839 1.00 18.03 194 GLU B O 1
ATOM 3158 N N . ALA B 1 203 ? 41.202 48.408 5.825 1.00 13.82 195 ALA B N 1
ATOM 3159 C CA . ALA B 1 203 ? 40.286 47.415 6.364 1.00 12.30 195 ALA B CA 1
ATOM 3160 C C . ALA B 1 203 ? 39.516 46.708 5.258 1.00 13.55 195 ALA B C 1
ATOM 3161 O O . ALA B 1 203 ? 39.348 45.484 5.307 1.00 14.50 195 ALA B O 1
ATOM 3163 N N . VAL B 1 204 ? 39.046 47.459 4.258 1.00 12.38 196 VAL B N 1
ATOM 3164 C CA . VAL B 1 204 ? 38.382 46.868 3.096 1.00 13.49 196 VAL B CA 1
ATOM 3165 C C . VAL B 1 204 ? 39.284 45.837 2.435 1.00 14.41 196 VAL B C 1
ATOM 3166 O O . VAL B 1 204 ? 38.869 44.698 2.174 1.00 13.89 196 VAL B O 1
ATOM 3170 N N . ASP B 1 205 ? 40.547 46.205 2.208 1.00 14.30 197 ASP B N 1
ATOM 3171 C CA . ASP B 1 205 ? 41.474 45.286 1.546 1.00 15.88 197 ASP B CA 1
ATOM 3172 C C . ASP B 1 205 ? 41.633 44.006 2.350 1.00 14.46 197 ASP B C 1
ATOM 3173 O O . ASP B 1 205 ? 41.679 42.906 1.786 1.00 16.38 197 ASP B O 1
ATOM 3178 N N . ALA B 1 206 ? 41.703 44.130 3.676 1.00 14.95 198 ALA B N 1
ATOM 3179 C CA . ALA B 1 206 ? 41.930 42.962 4.520 1.00 16.33 198 ALA B CA 1
ATOM 3180 C C . ALA B 1 206 ? 40.710 42.047 4.564 1.00 13.09 198 ALA B C 1
ATOM 3181 O O . ALA B 1 206 ? 40.856 40.818 4.589 1.00 15.51 198 ALA B O 1
ATOM 3183 N N . VAL B 1 207 ? 39.501 42.619 4.578 1.00 12.57 199 VAL B N 1
ATOM 3184 C CA . VAL B 1 207 ? 38.293 41.794 4.536 1.00 14.40 199 VAL B CA 1
ATOM 3185 C C . VAL B 1 207 ? 38.255 40.975 3.256 1.00 14.40 199 VAL B C 1
ATOM 3186 O O . VAL B 1 207 ? 38.061 39.756 3.282 1.00 15.38 199 VAL B O 1
ATOM 3190 N N . LEU B 1 208 ? 38.454 41.637 2.109 1.00 12.99 200 LEU B N 1
ATOM 3191 C CA . LEU B 1 208 ? 38.341 40.937 0.834 1.00 14.95 200 LEU B CA 1
ATOM 3192 C C . LEU B 1 208 ? 39.489 39.950 0.631 1.00 17.11 200 LEU B C 1
ATOM 3193 O O . LEU B 1 208 ? 39.286 38.884 0.044 1.00 18.55 200 LEU B O 1
ATOM 3198 N N . ALA B 1 209 ? 40.686 40.262 1.149 1.00 16.51 201 ALA B N 1
ATOM 3199 C CA . ALA B 1 209 ? 41.820 39.347 1.025 1.00 18.79 201 ALA B CA 1
ATOM 3200 C C . ALA B 1 209 ? 41.603 38.042 1.774 1.00 17.29 201 ALA B C 1
ATOM 3201 O O . ALA B 1 209 ? 42.260 37.045 1.451 1.00 19.11 201 ALA B O 1
ATOM 3203 N N . ALA B 1 210 ? 40.693 38.028 2.760 1.00 16.42 202 ALA B N 1
ATOM 3204 C CA . ALA B 1 210 ? 40.439 36.803 3.513 1.00 16.14 202 ALA B CA 1
ATOM 3205 C C . ALA B 1 210 ? 39.938 35.676 2.619 1.00 17.57 202 ALA B C 1
ATOM 3206 O O . ALA B 1 210 ? 40.185 34.504 2.911 1.00 18.94 202 ALA B O 1
ATOM 3208 N N . LEU B 1 211 ? 39.270 36.006 1.505 1.00 18.03 203 LEU B N 1
ATOM 3209 C CA . LEU B 1 211 ? 38.815 34.977 0.573 1.00 21.19 203 LEU B CA 1
ATOM 3210 C C . LEU B 1 211 ? 39.965 34.233 -0.094 1.00 24.02 203 LEU B C 1
ATOM 3211 O O . LEU B 1 211 ? 39.783 33.090 -0.533 1.00 27.20 203 LEU B O 1
ATOM 3216 N N . GLU B 1 212 ? 41.136 34.850 -0.182 1.00 26.02 204 GLU B N 1
ATOM 3217 C CA . GLU B 1 212 ? 42.279 34.235 -0.839 1.00 26.31 204 GLU B CA 1
ATOM 3218 C C . GLU B 1 212 ? 43.169 33.453 0.113 1.00 29.10 204 GLU B C 1
ATOM 3219 O O . GLU B 1 212 ? 44.056 32.727 -0.353 1.00 33.90 204 GLU B O 1
ATOM 3225 N N . GLY B 1 213 ? 42.978 33.597 1.426 1.00 24.64 205 GLY B N 1
ATOM 3226 C CA . GLY B 1 213 ? 43.758 32.873 2.401 1.00 26.01 205 GLY B CA 1
ATOM 3227 C C . GLY B 1 213 ? 43.034 31.615 2.862 1.00 26.90 205 GLY B C 1
ATOM 3228 O O . GLY B 1 213 ? 41.870 31.391 2.554 1.00 26.64 205 GLY B O 1
ATOM 3229 N N . GLY B 1 214 ? 43.747 30.797 3.629 1.00 28.79 206 GLY B N 1
ATOM 3230 C CA . GLY B 1 214 ? 43.176 29.550 4.097 1.00 28.42 206 GLY B CA 1
ATOM 3231 C C . GLY B 1 214 ? 42.583 29.628 5.491 1.00 29.15 206 GLY B C 1
ATOM 3232 O O . GLY B 1 214 ? 41.886 28.704 5.921 1.00 35.26 206 GLY B O 1
ATOM 3233 N N . ALA B 1 215 ? 42.842 30.721 6.207 1.00 23.51 207 ALA B N 1
ATOM 3234 C CA . ALA B 1 215 ? 42.387 30.846 7.588 1.00 18.29 207 ALA B CA 1
ATOM 3235 C C . ALA B 1 215 ? 40.920 31.246 7.661 1.00 18.36 207 ALA B C 1
ATOM 3236 O O . ALA B 1 215 ? 40.443 32.085 6.891 1.00 19.52 207 ALA B O 1
ATOM 3238 N N . ASP B 1 216 ? 40.206 30.651 8.614 1.00 17.22 208 ASP B N 1
ATOM 3239 C CA . ASP B 1 216 ? 38.817 31.019 8.853 1.00 17.29 208 ASP B CA 1
ATOM 3240 C C . ASP B 1 216 ? 38.658 31.931 10.057 1.00 15.85 208 ASP B C 1
ATOM 3241 O O . ASP B 1 216 ? 37.532 32.331 10.375 1.00 16.63 208 ASP B O 1
ATOM 3246 N N . GLU B 1 217 ? 39.751 32.282 10.722 1.00 14.89 209 GLU B N 1
ATOM 3247 C CA . GLU B 1 217 ? 39.761 33.276 11.783 1.00 14.12 209 GLU B CA 1
ATOM 3248 C C . GLU B 1 217 ? 40.859 34.253 11.399 1.00 18.09 209 GLU B C 1
ATOM 3249 O O . GLU B 1 217 ? 42.040 33.910 11.473 1.00 22.20 209 GLU B O 1
ATOM 3255 N N . VAL B 1 218 ? 40.481 35.443 10.934 1.00 13.45 210 VAL B N 1
ATOM 3256 C CA . VAL B 1 218 ? 41.407 36.394 10.327 1.00 13.94 210 VAL B CA 1
ATOM 3257 C C . VAL B 1 218 ? 41.486 37.634 11.202 1.00 14.72 210 VAL B C 1
ATOM 3258 O O . VAL B 1 218 ? 40.471 38.282 11.457 1.00 16.18 210 VAL B O 1
ATOM 3262 N N . TYR B 1 219 ? 42.686 37.968 11.655 1.00 12.96 211 TYR B N 1
ATOM 3263 C CA . TYR B 1 219 ? 42.906 39.116 12.526 1.00 11.55 211 TYR B CA 1
ATOM 3264 C C . TYR B 1 219 ? 43.354 40.292 11.678 1.00 14.35 211 TYR B C 1
ATOM 3265 O O . TYR B 1 219 ? 44.269 40.151 10.855 1.00 18.04 211 TYR B O 1
ATOM 3274 N N . MET B 1 220 ? 42.720 41.446 11.869 1.00 12.72 212 MET B N 1
ATOM 3275 C CA A MET B 1 220 ? 42.983 42.629 11.047 0.76 13.77 212 MET B CA 1
ATOM 3276 C CA B MET B 1 220 ? 42.980 42.625 11.050 0.24 13.55 212 MET B CA 1
ATOM 3277 C C . MET B 1 220 ? 43.638 43.702 11.899 1.00 12.85 212 MET B C 1
ATOM 3278 O O . MET B 1 220 ? 43.021 44.211 12.839 1.00 13.41 212 MET B O 1
ATOM 3287 N N . GLY B 1 221 ? 44.876 44.062 11.547 1.00 15.25 213 GLY B N 1
ATOM 3288 C CA . GLY B 1 221 ? 45.578 45.145 12.200 1.00 15.86 213 GLY B CA 1
ATOM 3289 C C . GLY B 1 221 ? 46.469 44.685 13.345 1.00 15.50 213 GLY B C 1
ATOM 3290 O O . GLY B 1 221 ? 46.375 43.567 13.852 1.00 16.07 213 GLY B O 1
ATOM 3291 N N . ALA B 1 222 ? 47.330 45.609 13.780 1.00 17.13 214 ALA B N 1
ATOM 3292 C CA . ALA B 1 222 ? 48.333 45.286 14.794 1.00 17.14 214 ALA B CA 1
ATOM 3293 C C . ALA B 1 222 ? 47.706 44.935 16.143 1.00 16.04 214 ALA B C 1
ATOM 3294 O O . ALA B 1 222 ? 48.127 43.963 16.793 1.00 16.04 214 ALA B O 1
ATOM 3296 N N . MET B 1 223 ? 46.718 45.716 16.610 1.00 17.47 215 MET B N 1
ATOM 3297 C CA . MET B 1 223 ? 46.127 45.418 17.913 1.00 18.04 215 MET B CA 1
ATOM 3298 C C . MET B 1 223 ? 45.543 44.010 17.935 1.00 14.77 215 MET B C 1
ATOM 3299 O O . MET B 1 223 ? 45.772 43.240 18.881 1.00 16.34 215 MET B O 1
ATOM 3304 N N . ALA B 1 224 ? 44.781 43.663 16.894 1.00 12.44 216 ALA B N 1
ATOM 3305 C CA . ALA B 1 224 ? 44.144 42.355 16.827 1.00 12.12 216 ALA B CA 1
ATOM 3306 C C . ALA B 1 224 ? 45.176 41.240 16.792 1.00 10.90 216 ALA B C 1
ATOM 3307 O O . ALA B 1 224 ? 45.046 40.240 17.516 1.00 10.41 216 ALA B O 1
ATOM 3309 N N . GLN B 1 225 ? 46.224 41.405 15.973 1.00 11.36 217 GLN B N 1
ATOM 3310 C CA . GLN B 1 225 ? 47.298 40.418 15.936 1.00 11.82 217 GLN B CA 1
ATOM 3311 C C . GLN B 1 225 ? 47.938 40.258 17.312 1.00 11.36 217 GLN B C 1
ATOM 3312 O O . GLN B 1 225 ? 48.142 39.136 17.790 1.00 12.29 217 GLN B O 1
ATOM 3318 N N . GLU B 1 226 ? 48.273 41.377 17.962 1.00 12.24 218 GLU B N 1
ATOM 3319 C CA . GLU B 1 226 ? 48.929 41.314 19.272 1.00 14.01 218 GLU B CA 1
ATOM 3320 C C . GLU B 1 226 ? 48.070 40.604 20.315 1.00 12.87 218 GLU B C 1
ATOM 3321 O O . GLU B 1 226 ? 48.592 39.827 21.134 1.00 14.44 218 GLU B O 1
ATOM 3327 N N . ILE B 1 227 ? 46.762 40.866 20.320 1.00 12.72 219 ILE B N 1
ATOM 3328 C CA A ILE B 1 227 ? 45.883 40.209 21.284 0.62 12.37 219 ILE B CA 1
ATOM 3329 C CA B ILE B 1 227 ? 45.872 40.209 21.277 0.38 12.52 219 ILE B CA 1
ATOM 3330 C C . ILE B 1 227 ? 45.803 38.711 21.006 1.00 11.61 219 ILE B C 1
ATOM 3331 O O . ILE B 1 227 ? 45.909 37.894 21.931 1.00 13.07 219 ILE B O 1
ATOM 3340 N N . ALA B 1 228 ? 45.630 38.330 19.735 1.00 10.07 220 ALA B N 1
ATOM 3341 C CA . ALA B 1 228 ? 45.557 36.906 19.407 1.00 11.66 220 ALA B CA 1
ATOM 3342 C C . ALA B 1 228 ? 46.847 36.177 19.781 1.00 11.30 220 ALA B C 1
ATOM 3343 O O . ALA B 1 228 ? 46.802 35.078 20.360 1.00 11.12 220 ALA B O 1
ATOM 3345 N N . GLN B 1 229 ? 48.004 36.774 19.473 1.00 10.01 221 GLN B N 1
ATOM 3346 C CA . GLN B 1 229 ? 49.274 36.136 19.791 1.00 10.41 221 GLN B CA 1
ATOM 3347 C C . GLN B 1 229 ? 49.472 36.052 21.295 1.00 12.10 221 GLN B C 1
ATOM 3348 O O . GLN B 1 229 ? 49.976 35.042 21.798 1.00 11.68 221 GLN B O 1
ATOM 3354 N N . GLY B 1 230 ? 49.076 37.102 22.024 1.00 11.08 222 GLY B N 1
ATOM 3355 C CA . GLY B 1 230 ? 49.242 37.090 23.474 1.00 11.72 222 GLY B CA 1
ATOM 3356 C C . GLY B 1 230 ? 48.314 36.108 24.166 1.00 12.04 222 GLY B C 1
ATOM 3357 O O . GLY B 1 230 ? 48.705 35.455 25.134 1.00 11.64 222 GLY B O 1
ATOM 3358 N N . LEU B 1 231 ? 47.079 35.991 23.682 1.00 11.38 223 LEU B N 1
ATOM 3359 C CA . LEU B 1 231 ? 46.158 35.000 24.235 1.00 10.01 223 LEU B CA 1
ATOM 3360 C C . LEU B 1 231 ? 46.673 33.582 24.016 1.00 9.81 223 LEU B C 1
ATOM 3361 O O . LEU B 1 231 ? 46.521 32.719 24.893 1.00 11.83 223 LEU B O 1
ATOM 3366 N N . ALA B 1 232 ? 47.282 33.316 22.856 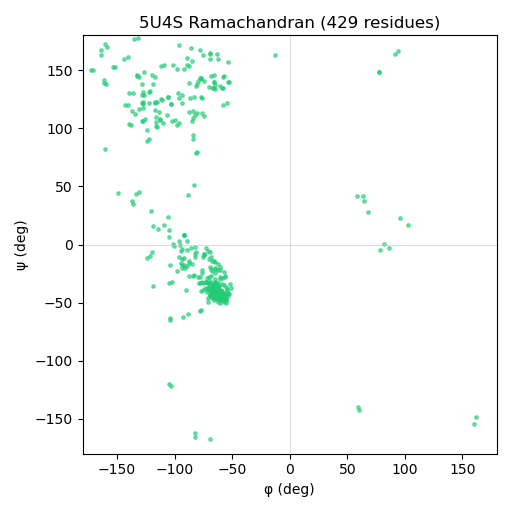1.00 11.22 224 ALA B N 1
ATOM 3367 C CA . ALA B 1 232 ? 47.852 31.995 22.617 1.00 11.60 224 ALA B CA 1
ATOM 3368 C C . ALA B 1 232 ? 49.076 31.757 23.492 1.00 12.36 224 ALA B C 1
ATOM 3369 O O . ALA B 1 232 ? 49.251 30.663 24.031 1.00 13.33 224 ALA B O 1
ATOM 3371 N N . ALA B 1 233 ? 49.970 32.748 23.601 1.00 12.05 225 ALA B N 1
ATOM 3372 C CA . ALA B 1 233 ? 51.249 32.519 24.268 1.00 12.15 225 ALA B CA 1
ATOM 3373 C C . ALA B 1 233 ? 51.104 32.499 25.785 1.00 13.85 225 ALA B C 1
ATOM 3374 O O . ALA B 1 233 ? 51.758 31.690 26.451 1.00 15.86 225 ALA B O 1
ATOM 3376 N N . ASP B 1 234 ? 50.277 33.381 26.349 1.00 14.90 226 ASP B N 1
ATOM 3377 C CA . ASP B 1 234 ? 50.131 33.456 27.802 1.00 14.94 226 ASP B CA 1
ATOM 3378 C C . ASP B 1 234 ? 48.827 34.155 28.134 1.00 14.30 226 ASP B C 1
ATOM 3379 O O . ASP B 1 234 ? 48.795 35.352 28.431 1.00 15.94 226 ASP B O 1
ATOM 3384 N N . ARG B 1 235 ? 47.748 33.376 28.102 1.00 12.14 227 ARG B N 1
ATOM 3385 C CA . ARG B 1 235 ? 46.414 33.906 28.317 1.00 13.48 227 ARG B CA 1
ATOM 3386 C C . ARG B 1 235 ? 46.296 34.596 29.667 1.00 14.42 227 ARG B C 1
ATOM 3387 O O . ARG B 1 235 ? 45.721 35.690 29.757 1.00 14.98 227 ARG B O 1
ATOM 3395 N N . GLN B 1 236 ? 46.818 33.962 30.728 1.00 16.50 228 GLN B N 1
ATOM 3396 C CA . GLN B 1 236 ? 46.612 34.473 32.082 1.00 18.12 228 GLN B CA 1
ATOM 3397 C C . GLN B 1 236 ? 47.325 35.800 32.285 1.00 24.50 228 GLN B C 1
ATOM 3398 O O . GLN B 1 236 ? 46.774 36.711 32.918 1.00 23.32 228 GLN B O 1
ATOM 3400 N N . ALA B 1 237 ? 48.549 35.922 31.764 1.00 24.79 229 ALA B N 1
ATOM 3401 C CA . ALA B 1 237 ? 49.304 37.158 31.938 1.00 28.58 229 ALA B CA 1
ATOM 3402 C C . ALA B 1 237 ? 48.623 38.307 31.222 1.00 25.74 229 ALA B C 1
ATOM 3403 O O . ALA B 1 237 ? 48.507 39.411 31.771 1.00 27.50 229 ALA B O 1
ATOM 3405 N N . LEU B 1 238 ? 48.114 38.047 30.019 1.00 22.81 230 LEU B N 1
ATOM 3406 C CA . LEU B 1 238 ? 47.458 39.099 29.259 1.00 22.39 230 LEU B CA 1
ATOM 3407 C C . LEU B 1 238 ? 46.168 39.546 29.935 1.00 21.77 230 LEU B C 1
ATOM 3408 O O . LEU B 1 238 ? 45.904 40.748 30.052 1.00 23.16 230 LEU B O 1
ATOM 3413 N N . HIS B 1 239 ? 45.371 38.595 30.408 1.00 17.36 231 HIS B N 1
ATOM 3414 C CA . HIS B 1 239 ? 44.169 38.943 31.156 1.00 19.34 231 HIS B CA 1
ATOM 3415 C C . HIS B 1 239 ? 44.482 39.813 32.367 1.00 23.47 231 HIS B C 1
ATOM 3416 O O . HIS B 1 239 ? 43.792 40.808 32.621 1.00 24.97 231 HIS B O 1
ATOM 3423 N N . ALA B 1 240 ? 45.479 39.419 33.170 1.00 24.22 232 ALA B N 1
ATOM 3424 C CA . ALA B 1 240 ? 45.759 40.175 34.388 1.00 29.35 232 ALA B CA 1
ATOM 3425 C C . ALA B 1 240 ? 46.158 41.602 34.057 1.00 33.74 232 ALA B C 1
ATOM 3426 O O . ALA B 1 240 ? 45.790 42.539 34.777 1.00 35.66 232 ALA B O 1
ATOM 3428 N N . ARG B 1 241 ? 46.884 41.785 32.956 1.00 27.94 233 ARG B N 1
ATOM 3429 C CA . ARG B 1 241 ? 47.284 43.123 32.540 1.00 36.72 233 ARG B CA 1
ATOM 3430 C C . ARG B 1 241 ? 46.088 43.925 32.027 1.00 31.49 233 ARG B C 1
ATOM 3431 O O . ARG B 1 241 ? 45.863 45.066 32.456 1.00 36.34 233 ARG B O 1
ATOM 3439 N N . LEU B 1 242 ? 45.298 43.335 31.121 1.00 28.26 234 LEU B N 1
ATOM 3440 C CA . LEU B 1 242 ? 44.223 44.060 30.444 1.00 29.93 234 LEU B CA 1
ATOM 3441 C C . LEU B 1 242 ? 42.994 44.291 31.313 1.00 33.12 234 LEU B C 1
ATOM 3442 O O . LEU B 1 242 ? 42.229 45.217 31.032 1.00 33.66 234 LEU B O 1
ATOM 3447 N N . LEU B 1 243 ? 42.763 43.473 32.338 1.00 32.21 235 LEU B N 1
ATOM 3448 C CA . LEU B 1 243 ? 41.513 43.541 33.092 1.00 30.34 235 LEU B CA 1
ATOM 3449 C C . LEU B 1 243 ? 41.692 43.975 34.541 1.00 36.10 235 LEU B C 1
ATOM 3450 O O . LEU B 1 243 ? 40.759 43.821 35.336 1.00 36.67 235 LEU B O 1
ATOM 3455 N N . THR B 1 244 ? 42.849 44.503 34.914 1.00 44.53 236 THR B N 1
ATOM 3456 C CA . THR B 1 244 ? 43.038 45.057 36.254 1.00 54.20 236 THR B CA 1
ATOM 3457 C C . THR B 1 244 ? 43.305 46.552 36.139 1.00 60.30 236 THR B C 1
ATOM 3458 O O . THR B 1 244 ? 44.409 46.950 35.720 1.00 59.85 236 THR B O 1
ATOM 3462 N N . PRO B 1 245 ? 42.336 47.419 36.478 1.00 64.38 237 PRO B N 1
ATOM 3463 C CA . PRO B 1 245 ? 42.488 48.879 36.422 1.00 71.18 237 PRO B CA 1
ATOM 3464 C C . PRO B 1 245 ? 43.500 49.401 37.439 1.00 82.55 237 PRO B C 1
ATOM 3465 O O . PRO B 1 245 ? 43.908 48.687 38.358 1.00 84.07 237 PRO B O 1
#

Foldseek 3Di:
DALAQFEEEEAPCPFFLNVLLVVVSVVRHHQAYAYEDCDFPPSYHDAHDPLLPLVSLLVVLVVRLRHAEYEHDDFAFPQAAQPPGPDVCPLVVRLSRLPVSVVSNCVNNVVSCLVNAHEYEYEAALLLLPAQRRGRSNSVSSVNNVVVQVVSQVVCVVRRYHGAYEHEDAAPTPNCPVPDDDHHYSNQVSVQRNCVVVDDDRYHYRDDVSVVSVVCVVPVNVVVCVVRPD/DALAAFEEEEAPCLFFLNVLLVVVSVVRHHQAYAYEDQDQVSHPDCDPRYHYAHDPLLDLVSLLVVLVVRLRHAEYEHDDFAFPQAACPPGPDVCVLVVRLSCLPVSVVSNLVNNVVSCLVNAHEYEYEAALLLVPAQRRRRSNSVSSVNNVVVQVVSQVVCVVSRYYGAYEHEYAAPTPNCPVPDDDHHYSNQVSVQRNCVVVDDDRYHYGDDVSVVSVVCCVPPVVVVCVVNPDD

Radius of gyration: 22.46 Å; Cα contacts (8 Å, |Δi|>4): 1115; chains: 2; bounding box: 42×49×72 Å

Solvent-accessible surface area: 18099 Å² total; per-residue (Å²): 99,66,20,140,34,7,0,0,1,0,2,20,6,89,152,25,14,0,34,19,0,31,94,6,0,36,124,100,27,0,135,58,0,10,5,0,16,182,88,164,89,138,102,34,52,65,22,80,7,43,11,41,55,100,75,50,2,53,63,6,14,65,70,2,146,44,0,23,0,0,0,6,19,25,28,54,27,83,55,23,34,0,27,147,20,173,39,82,91,0,2,88,31,0,0,46,31,2,0,10,0,7,4,25,0,0,59,32,2,6,77,16,0,93,97,68,18,13,0,0,0,0,13,10,16,2,11,0,17,0,0,47,37,66,25,0,1,6,0,0,0,16,0,0,0,2,7,0,5,11,0,0,41,1,36,4,46,84,92,71,4,77,4,0,2,0,0,8,8,32,23,85,30,89,96,7,159,128,23,97,113,116,55,23,54,42,72,100,0,6,70,30,0,5,61,6,13,101,36,79,53,30,21,30,40,4,15,84,90,0,97,68,15,16,62,11,3,34,94,80,44,85,55,29,27,48,82,45,13,103,86,115,19,126,42,5,4,0,1,0,2,23,1,43,145,31,15,0,35,18,0,5,84,12,0,20,131,101,20,2,131,46,0,11,0,1,2,173,48,121,105,76,17,111,43,82,38,125,106,14,57,32,22,84,7,41,10,43,57,100,53,30,2,52,149,4,13,72,67,2,149,47,0,30,0,0,0,6,20,25,29,56,25,82,52,24,29,0,30,142,23,180,40,79,103,0,2,93,33,0,1,42,27,2,0,11,0,6,3,22,0,0,60,31,2,6,76,15,0,90,98,66,25,16,2,0,0,0,13,9,14,2,20,1,20,1,3,78,29,61,22,0,2,5,0,0,0,17,0,0,0,2,6,0,0,3,0,0,23,14,37,4,44,108,89,80,4,70,0,0,0,0,0,7,9,33,21,84,31,127,87,12,67,137,24,103,107,131,42,34,57,40,74,54,0,6,71,31,0,4,58,6,8,120,37,79,57,44,32,32,56,8,34,70,90,0,93,109,21,14,108,21,3,48,90,77,34,68,56,20,2,48,166,60,2,66,135